Protein AF-0000000087132935 (afdb_homodimer)

Foldseek 3Di:
DVVVVVVVVPPPPPPPPDPDPPPDVVVVVVPPPPPDDDDDDDDFFCLQVVQLVCQCVFPQRVLLLVCQVCVPDDGDHDPVCVVQSVQWHDDPSWIWGHPDDPDDTATEGGPDPVSLVVLLCQLAVALLALNDDLVQSLVSSVNHYDYPPNSVVSNVCSVPPPLCVVQPDDDDDDDDFDQDPADPAWQQEKEWDKAAQAPQAPVGFGIWIWIAGRHLRQIWIATDHPPQALLNVLVSCVVTPCVVPNHHNHYHYPDDPVSVVSNVVNNCVVVVDPPPDDDDDDDDDHRSVVVVVVSLVSSLCRNCVVPRNCSRVSVVSNSSNQQQTQDPVNRRRSVCRHPVDHDDDSSRRDGPD/DVVVVVVVVPDPPPPPPDPPPPPPVVVVVPPPPPPDDDDDDDDFDCLQVVQLVCQCVFPQRVLLLVCQVCVVDDGDHDPVCVVQSVQWHADPSWIWGHPDPPDDTATEGGPDPVSLVVLLCQLAVALLQLNDDLVQSQVSSVNHYDYPPNSVVSNVCSVPPPLCVVQPDDDDDDDDFDQDPADPAWQQEKEWDKAAQAPQAPVGFGIWIWIAGRHLRQIWIATDHPPQALLNVLVSCVVTPCVVPNHHNHYHYPDDPVSVVSNVVNNCVVVVDPPPDDDDDDDDDHRPVVVVVVSLVSSLCRNCVVPRNCSRVSVVSNSSNQQQTQDPVNRRRSVCRHPVDHDDDSSRRDGPD

Secondary structure (DSSP, 8-state):
-HHHHHHHHH------------SHHHHHHH--TT--EEEEEEEE-THHHHHHHHGGG-HHHHHHHHHHH-TTS-----HHHHHTGGGEEEETTEEEE-SSTTSPPEEEPPS-HHHHHHHHHHHHTSTTTTT--HHHHHHHHHTTEE-TTHHHHHHHHHHT-HHHHHHPPS---------PPPPSSTTSEEEEEEE--PPP-TT---EEEEEEETTT--EEEEEE-TT--HHHHHHHHIIIIIHHHB--SEEEE-S-HHHHHHHHHHHHHHHT--S--EEEEEEEE--HHHHHHHHHHHHHHHHTSS-GGGGGGGHHHHHHHHHTSPPTTTSS-HHHHHHSS--B-GGGPPP--/-HHHHHHHHH------------SHHHHHHH--TT--EEEEEEEE-THHHHHHHHGGG-HHHHHHHHHHH-TTS-----HHHHHTGGGEEEETTEEEE-SSTTSPPEEEPPS-HHHHHHHHHHHHTSTTTTT--HHHHHHHHHTTEE-TTHHHHHHHHHHT-HHHHHHPPS----------PPPSSTTSEEEEEEE--PPP-TT---EEEEEEETTT--EEEEEE-TT--HHHHHHHHIIIIIHHHB--SEEEE-S-HHHHHHHHHHHHHHHT--S--EEEEEEEE--HHHHHHHHHHHHHHHHTSS-GGGGGGGHHHHHHHHHTSPPTTTSS-HHHHHHSS--B-GGGPPP--

Radius of gyration: 27.83 Å; Cα contacts (8 Å, |Δi|>4): 1115; chains: 2; bounding box: 66×83×70 Å

Organism: NCBI:txid53985

InterPro domains:
  IPR001584 Integrase, catalytic core [PS50994] (179-342)
  IPR012337 Ribonuclease H-like superfamily [SSF53098] (179-340)
  IPR036397 Ribonuclease H superfamily [G3DSA:3.30.420.10] (176-350)
  IPR041588 Integrase zinc-binding domain [PF17921] (112-169)

Nearest PDB structures (foldseek):
  4bac-assembly1_A-2  TM=5.217E-01  e=4.916E-14  Human spumaretrovirus
  7q5b-assembly1_B  TM=4.783E-01  e=4.475E-13  Saccharomyces cerevisiae S288C
  7q5b-assembly1_D  TM=4.577E-01  e=5.721E-12  Saccharomyces cerevisiae S288C
  7q5b-assembly1_C  TM=4.481E-01  e=2.270E-10  Saccharomyces cerevisiae S288C
  7pel-assembly1_E  TM=6.152E-01  e=2.595E-06  Simian T-lymphotropic virus 1

pLDDT: mean 83.17, std 21.5, range [22.17, 98.44]

Solvent-accessible surface area (backbone atoms only — not comparable to full-atom values): 38907 Å² total; per-residue (Å²): 121,70,66,66,57,53,58,63,64,66,59,75,73,71,80,70,78,70,78,60,91,78,61,59,66,58,51,58,68,68,64,53,80,76,65,57,70,17,38,32,30,33,48,34,30,53,60,55,56,53,45,40,60,41,29,75,77,21,77,78,48,30,43,52,52,48,35,66,74,37,72,86,50,94,58,84,62,53,72,68,53,59,76,48,43,86,34,47,49,69,59,90,71,37,47,29,39,27,92,48,92,85,49,75,63,12,38,53,54,50,95,39,69,68,61,52,47,51,53,47,39,57,42,23,70,17,42,49,27,29,60,51,55,49,69,48,32,40,53,60,42,52,65,49,35,41,48,89,65,45,65,60,53,39,42,53,49,55,71,63,32,63,57,51,64,73,60,55,71,80,87,73,88,79,73,84,66,66,78,67,86,69,54,94,44,76,40,34,31,32,36,46,49,77,45,68,87,44,62,58,26,98,86,53,30,20,25,35,40,38,37,29,19,65,47,42,60,31,60,42,77,40,74,28,39,85,79,63,45,35,54,56,51,23,50,50,40,40,65,61,40,32,44,76,47,28,50,46,46,28,38,33,31,64,64,56,68,66,48,53,52,44,17,49,58,41,35,42,56,74,49,48,63,84,60,71,69,47,73,51,80,40,86,36,80,59,54,64,66,59,54,54,50,51,55,49,50,52,24,48,49,46,64,19,59,91,45,59,42,51,45,70,82,42,42,41,37,42,43,28,15,60,23,67,30,61,34,86,92,74,71,40,24,17,41,33,70,54,44,75,42,76,60,33,41,79,83,64,44,68,38,84,113,119,70,66,68,55,52,57,63,65,68,58,75,74,71,80,70,81,70,82,55,90,72,61,60,64,57,51,59,67,69,65,54,80,77,65,56,70,17,38,31,29,33,48,34,28,53,60,54,55,51,45,42,60,42,28,75,76,21,77,77,48,30,43,52,54,49,34,64,76,36,70,87,50,94,58,84,62,53,73,67,53,58,75,48,45,86,34,46,50,68,58,89,71,37,46,28,40,26,92,49,91,83,49,75,64,12,38,52,54,51,96,39,69,68,60,53,46,50,55,47,40,60,42,24,70,17,41,50,28,29,60,53,55,48,69,47,32,39,52,60,46,52,65,48,34,40,47,88,66,45,64,60,53,38,43,53,49,54,72,65,30,64,56,50,64,72,57,55,70,79,85,73,87,78,74,84,67,67,77,67,85,69,54,92,43,74,40,35,32,32,35,46,48,74,46,69,86,44,63,57,28,97,83,53,30,20,24,35,41,39,36,31,19,65,46,41,60,31,60,41,79,43,74,29,38,87,78,63,45,36,55,56,52,24,50,50,40,38,66,62,39,34,45,75,47,29,48,47,46,31,39,33,32,64,64,58,68,67,48,52,53,44,17,49,57,40,34,42,57,75,49,49,63,85,60,72,68,47,72,49,80,39,87,35,81,59,54,64,65,59,54,54,50,51,54,49,51,54,24,48,47,46,64,19,61,91,46,58,42,51,44,71,81,42,42,43,37,42,43,30,16,60,22,67,31,62,33,86,91,75,70,39,24,18,40,33,68,54,44,75,43,76,59,32,42,80,84,64,44,68,38,83,113

Structure (mmCIF, N/CA/C/O backbone):
data_AF-0000000087132935-model_v1
#
loop_
_entity.id
_entity.type
_entity.pdbx_description
1 polymer 'Integrase catalytic domain-containing protein'
#
loop_
_atom_site.group_PDB
_atom_site.id
_atom_site.type_symbol
_atom_site.label_atom_id
_atom_site.label_alt_id
_atom_site.label_comp_id
_atom_site.label_asym_id
_atom_site.label_entity_id
_atom_site.label_seq_id
_atom_site.pdbx_PDB_ins_code
_atom_site.Cartn_x
_atom_site.Cartn_y
_atom_site.Cartn_z
_atom_site.occupancy
_atom_site.B_iso_or_equiv
_atom_site.auth_seq_id
_atom_site.auth_comp_id
_atom_site.auth_asym_id
_atom_site.auth_atom_id
_atom_site.pdbx_PDB_model_num
ATOM 1 N N . MET A 1 1 ? 17.234 1.265 11.266 1 22.17 1 MET A N 1
ATOM 2 C CA . MET A 1 1 ? 16.562 -0.014 11.453 1 22.17 1 MET A CA 1
ATOM 3 C C . MET A 1 1 ? 16.969 -0.661 12.773 1 22.17 1 MET A C 1
ATOM 5 O O . MET A 1 1 ? 16.125 -1.244 13.469 1 22.17 1 MET A O 1
ATOM 9 N N . VAL A 1 2 ? 18.281 -0.436 13.055 1 24.89 2 VAL A N 1
ATOM 10 C CA . VAL A 1 2 ? 18.891 -1.026 14.242 1 24.89 2 VAL A CA 1
ATOM 11 C C . VAL A 1 2 ? 18.391 -0.296 15.492 1 24.89 2 VAL A C 1
ATOM 13 O O . VAL A 1 2 ? 18.188 -0.913 16.531 1 24.89 2 VAL A O 1
ATOM 16 N N . ARG A 1 3 ? 18.172 1.051 15.344 1 27.34 3 ARG A N 1
ATOM 17 C CA . ARG A 1 3 ? 18.031 1.81 16.578 1 27.34 3 ARG A CA 1
ATOM 18 C C . ARG A 1 3 ? 16.688 1.542 17.234 1 27.34 3 ARG A C 1
ATOM 20 O O . ARG A 1 3 ? 16.578 1.532 18.469 1 27.34 3 ARG A O 1
ATOM 27 N N . TRP A 1 4 ? 15.68 1.407 16.406 1 27.06 4 TRP A N 1
ATOM 28 C CA . TRP A 1 4 ? 14.375 1.325 17.047 1 27.06 4 TRP A CA 1
ATOM 29 C C . TRP A 1 4 ? 14.156 -0.056 17.656 1 27.06 4 TRP A C 1
ATOM 31 O O . TRP A 1 4 ? 13.297 -0.232 18.516 1 27.06 4 TRP A O 1
ATOM 41 N N . ILE A 1 5 ? 14.945 -1.103 17.203 1 30.61 5 ILE A N 1
ATOM 42 C CA . ILE A 1 5 ? 14.844 -2.398 17.859 1 30.61 5 ILE A CA 1
ATOM 43 C C . ILE A 1 5 ? 15.297 -2.27 19.312 1 30.61 5 ILE A C 1
ATOM 45 O O . ILE A 1 5 ? 14.734 -2.918 20.203 1 30.61 5 ILE A O 1
ATOM 49 N N . SER A 1 6 ? 16.219 -1.312 19.531 1 30.52 6 SER A N 1
ATOM 50 C CA . SER A 1 6 ? 16.75 -1.249 20.891 1 30.52 6 SER A CA 1
ATOM 51 C C . SER A 1 6 ? 15.719 -0.688 21.859 1 30.52 6 SER A C 1
ATOM 53 O O . SER A 1 6 ? 15.875 -0.804 23.078 1 30.52 6 SER A O 1
ATOM 55 N N . PHE A 1 7 ? 14.812 0.138 21.328 1 29.97 7 PHE A N 1
ATOM 56 C CA . PHE A 1 7 ? 13.938 0.742 22.328 1 29.97 7 PHE A CA 1
ATOM 57 C C . PHE A 1 7 ? 13.047 -0.311 22.969 1 29.97 7 PHE A C 1
ATOM 59 O O . PHE A 1 7 ? 12.875 -0.32 24.188 1 29.97 7 PHE A O 1
ATOM 66 N N . PHE A 1 8 ? 12.531 -1.252 22.188 1 31.12 8 PHE A N 1
ATOM 67 C CA . PHE A 1 8 ? 11.664 -2.219 22.844 1 31.12 8 PHE A CA 1
ATOM 68 C C . PHE A 1 8 ? 12.477 -3.201 23.672 1 31.12 8 PHE A C 1
ATOM 70 O O . PHE A 1 8 ? 11.922 -3.955 24.469 1 31.12 8 PHE A O 1
ATOM 77 N N . ALA A 1 9 ? 13.766 -3.27 23.469 1 31.19 9 ALA A N 1
ATOM 78 C CA . ALA A 1 9 ? 14.531 -4.211 24.266 1 31.19 9 ALA A CA 1
ATOM 79 C C . ALA A 1 9 ? 14.562 -3.783 25.734 1 31.19 9 ALA A C 1
ATOM 81 O O . ALA A 1 9 ? 14.844 -4.594 26.625 1 31.19 9 ALA A O 1
ATOM 82 N N . GLU A 1 10 ? 14.57 -2.447 25.984 1 29.27 10 GLU A N 1
ATOM 83 C CA . GLU A 1 10 ? 14.805 -2.104 27.375 1 29.27 10 GLU A CA 1
ATOM 84 C C . GLU A 1 10 ? 13.57 -2.369 28.234 1 29.27 10 GLU A C 1
ATOM 86 O O . GLU A 1 10 ? 13.648 -2.381 29.453 1 29.27 10 GLU A O 1
ATOM 91 N N . TYR A 1 11 ? 12.398 -2.096 27.766 1 27.38 11 TYR A N 1
ATOM 92 C CA . TYR A 1 11 ? 11.289 -2.252 28.703 1 27.38 11 TYR A CA 1
ATOM 93 C C . TYR A 1 11 ? 10.859 -3.711 28.797 1 27.38 11 TYR A C 1
ATOM 95 O O . TYR A 1 11 ? 10.703 -4.387 27.781 1 27.38 11 TYR A O 1
ATOM 103 N N . ASN A 1 12 ? 11.406 -4.41 29.859 1 27.27 12 ASN A N 1
ATOM 104 C CA . ASN A 1 12 ? 10.898 -5.723 30.25 1 27.27 12 ASN A CA 1
ATOM 105 C C . ASN A 1 12 ? 9.398 -5.695 30.516 1 27.27 12 ASN A C 1
ATOM 107 O O . ASN A 1 12 ? 8.953 -5.113 31.516 1 27.27 12 ASN A O 1
ATOM 111 N N . PHE A 1 13 ? 8.617 -5.359 29.594 1 26.52 13 PHE A N 1
ATOM 112 C CA . PHE A 1 13 ? 7.211 -5.375 29.969 1 26.52 13 PHE A CA 1
ATOM 113 C C . PHE A 1 13 ? 6.797 -6.766 30.438 1 26.52 13 PHE A C 1
ATOM 115 O O . PHE A 1 13 ? 7.145 -7.766 29.812 1 26.52 13 PHE A O 1
ATOM 122 N N . THR A 1 14 ? 6.984 -6.977 31.719 1 25.53 14 THR A N 1
ATOM 123 C CA . THR A 1 14 ? 6.359 -8.188 32.25 1 25.53 14 THR A CA 1
ATOM 124 C C . THR A 1 14 ? 4.84 -8.047 32.25 1 25.53 14 THR A C 1
ATOM 126 O O . THR A 1 14 ? 4.297 -7.102 32.812 1 25.53 14 THR A O 1
ATOM 129 N N . VAL A 1 15 ? 4.258 -8.273 31.219 1 26.62 15 VAL A N 1
ATOM 130 C CA . VAL A 1 15 ? 2.805 -8.375 31.312 1 26.62 15 VAL A CA 1
ATOM 131 C C . VAL A 1 15 ? 2.43 -9.453 32.312 1 26.62 15 VAL A C 1
ATOM 133 O O . VAL A 1 15 ? 2.77 -10.625 32.156 1 26.62 15 VAL A O 1
ATOM 136 N N . GLU A 1 16 ? 2.545 -9.07 33.531 1 25.75 16 GLU A N 1
ATOM 137 C CA . GLU A 1 16 ? 2.053 -10.023 34.531 1 25.75 16 GLU A CA 1
ATOM 138 C C . GLU A 1 16 ? 0.539 -10.188 34.438 1 25.75 16 GLU A C 1
ATOM 140 O O . GLU A 1 16 ? -0.196 -9.195 34.406 1 25.75 16 GLU A O 1
ATOM 145 N N . TYR A 1 17 ? 0.23 -11.289 33.906 1 25.53 17 TYR A N 1
ATOM 146 C CA . TYR A 1 17 ? -1.155 -11.742 33.938 1 25.53 17 TYR A CA 1
ATOM 147 C C . TYR A 1 17 ? -1.691 -11.781 35.375 1 25.53 17 TYR A C 1
ATOM 149 O O . TYR A 1 17 ? -1.146 -12.477 36.219 1 25.53 17 TYR A O 1
ATOM 157 N N . LYS A 1 18 ? -2.072 -10.734 35.906 1 29.5 18 LYS A N 1
ATOM 158 C CA . LYS A 1 18 ? -2.783 -10.93 37.188 1 29.5 18 LYS A CA 1
ATOM 159 C C . LYS A 1 18 ? -4.023 -11.797 36.969 1 29.5 18 LYS A C 1
ATOM 161 O O . LYS A 1 18 ? -4.793 -11.586 36.031 1 29.5 18 LYS A O 1
ATOM 166 N N . PRO A 1 19 ? -4.148 -12.969 37.719 1 27.52 19 PRO A N 1
ATOM 167 C CA . PRO A 1 19 ? -5.223 -13.961 37.719 1 27.52 19 PRO A CA 1
ATOM 168 C C . PRO A 1 19 ? -6.598 -13.352 37.969 1 27.52 19 PRO A C 1
ATOM 170 O O . PRO A 1 19 ? -7.516 -14.047 38.438 1 27.52 19 PRO A O 1
ATOM 173 N N . GLY A 1 20 ? -6.828 -12.141 37.719 1 27.22 20 GLY A N 1
ATOM 174 C CA . GLY A 1 20 ? -8.148 -11.875 38.281 1 27.22 20 GLY A CA 1
ATOM 175 C C . GLY A 1 20 ? -9.18 -12.906 37.875 1 27.22 20 GLY A C 1
ATOM 176 O O . GLY A 1 20 ? -8.945 -13.719 37 1 27.22 20 GLY A O 1
ATOM 177 N N . LYS A 1 21 ? -10.406 -12.922 38.594 1 29.69 21 LYS A N 1
ATOM 178 C CA . LYS A 1 21 ? -11.508 -13.875 38.438 1 29.69 21 LYS A CA 1
ATOM 179 C C . LYS A 1 21 ? -11.789 -14.164 36.969 1 29.69 21 LYS A C 1
ATOM 181 O O . LYS A 1 21 ? -12.016 -13.242 36.188 1 29.69 21 LYS A O 1
ATOM 186 N N . GLN A 1 22 ? -11.484 -15.359 36.438 1 27.61 22 GLN A N 1
ATOM 187 C CA . GLN A 1 22 ? -11.273 -16.094 35.188 1 27.61 22 GLN A CA 1
ATOM 188 C C . GLN A 1 22 ? -12.406 -15.836 34.188 1 27.61 22 GLN A C 1
ATOM 190 O O . GLN A 1 22 ? -12.172 -15.648 33 1 27.61 22 GLN A O 1
ATOM 195 N N . ASN A 1 23 ? -13.664 -16.375 34.469 1 24.91 23 ASN A N 1
ATOM 196 C CA . ASN A 1 23 ? -14.797 -17.016 33.781 1 24.91 23 ASN A CA 1
ATOM 197 C C . ASN A 1 23 ? -15.758 -15.969 33.219 1 24.91 23 ASN A C 1
ATOM 199 O O . ASN A 1 23 ? -16.797 -16.312 32.656 1 24.91 23 ASN A O 1
ATOM 203 N N . VAL A 1 24 ? -15.844 -14.898 33.969 1 26.84 24 VAL A N 1
ATOM 204 C CA . VAL A 1 24 ? -17.031 -14.094 33.688 1 26.84 24 VAL A CA 1
ATOM 205 C C . VAL A 1 24 ? -16.906 -13.469 32.312 1 26.84 24 VAL A C 1
ATOM 207 O O . VAL A 1 24 ? -17.922 -13.273 31.625 1 26.84 24 VAL A O 1
ATOM 210 N N . LEU A 1 25 ? -15.742 -13.062 32.094 1 25.94 25 LEU A N 1
ATOM 211 C CA . LEU A 1 25 ? -15.617 -12.289 30.844 1 25.94 25 LEU A CA 1
ATOM 212 C C . LEU A 1 25 ? -15.672 -13.195 29.625 1 25.94 25 LEU A C 1
ATOM 214 O O . LEU A 1 25 ? -16.062 -12.766 28.547 1 25.94 25 LEU A O 1
ATOM 218 N N . VAL A 1 26 ? -15.188 -14.492 29.734 1 29.3 26 VAL A N 1
ATOM 219 C CA . VAL A 1 26 ? -15.344 -15.523 28.703 1 29.3 26 VAL A CA 1
ATOM 220 C C . VAL A 1 26 ? -16.828 -15.844 28.516 1 29.3 26 VAL A C 1
ATOM 222 O O . VAL A 1 26 ? -17.25 -16.172 27.406 1 29.3 26 VAL A O 1
ATOM 225 N N . ASP A 1 27 ? -17.562 -15.93 29.641 1 27.05 27 ASP A N 1
ATOM 226 C CA . ASP A 1 27 ? -18.984 -16.25 29.625 1 27.05 27 ASP A CA 1
ATOM 227 C C . ASP A 1 27 ? -19.797 -15.133 28.969 1 27.05 27 ASP A C 1
ATOM 229 O O . ASP A 1 27 ? -20.844 -15.383 28.359 1 27.05 27 ASP A O 1
ATOM 233 N N . ALA A 1 28 ? -19.469 -13.891 29.359 1 27.39 28 ALA A N 1
ATOM 234 C CA . ALA A 1 28 ? -20.266 -12.805 28.797 1 27.39 28 ALA A CA 1
ATOM 235 C C . ALA A 1 28 ? -20.031 -12.672 27.297 1 27.39 28 ALA A C 1
ATOM 237 O O . ALA A 1 28 ? -20.922 -12.227 26.562 1 27.39 28 ALA A O 1
ATOM 238 N N . LEU A 1 29 ? -18.812 -12.906 26.875 1 28.86 29 LEU A N 1
ATOM 239 C CA . LEU A 1 29 ? -18.5 -12.789 25.453 1 28.86 29 LEU A CA 1
ATOM 240 C C . LEU A 1 29 ? -19.094 -13.953 24.656 1 28.86 29 LEU A C 1
ATOM 242 O O . LEU A 1 29 ? -19.203 -13.875 23.438 1 28.86 29 LEU A O 1
ATOM 246 N N . SER A 1 30 ? -19.172 -15.117 25.203 1 29.48 30 SER A N 1
ATOM 247 C CA . SER A 1 30 ? -19.703 -16.312 24.562 1 29.48 30 SER A CA 1
ATOM 248 C C . SER A 1 30 ? -21.172 -16.141 24.188 1 29.48 30 SER A C 1
ATOM 250 O O . SER A 1 30 ? -21.688 -16.828 23.312 1 29.48 30 SER A O 1
ATOM 252 N N . ARG A 1 31 ? -22.078 -15.656 25.156 1 29.55 31 ARG A N 1
ATOM 253 C CA . ARG A 1 31 ? -23.516 -15.82 25.094 1 29.55 31 ARG A CA 1
ATOM 254 C C . ARG A 1 31 ? -24.172 -14.602 24.438 1 29.55 31 ARG A C 1
ATOM 256 O O . ARG A 1 31 ? -25.359 -14.344 24.656 1 29.55 31 ARG A O 1
ATOM 263 N N . ARG A 1 32 ? -23.359 -13.523 24.141 1 33.31 32 ARG A N 1
ATOM 264 C CA . ARG A 1 32 ? -24.344 -12.586 23.594 1 33.31 32 ARG A CA 1
ATOM 265 C C . ARG A 1 32 ? -24.875 -13.062 22.25 1 33.31 32 ARG A C 1
ATOM 267 O O . ARG A 1 32 ? -24.094 -13.398 21.344 1 33.31 32 ARG A O 1
ATOM 274 N N . PRO A 1 33 ? -25.969 -13.344 22 1 38.22 33 PRO A N 1
ATOM 275 C CA . PRO A 1 33 ? -26.688 -13.891 20.844 1 38.22 33 PRO A CA 1
ATOM 276 C C . PRO A 1 33 ? -26.359 -13.156 19.547 1 38.22 33 PRO A C 1
ATOM 278 O O . PRO A 1 33 ? -26.656 -13.664 18.453 1 38.22 33 PRO A O 1
ATOM 281 N N . ASP A 1 34 ? -26.016 -11.867 19.516 1 39.88 34 ASP A N 1
ATOM 282 C CA . ASP A 1 34 ? -26.078 -11.125 18.266 1 39.88 34 ASP A CA 1
ATOM 283 C C . ASP A 1 34 ? -24.781 -11.273 17.469 1 39.88 34 ASP A C 1
ATOM 285 O O . ASP A 1 34 ? -24.469 -10.438 16.625 1 39.88 34 ASP A O 1
ATOM 289 N N . TYR A 1 35 ? -23.859 -11.914 18 1 44.44 35 TYR A N 1
ATOM 290 C CA . TYR A 1 35 ? -22.703 -12.109 17.141 1 44.44 35 TYR A CA 1
ATOM 291 C C . TYR A 1 35 ? -23.078 -12.836 15.852 1 44.44 35 TYR A C 1
ATOM 293 O O . TYR A 1 35 ? -23.703 -13.898 15.898 1 44.44 35 TYR A O 1
ATOM 301 N N . GLU A 1 36 ? -23.25 -12.086 14.883 1 53.81 36 GLU A N 1
ATOM 302 C CA . GLU A 1 36 ? -23.547 -12.688 13.594 1 53.81 36 GLU A CA 1
ATOM 303 C C . GLU A 1 36 ? -22.469 -13.672 13.172 1 53.81 36 GLU A C 1
ATOM 305 O O . GLU A 1 36 ? -21.281 -13.469 13.469 1 53.81 36 GLU A O 1
ATOM 310 N N . LEU A 1 37 ? -22.734 -14.867 13.016 1 58.97 37 LEU A N 1
ATOM 311 C CA . LEU A 1 37 ? -21.922 -15.977 12.523 1 58.97 37 LEU A CA 1
ATOM 312 C C . LEU A 1 37 ? -21.203 -15.586 11.234 1 58.97 37 LEU A C 1
ATOM 314 O O . LEU A 1 37 ? -21.828 -15.062 10.305 1 58.97 37 LEU A O 1
ATOM 318 N N . ALA A 1 38 ? -19.781 -15.336 11.398 1 74 38 ALA A N 1
ATOM 319 C CA . ALA A 1 38 ? -18.984 -15.172 10.188 1 74 38 ALA A CA 1
ATOM 320 C C . ALA A 1 38 ? -18.328 -16.484 9.781 1 74 38 ALA A C 1
ATOM 322 O O . ALA A 1 38 ? -18.344 -17.453 10.539 1 74 38 ALA A O 1
ATOM 323 N N . GLN A 1 39 ? -18.188 -16.719 8.547 1 79.19 39 GLN A N 1
ATOM 324 C CA . GLN A 1 39 ? -17.469 -17.859 7.996 1 79.19 39 GLN A CA 1
ATOM 325 C C . GLN A 1 39 ? -16.016 -17.516 7.703 1 79.19 39 GLN A C 1
ATOM 327 O O . GLN A 1 39 ? -15.719 -16.438 7.176 1 79.19 39 GLN A O 1
ATOM 332 N N . LEU A 1 40 ? -15.133 -18.375 8.203 1 83.5 40 LEU A N 1
ATOM 333 C CA . LEU A 1 40 ? -13.711 -18.266 7.895 1 83.5 40 LEU A CA 1
ATOM 334 C C . LEU A 1 40 ? -13.32 -19.266 6.801 1 83.5 40 LEU A C 1
ATOM 336 O O . LEU A 1 40 ? -13.539 -20.469 6.945 1 83.5 40 LEU A O 1
ATOM 340 N N . ALA A 1 41 ? -12.844 -18.719 5.73 1 86.06 41 ALA A N 1
ATOM 341 C CA . ALA A 1 41 ? -12.398 -19.562 4.617 1 86.06 41 ALA A CA 1
ATOM 342 C C . ALA A 1 41 ? -10.875 -19.5 4.469 1 86.06 41 ALA A C 1
ATOM 344 O O . ALA A 1 41 ? -10.273 -18.438 4.594 1 86.06 41 ALA A O 1
ATOM 345 N N . TYR A 1 42 ? -10.297 -20.656 4.289 1 87.69 42 TYR A N 1
ATOM 346 C CA . TYR A 1 42 ? -8.875 -20.734 3.969 1 87.69 42 TYR A CA 1
ATOM 347 C C . TYR A 1 42 ? -8.664 -21.062 2.494 1 87.69 42 TYR A C 1
ATOM 349 O O . TYR A 1 42 ? -9.297 -21.969 1.955 1 87.69 42 TYR A O 1
ATOM 357 N N . LEU A 1 43 ? -7.785 -20.281 1.86 1 90.06 43 LEU A N 1
ATOM 358 C CA . LEU A 1 43 ? -7.43 -20.547 0.472 1 90.06 43 LEU A CA 1
ATOM 359 C C . LEU A 1 43 ? -6.367 -21.641 0.384 1 90.06 43 LEU A C 1
ATOM 361 O O . LEU A 1 43 ? -5.426 -21.656 1.181 1 90.06 43 LEU A O 1
ATOM 365 N N . GLU A 1 44 ? -6.602 -22.5 -0.598 1 87.19 44 GLU A N 1
ATOM 366 C CA . GLU A 1 44 ? -5.68 -23.625 -0.751 1 87.19 44 GLU A CA 1
ATOM 367 C C . GLU A 1 44 ? -5.305 -23.828 -2.215 1 87.19 44 GLU A C 1
ATOM 369 O O . GLU A 1 44 ? -6.152 -23.719 -3.102 1 87.19 44 GLU A O 1
ATOM 374 N N . SER A 1 45 ? -4.016 -24.031 -2.426 1 90.5 45 SER A N 1
ATOM 375 C CA . SER A 1 45 ? -3.518 -24.469 -3.721 1 90.5 45 SER A CA 1
ATOM 376 C C . SER A 1 45 ? -3.121 -25.953 -3.682 1 90.5 45 SER A C 1
ATOM 378 O O . SER A 1 45 ? -2.387 -26.375 -2.787 1 90.5 45 SER A O 1
ATOM 380 N N . PRO A 1 46 ? -3.57 -26.766 -4.633 1 91.88 46 PRO A N 1
ATOM 381 C CA . PRO A 1 46 ? -3.174 -28.172 -4.648 1 91.88 46 PRO A CA 1
ATOM 382 C C . PRO A 1 46 ? -1.721 -28.375 -5.074 1 91.88 46 PRO A C 1
ATOM 384 O O . PRO A 1 46 ? -1.188 -29.484 -4.965 1 91.88 46 PRO A O 1
ATOM 387 N N . LEU A 1 47 ? -1.099 -27.328 -5.527 1 94.25 47 LEU A N 1
ATOM 388 C CA . LEU A 1 47 ? 0.243 -27.422 -6.09 1 94.25 47 LEU A CA 1
ATOM 389 C C . LEU A 1 47 ? 1.203 -28.078 -5.105 1 94.25 47 LEU A C 1
ATOM 391 O O . LEU A 1 47 ? 1.959 -28.984 -5.477 1 94.25 47 LEU A O 1
ATOM 395 N N . TYR A 1 48 ? 1.125 -27.719 -3.904 1 93.19 48 TYR A N 1
ATOM 396 C CA . TYR A 1 48 ? 2.092 -28.172 -2.916 1 93.19 48 TYR A CA 1
ATOM 397 C C . TYR A 1 48 ? 1.838 -29.641 -2.543 1 93.19 48 TYR A C 1
ATOM 399 O O . TYR A 1 48 ? 2.779 -30.391 -2.283 1 93.19 48 TYR A O 1
ATOM 407 N N . GLU A 1 49 ? 0.596 -29.969 -2.518 1 93.19 49 GLU A N 1
ATOM 408 C CA . GLU A 1 49 ? 0.27 -31.375 -2.311 1 93.19 49 GLU A CA 1
ATOM 409 C C . GLU A 1 49 ? 0.74 -32.219 -3.484 1 93.19 49 GLU A C 1
ATOM 411 O O . GLU A 1 49 ? 1.231 -33.344 -3.289 1 93.19 49 GLU A O 1
ATOM 416 N N . LEU A 1 50 ? 0.562 -31.719 -4.633 1 94.94 50 LEU A N 1
ATOM 417 C CA . LEU A 1 50 ? 1.016 -32.438 -5.82 1 94.94 50 LEU A CA 1
ATOM 418 C C . LEU A 1 50 ? 2.531 -32.594 -5.812 1 94.94 50 LEU A C 1
ATOM 420 O O . LEU A 1 50 ? 3.047 -33.656 -6.18 1 94.94 50 LEU A O 1
ATOM 424 N N . ILE A 1 51 ? 3.205 -31.547 -5.352 1 95.94 51 ILE A N 1
ATOM 425 C CA . ILE A 1 51 ? 4.66 -31.609 -5.254 1 95.94 51 ILE A CA 1
ATOM 426 C C . ILE A 1 51 ? 5.07 -32.656 -4.23 1 95.94 51 ILE A C 1
ATOM 428 O O . ILE A 1 51 ? 5.918 -33.5 -4.516 1 95.94 51 ILE A O 1
ATOM 432 N N . ARG A 1 52 ? 4.41 -32.656 -3.145 1 94.62 52 ARG A N 1
ATOM 433 C CA . ARG A 1 52 ? 4.688 -33.625 -2.084 1 94.62 52 ARG A CA 1
ATOM 434 C C . ARG A 1 52 ? 4.508 -35.062 -2.582 1 94.62 52 ARG A C 1
ATOM 436 O O . ARG A 1 52 ? 5.355 -35.906 -2.34 1 94.62 52 ARG A O 1
ATOM 443 N N . GLU A 1 53 ? 3.488 -35.281 -3.223 1 95.06 53 GLU A N 1
ATOM 444 C CA . GLU A 1 53 ? 3.152 -36.594 -3.703 1 95.06 53 GLU A CA 1
ATOM 445 C C . GLU A 1 53 ? 4.121 -37.062 -4.793 1 95.06 53 GLU A C 1
ATOM 447 O O . GLU A 1 53 ? 4.438 -38.25 -4.898 1 95.06 53 GLU A O 1
ATOM 452 N N . ALA A 1 54 ? 4.633 -36.125 -5.508 1 97.12 54 ALA A N 1
ATOM 453 C CA . ALA A 1 54 ? 5.477 -36.438 -6.66 1 97.12 54 ALA A CA 1
ATOM 454 C C . ALA A 1 54 ? 6.891 -36.812 -6.223 1 97.12 54 ALA A C 1
ATOM 456 O O . ALA A 1 54 ? 7.664 -37.375 -7.008 1 97.12 54 ALA A O 1
ATOM 457 N N . TYR A 1 55 ? 7.242 -36.469 -5.039 1 96.25 55 TYR A N 1
ATOM 458 C CA . TYR A 1 55 ? 8.57 -36.812 -4.551 1 96.25 55 TYR A CA 1
ATOM 459 C C . TYR A 1 55 ? 8.797 -38.344 -4.609 1 96.25 55 TYR A C 1
ATOM 461 O O . TYR A 1 55 ? 9.898 -38.781 -4.918 1 96.25 55 TYR A O 1
ATOM 469 N N . ALA A 1 56 ? 7.785 -39.125 -4.293 1 93.88 56 ALA A N 1
ATOM 470 C CA . ALA A 1 56 ? 7.891 -40.594 -4.258 1 93.88 56 ALA A CA 1
ATOM 471 C C . ALA A 1 56 ? 8.242 -41.156 -5.633 1 93.88 56 ALA A C 1
ATOM 473 O O . ALA A 1 56 ? 8.875 -42.219 -5.734 1 93.88 56 ALA A O 1
ATOM 474 N N . ASP A 1 57 ? 7.918 -40.438 -6.664 1 94.94 57 ASP A N 1
ATOM 475 C CA . ASP A 1 57 ? 8.125 -40.875 -8.031 1 94.94 57 ASP A CA 1
ATOM 476 C C . ASP A 1 57 ? 9.445 -40.375 -8.594 1 94.94 57 ASP A C 1
ATOM 478 O O . ASP A 1 57 ? 9.805 -40.688 -9.734 1 94.94 57 ASP A O 1
ATOM 482 N N . ASP A 1 58 ? 10.109 -39.531 -7.828 1 94.62 58 ASP A N 1
ATOM 483 C CA . ASP A 1 58 ? 11.406 -38.969 -8.227 1 94.62 58 ASP A CA 1
ATOM 484 C C . ASP A 1 58 ? 12.547 -39.719 -7.539 1 94.62 58 ASP A C 1
ATOM 486 O O . ASP A 1 58 ? 12.828 -39.5 -6.359 1 94.62 58 ASP A O 1
ATOM 490 N N . ASP A 1 59 ? 13.234 -40.531 -8.289 1 88.31 59 ASP A N 1
ATOM 491 C CA . ASP A 1 59 ? 14.234 -41.438 -7.73 1 88.31 59 ASP A CA 1
ATOM 492 C C . ASP A 1 59 ? 15.305 -40.656 -6.961 1 88.31 59 ASP A C 1
ATOM 494 O O . ASP A 1 59 ? 15.758 -41.125 -5.906 1 88.31 59 ASP A O 1
ATOM 498 N N . ASP A 1 60 ? 15.656 -39.562 -7.477 1 88.12 60 ASP A N 1
ATOM 499 C CA . ASP A 1 60 ? 16.719 -38.781 -6.848 1 88.12 60 ASP A CA 1
ATOM 500 C C . ASP A 1 60 ? 16.219 -38.125 -5.559 1 88.12 60 ASP A C 1
ATOM 502 O O . ASP A 1 60 ? 16.953 -38.094 -4.562 1 88.12 60 ASP A O 1
ATOM 506 N N . LEU A 1 61 ? 14.953 -37.719 -5.535 1 94.44 61 LEU A N 1
ATOM 507 C CA . LEU A 1 61 ? 14.477 -36.906 -4.406 1 94.44 61 LEU A CA 1
ATOM 508 C C . LEU A 1 61 ? 13.844 -37.812 -3.344 1 94.44 61 LEU A C 1
ATOM 510 O O . LEU A 1 61 ? 13.828 -37.469 -2.162 1 94.44 61 LEU A O 1
ATOM 514 N N . ALA A 1 62 ? 13.328 -38.938 -3.781 1 93.19 62 ALA A N 1
ATOM 515 C CA . ALA A 1 62 ? 12.688 -39.844 -2.846 1 93.19 62 ALA A CA 1
ATOM 516 C C . ALA A 1 62 ? 13.641 -40.25 -1.727 1 93.19 62 ALA A C 1
ATOM 518 O O . ALA A 1 62 ? 13.258 -40.281 -0.554 1 93.19 62 ALA A O 1
ATOM 519 N N . GLY A 1 63 ? 14.875 -40.594 -2.143 1 90.69 63 GLY A N 1
ATOM 520 C CA . GLY A 1 63 ? 15.875 -40.938 -1.157 1 90.69 63 GLY A CA 1
ATOM 521 C C . GLY A 1 63 ? 16.188 -39.812 -0.183 1 90.69 63 GLY A C 1
ATOM 522 O O . GLY A 1 63 ? 16.375 -40.062 1.013 1 90.69 63 GLY A O 1
ATOM 523 N N . LEU A 1 64 ? 16.25 -38.625 -0.676 1 93.69 64 LEU A N 1
ATOM 524 C CA . LEU A 1 64 ? 16.531 -37.469 0.164 1 93.69 64 LEU A CA 1
ATOM 525 C C . LEU A 1 64 ? 15.422 -37.25 1.181 1 93.69 64 LEU A C 1
ATOM 527 O O . LEU A 1 64 ? 15.688 -37.031 2.367 1 93.69 64 LEU A O 1
ATOM 531 N N . VAL A 1 65 ? 14.148 -37.281 0.742 1 95.06 65 VAL A N 1
ATOM 532 C CA . VAL A 1 65 ? 12.992 -37.062 1.604 1 95.06 65 VAL A CA 1
ATOM 533 C C . VAL A 1 65 ? 12.953 -38.125 2.691 1 95.06 65 VAL A C 1
ATOM 535 O O . VAL A 1 65 ? 12.719 -37.812 3.861 1 95.06 65 VAL A O 1
ATOM 538 N N . GLU A 1 66 ? 13.219 -39.344 2.309 1 92.12 66 GLU A N 1
ATOM 539 C CA . GLU A 1 66 ? 13.195 -40.438 3.26 1 92.12 66 GLU A CA 1
ATOM 540 C C . GLU A 1 66 ? 14.312 -40.312 4.293 1 92.12 66 GLU A C 1
ATOM 542 O O . GLU A 1 66 ? 14.086 -40.5 5.488 1 92.12 66 GLU A O 1
ATOM 547 N N . ALA A 1 67 ? 15.484 -40 3.846 1 92.38 67 ALA A N 1
ATOM 548 C CA . ALA A 1 67 ? 16.625 -39.875 4.734 1 92.38 67 ALA A CA 1
ATOM 549 C C . ALA A 1 67 ? 16.406 -38.75 5.75 1 92.38 67 ALA A C 1
ATOM 551 O O . ALA A 1 67 ? 16.828 -38.875 6.906 1 92.38 67 ALA A O 1
ATOM 552 N N . LEU A 1 68 ? 15.789 -37.719 5.328 1 93.75 68 LEU A N 1
ATOM 553 C CA . LEU A 1 68 ? 15.594 -36.531 6.184 1 93.75 68 LEU A CA 1
ATOM 554 C C . LEU A 1 68 ? 14.391 -36.719 7.094 1 93.75 68 LEU A C 1
ATOM 556 O O . LEU A 1 68 ? 14.336 -36.156 8.188 1 93.75 68 LEU A O 1
ATOM 560 N N . SER A 1 69 ? 13.344 -37.438 6.699 1 91.69 69 SER A N 1
ATOM 561 C CA . SER A 1 69 ? 12.133 -37.656 7.48 1 91.69 69 SER A CA 1
ATOM 562 C C . SER A 1 69 ? 12.352 -38.719 8.547 1 91.69 69 SER A C 1
ATOM 564 O O . SER A 1 69 ? 11.695 -38.719 9.586 1 91.69 69 SER A O 1
ATOM 566 N N . ALA A 1 70 ? 13.18 -39.688 8.219 1 88.12 70 ALA A N 1
ATOM 567 C CA . ALA A 1 70 ? 13.508 -40.75 9.156 1 88.12 70 ALA A CA 1
ATOM 568 C C . ALA A 1 70 ? 15.016 -40.906 9.312 1 88.12 70 ALA A C 1
ATOM 570 O O . ALA A 1 70 ? 15.617 -41.844 8.781 1 88.12 70 ALA A O 1
ATOM 571 N N . PRO A 1 71 ? 15.594 -40.156 10.117 1 80.12 71 PRO A N 1
ATOM 572 C CA . PRO A 1 71 ? 17.047 -40.125 10.227 1 80.12 71 PRO A CA 1
ATOM 573 C C . PRO A 1 71 ? 17.625 -41.438 10.742 1 80.12 71 PRO A C 1
ATOM 575 O O . PRO A 1 71 ? 18.797 -41.75 10.469 1 80.12 71 PRO A O 1
ATOM 578 N N . ASN A 1 72 ? 16.828 -42.156 11.406 1 83.06 72 ASN A N 1
ATOM 579 C CA . ASN A 1 72 ? 17.328 -43.375 12.008 1 83.06 72 ASN A CA 1
ATOM 580 C C . ASN A 1 72 ? 17.25 -44.562 11.031 1 83.06 72 ASN A C 1
ATOM 582 O O . ASN A 1 72 ? 17.75 -45.625 11.312 1 83.06 72 ASN A O 1
ATOM 586 N N . LYS A 1 73 ? 16.625 -44.375 9.945 1 80.06 73 LYS A N 1
ATOM 587 C CA . LYS A 1 73 ? 16.484 -45.406 8.945 1 80.06 73 LYS A CA 1
ATOM 588 C C . LYS A 1 73 ? 17.625 -45.344 7.93 1 80.06 73 LYS A C 1
ATOM 590 O O . LYS A 1 73 ? 18.047 -44.281 7.516 1 80.06 73 LYS A O 1
ATOM 595 N N . ALA A 1 74 ? 18.266 -46.5 7.746 1 78.62 74 ALA A N 1
ATOM 596 C CA . ALA A 1 74 ? 19.344 -46.562 6.758 1 78.62 74 ALA A CA 1
ATOM 597 C C . ALA A 1 74 ? 18.797 -46.375 5.344 1 78.62 74 ALA A C 1
ATOM 599 O O . ALA A 1 74 ? 17.984 -47.188 4.887 1 78.62 74 ALA A O 1
ATOM 600 N N . VAL A 1 75 ? 18.922 -45.188 4.746 1 82.38 75 VAL A N 1
ATOM 601 C CA . VAL A 1 75 ? 18.516 -44.906 3.367 1 82.38 75 VAL A CA 1
ATOM 602 C C . VAL A 1 75 ? 19.75 -44.812 2.479 1 82.38 75 VAL A C 1
ATOM 604 O O . VAL A 1 75 ? 20.766 -44.219 2.877 1 82.38 75 VAL A O 1
ATOM 607 N N . GLU A 1 76 ? 19.75 -45.562 1.396 1 84 76 GLU A N 1
ATOM 608 C CA . GLU A 1 76 ? 20.891 -45.531 0.473 1 84 76 GLU A CA 1
ATOM 609 C C . GLU A 1 76 ? 20.891 -44.219 -0.336 1 84 76 GLU A C 1
ATOM 611 O O . GLU A 1 76 ? 19.969 -43.969 -1.12 1 84 76 GLU A O 1
ATOM 616 N N . LEU A 1 77 ? 21.812 -43.406 -0.07 1 88.88 77 LEU A N 1
ATOM 617 C CA . LEU A 1 77 ? 22.031 -42.188 -0.821 1 88.88 77 LEU A CA 1
ATOM 618 C C . LEU A 1 77 ? 23.328 -42.25 -1.64 1 88.88 77 LEU A C 1
ATOM 620 O O . LEU A 1 77 ? 24.266 -42.969 -1.259 1 88.88 77 LEU A O 1
ATOM 624 N N . THR A 1 78 ? 23.281 -41.656 -2.756 1 89.12 78 THR A N 1
ATOM 625 C CA . THR A 1 78 ? 24.516 -41.531 -3.518 1 89.12 78 THR A CA 1
ATOM 626 C C . THR A 1 78 ? 25.531 -40.656 -2.773 1 89.12 78 THR A C 1
ATOM 628 O O . THR A 1 78 ? 25.172 -39.938 -1.843 1 89.12 78 THR A O 1
ATOM 631 N N . ALA A 1 79 ? 26.781 -40.781 -3.221 1 90.25 79 ALA A N 1
ATOM 632 C CA . ALA A 1 79 ? 27.828 -39.969 -2.605 1 90.25 79 ALA A CA 1
ATOM 633 C C . ALA A 1 79 ? 27.531 -38.469 -2.746 1 90.25 79 ALA A C 1
ATOM 635 O O . ALA A 1 79 ? 27.734 -37.688 -1.81 1 90.25 79 ALA A O 1
ATOM 636 N N . ARG A 1 80 ? 27 -38.188 -3.811 1 88.5 80 ARG A N 1
ATOM 637 C CA . ARG A 1 80 ? 26.688 -36.812 -4.082 1 88.5 80 ARG A CA 1
ATOM 638 C C . ARG A 1 80 ? 25.547 -36.312 -3.182 1 88.5 80 ARG A C 1
ATOM 640 O O . ARG A 1 80 ? 25.609 -35.219 -2.637 1 88.5 80 ARG A O 1
ATOM 647 N N . GLN A 1 81 ? 24.547 -37.094 -3.043 1 90.25 81 GLN A N 1
ATOM 648 C CA . GLN A 1 81 ? 23.406 -36.75 -2.205 1 90.25 81 GLN A CA 1
ATOM 649 C C . GLN A 1 81 ? 23.812 -36.625 -0.745 1 90.25 81 GLN A C 1
ATOM 651 O O . GLN A 1 81 ? 23.375 -35.688 -0.062 1 90.25 81 GLN A O 1
ATOM 656 N N . ARG A 1 82 ? 24.688 -37.469 -0.322 1 90.25 82 ARG A N 1
ATOM 657 C CA . ARG A 1 82 ? 25.141 -37.438 1.062 1 90.25 82 ARG A CA 1
ATOM 658 C C . ARG A 1 82 ? 25.953 -36.188 1.359 1 90.25 82 ARG A C 1
ATOM 660 O O . ARG A 1 82 ? 25.812 -35.594 2.424 1 90.25 82 ARG A O 1
ATOM 667 N N . SER A 1 83 ? 26.766 -35.844 0.392 1 91.75 83 SER A N 1
ATOM 668 C CA . SER A 1 83 ? 27.641 -34.688 0.589 1 91.75 83 SER A CA 1
ATOM 669 C C . SER A 1 83 ? 26.844 -33.375 0.619 1 91.75 83 SER A C 1
ATOM 671 O O . SER A 1 83 ? 27.281 -32.406 1.209 1 91.75 83 SER A O 1
ATOM 673 N N . ARG A 1 84 ? 25.625 -33.375 0.067 1 91.81 84 ARG A N 1
ATOM 674 C CA . ARG A 1 84 ? 24.844 -32.156 -0.035 1 91.81 84 ARG A CA 1
ATOM 675 C C . ARG A 1 84 ? 23.609 -32.219 0.854 1 91.81 84 ARG A C 1
ATOM 677 O O . ARG A 1 84 ? 22.734 -31.344 0.785 1 91.81 84 ARG A O 1
ATOM 684 N N . LEU A 1 85 ? 23.484 -33.219 1.595 1 92.12 85 LEU A N 1
ATOM 685 C CA . LEU A 1 85 ? 22.297 -33.469 2.406 1 92.12 85 LEU A CA 1
ATOM 686 C C . LEU A 1 85 ? 22.047 -32.312 3.357 1 92.12 85 LEU A C 1
ATOM 688 O O . LEU A 1 85 ? 20.891 -31.984 3.656 1 92.12 85 LEU A O 1
ATOM 692 N N . HIS A 1 86 ? 23.141 -31.578 3.734 1 92.19 86 HIS A N 1
ATOM 693 C CA . HIS A 1 86 ? 23.031 -30.484 4.691 1 92.19 86 HIS A CA 1
ATOM 694 C C . HIS A 1 86 ? 22.312 -29.281 4.078 1 92.19 86 HIS A C 1
ATOM 696 O O . HIS A 1 86 ? 21.891 -28.375 4.797 1 92.19 86 HIS A O 1
ATOM 702 N N . ARG A 1 87 ? 22.141 -29.297 2.762 1 95.31 87 ARG A N 1
ATOM 703 C CA . ARG A 1 87 ? 21.484 -28.188 2.072 1 95.31 87 ARG A CA 1
ATOM 704 C C . ARG A 1 87 ? 19.984 -28.422 1.957 1 95.31 87 ARG A C 1
ATOM 706 O O . ARG A 1 87 ? 19.25 -27.547 1.476 1 95.31 87 ARG A O 1
ATOM 713 N N . TYR A 1 88 ? 19.594 -29.625 2.375 1 95.81 88 TYR A N 1
ATOM 714 C CA . TYR A 1 88 ? 18.188 -29.984 2.234 1 95.81 88 TYR A CA 1
ATOM 715 C C . TYR A 1 88 ? 17.531 -30.125 3.596 1 95.81 88 TYR A C 1
ATOM 717 O O . TYR A 1 88 ? 18.188 -30.438 4.586 1 95.81 88 TYR A O 1
ATOM 725 N N . SER A 1 89 ? 16.25 -29.828 3.686 1 95.62 89 SER A N 1
ATOM 726 C CA . SER A 1 89 ? 15.398 -30.062 4.848 1 95.62 89 SER A CA 1
ATOM 727 C C . SER A 1 89 ? 13.984 -30.422 4.434 1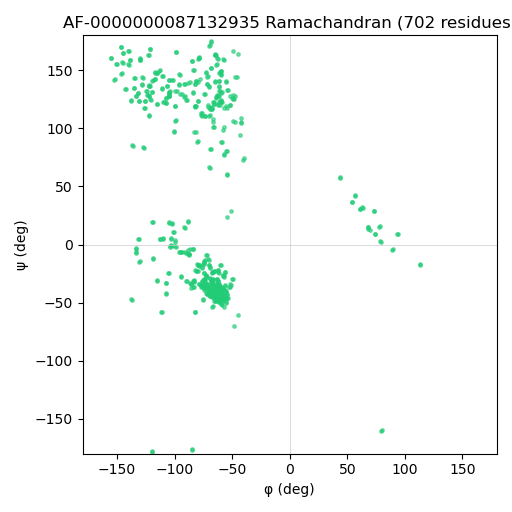 95.62 89 SER A C 1
ATOM 729 O O . SER A 1 89 ? 13.578 -30.172 3.297 1 95.62 89 SER A O 1
ATOM 731 N N . VAL A 1 90 ? 13.297 -31.094 5.312 1 95.38 90 VAL A N 1
ATOM 732 C CA . VAL A 1 90 ? 11.914 -31.453 5.043 1 95.38 90 VAL A CA 1
ATOM 733 C C . VAL A 1 90 ? 11 -30.859 6.105 1 95.38 90 VAL A C 1
ATOM 735 O O . VAL A 1 90 ? 11.258 -31 7.305 1 95.38 90 VAL A O 1
ATOM 738 N N . VAL A 1 91 ? 10.016 -30.094 5.656 1 92.75 91 VAL A N 1
ATOM 739 C CA . VAL A 1 91 ? 9 -29.547 6.539 1 92.75 91 VAL A CA 1
ATOM 740 C C . VAL A 1 91 ? 7.609 -29.922 6.039 1 92.75 91 VAL A C 1
ATOM 742 O O . VAL A 1 91 ? 7.219 -29.562 4.926 1 92.75 91 VAL A O 1
ATOM 745 N N . GLU A 1 92 ? 6.855 -30.672 6.824 1 89.69 92 GLU A N 1
ATOM 746 C CA . GLU A 1 92 ? 5.5 -31.094 6.488 1 89.69 92 GLU A CA 1
ATOM 747 C C . GLU A 1 92 ? 5.465 -31.797 5.133 1 89.69 92 GLU A C 1
ATOM 749 O O . GLU A 1 92 ? 4.625 -31.5 4.289 1 89.69 92 GLU A O 1
ATOM 754 N N . GLY A 1 93 ? 6.512 -32.531 4.902 1 91.75 93 GLY A N 1
ATOM 755 C CA . GLY A 1 93 ? 6.551 -33.375 3.727 1 91.75 93 GLY A CA 1
ATOM 756 C C . GLY A 1 93 ? 7.113 -32.688 2.502 1 91.75 93 GLY A C 1
ATOM 757 O O . GLY A 1 93 ? 7.281 -33.312 1.45 1 91.75 93 GLY A O 1
ATOM 758 N N . LEU A 1 94 ? 7.402 -31.406 2.635 1 95.31 94 LEU A N 1
ATOM 759 C CA . LEU A 1 94 ? 7.973 -30.656 1.515 1 95.31 94 LEU A CA 1
ATOM 760 C C . LEU A 1 94 ? 9.484 -30.547 1.654 1 95.31 94 LEU A C 1
ATOM 762 O O . LEU A 1 94 ? 9.992 -30.25 2.742 1 95.31 94 LEU A O 1
ATOM 766 N N . LEU A 1 95 ? 10.141 -30.844 0.591 1 96.88 95 LEU A N 1
ATOM 767 C CA . LEU A 1 95 ? 11.594 -30.734 0.558 1 96.88 95 LEU A CA 1
ATOM 768 C C . LEU A 1 95 ? 12.031 -29.312 0.24 1 96.88 95 LEU A C 1
ATOM 770 O O . LEU A 1 95 ? 11.523 -28.703 -0.702 1 96.88 95 LEU A O 1
ATOM 774 N N . TYR A 1 96 ? 12.945 -28.781 1.025 1 97.38 96 TYR A N 1
ATOM 775 C CA . TYR A 1 96 ? 13.477 -27.422 0.841 1 97.38 96 TYR A CA 1
ATOM 776 C C . TYR A 1 96 ? 14.969 -27.469 0.547 1 97.38 96 TYR A C 1
ATOM 778 O O . TYR A 1 96 ? 15.68 -28.359 1.017 1 97.38 96 TYR A O 1
ATOM 786 N N . TYR A 1 97 ? 15.406 -26.547 -0.204 1 96.69 97 TYR A N 1
ATOM 787 C CA . TYR A 1 97 ? 16.812 -26.422 -0.595 1 96.69 97 TYR A CA 1
ATOM 788 C C . TYR A 1 97 ? 17.344 -25.047 -0.227 1 96.69 97 TYR A C 1
ATOM 790 O O . TYR A 1 97 ? 16.672 -24.031 -0.423 1 96.69 97 TYR A O 1
ATOM 798 N N . GLN A 1 98 ? 18.453 -25 0.377 1 95.62 98 GLN A N 1
ATOM 799 C CA . GLN A 1 98 ? 19.172 -23.766 0.685 1 95.62 98 GLN A CA 1
ATOM 800 C C . GLN A 1 98 ? 20.641 -23.891 0.272 1 95.62 98 GLN A C 1
ATOM 802 O O . GLN A 1 98 ? 21.312 -24.859 0.601 1 95.62 98 GLN A O 1
ATOM 807 N N . VAL A 1 99 ? 21.156 -22.938 -0.438 1 89.5 99 VAL A N 1
ATOM 808 C CA . VAL A 1 99 ? 22.547 -22.953 -0.849 1 89.5 99 VAL A CA 1
ATOM 809 C C . VAL A 1 99 ? 23.453 -22.797 0.374 1 89.5 99 VAL A C 1
ATOM 811 O O . VAL A 1 99 ? 24.391 -23.578 0.57 1 89.5 99 VAL A O 1
ATOM 814 N N . GLU A 1 100 ? 23.219 -21.781 1.127 1 90.06 100 GLU A N 1
ATOM 815 C CA . GLU A 1 100 ? 23.938 -21.531 2.371 1 90.06 100 GLU A CA 1
ATOM 816 C C . GLU A 1 100 ? 22.984 -21.438 3.555 1 90.06 100 GLU A C 1
ATOM 818 O O . GLU A 1 100 ? 21.781 -21.203 3.375 1 90.06 100 GLU A O 1
ATOM 823 N N . GLU A 1 101 ? 23.688 -21.578 4.625 1 84.81 101 GLU A N 1
ATOM 824 C CA . GLU A 1 101 ? 22.906 -21.438 5.848 1 84.81 101 GLU A CA 1
ATOM 825 C C . GLU A 1 101 ? 22.375 -20.016 6.008 1 84.81 101 GLU A C 1
ATOM 827 O O . GLU A 1 101 ? 23.109 -19.047 5.816 1 84.81 101 GLU A O 1
ATOM 832 N N . GLY A 1 102 ? 21.234 -19.797 6.121 1 85.12 102 GLY A N 1
ATOM 833 C CA . GLY A 1 102 ? 20.672 -18.469 6.289 1 85.12 102 GLY A CA 1
ATOM 834 C C . GLY A 1 102 ? 19.844 -18.031 5.102 1 85.12 102 GLY A C 1
ATOM 835 O O . GLY A 1 102 ? 19.031 -17.094 5.211 1 85.12 102 GLY A O 1
ATOM 836 N N . ASP A 1 103 ? 20.047 -18.734 3.977 1 88.94 103 ASP A N 1
ATOM 837 C CA . ASP A 1 103 ? 19.25 -18.406 2.801 1 88.94 103 ASP A CA 1
ATOM 838 C C . ASP A 1 103 ? 17.781 -18.781 3.014 1 88.94 103 ASP A C 1
ATOM 840 O O . ASP A 1 103 ? 17.484 -19.656 3.824 1 88.94 103 ASP A O 1
ATOM 844 N N . GLU A 1 104 ? 17.016 -18.062 2.348 1 89.94 104 GLU A N 1
ATOM 845 C CA . GLU A 1 104 ? 15.602 -18.469 2.379 1 89.94 104 GLU A CA 1
ATOM 846 C C . GLU A 1 104 ? 15.398 -19.828 1.738 1 89.94 104 GLU A C 1
ATOM 848 O O . GLU A 1 104 ? 15.875 -20.078 0.625 1 89.94 104 GLU A O 1
ATOM 853 N N . PRO A 1 105 ? 14.781 -20.703 2.455 1 94.94 105 PRO A N 1
ATOM 854 C CA . PRO A 1 105 ? 14.547 -22.031 1.883 1 94.94 105 PRO A CA 1
ATOM 855 C C . PRO A 1 105 ? 13.609 -21.984 0.674 1 94.94 105 PRO A C 1
ATOM 857 O O . PRO A 1 105 ? 12.656 -21.203 0.653 1 94.94 105 PRO A O 1
ATOM 860 N N . ARG A 1 106 ? 13.922 -22.781 -0.301 1 96.88 106 ARG A N 1
ATOM 861 C CA . ARG A 1 106 ? 13.117 -22.891 -1.512 1 96.88 106 ARG A CA 1
ATOM 862 C C . ARG A 1 106 ? 12.555 -24.297 -1.668 1 96.88 106 ARG A C 1
ATOM 864 O O . ARG A 1 106 ? 13.242 -25.281 -1.382 1 96.88 106 ARG A O 1
ATOM 871 N N . ILE A 1 107 ? 11.406 -24.359 -2.125 1 97.06 107 ILE A N 1
ATOM 872 C CA . ILE A 1 107 ? 10.758 -25.656 -2.314 1 97.06 107 ILE A CA 1
ATOM 873 C C . ILE A 1 107 ? 11.359 -26.359 -3.523 1 97.06 107 ILE A C 1
ATOM 875 O O . ILE A 1 107 ? 11.461 -25.781 -4.605 1 97.06 107 ILE A O 1
ATOM 879 N N . VAL A 1 108 ? 11.742 -27.594 -3.295 1 98 108 VAL A N 1
ATOM 880 C CA . VAL A 1 108 ? 12.305 -28.375 -4.391 1 98 108 VAL A CA 1
ATOM 881 C C . VAL A 1 108 ? 11.18 -28.969 -5.234 1 98 108 VAL A C 1
ATOM 883 O O . VAL A 1 108 ? 10.352 -29.734 -4.734 1 98 108 VAL A O 1
ATOM 886 N N . VAL A 1 109 ? 11.141 -28.594 -6.488 1 98.12 109 VAL A N 1
ATOM 887 C CA . VAL A 1 109 ? 10.156 -29.141 -7.41 1 98.12 109 VAL A CA 1
ATOM 888 C C . VAL A 1 109 ? 10.711 -30.406 -8.062 1 98.12 109 VAL A C 1
ATOM 890 O O . VAL A 1 109 ? 11.805 -30.391 -8.633 1 98.12 109 VAL A O 1
ATOM 893 N N . PRO A 1 110 ? 10.023 -31.531 -7.965 1 97.94 110 PRO A N 1
ATOM 894 C CA . PRO A 1 110 ? 10.523 -32.812 -8.508 1 97.94 110 PRO A CA 1
ATOM 895 C C . PRO A 1 110 ? 10.648 -32.781 -10.031 1 97.94 110 PRO A C 1
ATOM 897 O O . PRO A 1 110 ? 10.164 -31.844 -10.68 1 97.94 110 PRO A O 1
ATOM 900 N N . ASN A 1 111 ? 11.406 -33.781 -10.5 1 96.12 111 ASN A N 1
ATOM 901 C CA . ASN A 1 111 ? 11.547 -33.906 -11.938 1 96.12 111 ASN A CA 1
ATOM 902 C C . ASN A 1 111 ? 10.25 -34.375 -12.594 1 96.12 111 ASN A C 1
ATOM 904 O O . ASN A 1 111 ? 10.18 -35.469 -13.133 1 96.12 111 ASN A O 1
ATOM 908 N N . ASP A 1 112 ? 9.328 -33.594 -12.539 1 96.56 112 ASP A N 1
ATOM 909 C CA . ASP A 1 112 ? 8.008 -33.719 -13.141 1 96.56 112 ASP A CA 1
ATOM 910 C C . ASP A 1 112 ? 7.699 -32.562 -14.07 1 96.56 112 ASP A C 1
ATOM 912 O O . ASP A 1 112 ? 7.5 -31.438 -13.617 1 96.56 112 ASP A O 1
ATOM 916 N N . GLU A 1 113 ? 7.641 -32.844 -15.32 1 95.81 113 GLU A N 1
ATOM 917 C CA . GLU A 1 113 ? 7.52 -31.812 -16.328 1 95.81 113 GLU A CA 1
ATOM 918 C C . GLU A 1 113 ? 6.223 -31.031 -16.172 1 95.81 113 GLU A C 1
ATOM 920 O O . GLU A 1 113 ? 6.195 -29.812 -16.359 1 95.81 113 GLU A O 1
ATOM 925 N N . ASP A 1 114 ? 5.164 -31.75 -15.867 1 96.38 114 ASP A N 1
ATOM 926 C CA . ASP A 1 114 ? 3.875 -31.094 -15.695 1 96.38 114 ASP A CA 1
ATOM 927 C C . ASP A 1 114 ? 3.916 -30.094 -14.539 1 96.38 114 ASP A C 1
ATOM 929 O O . ASP A 1 114 ? 3.412 -28.984 -14.656 1 96.38 114 ASP A O 1
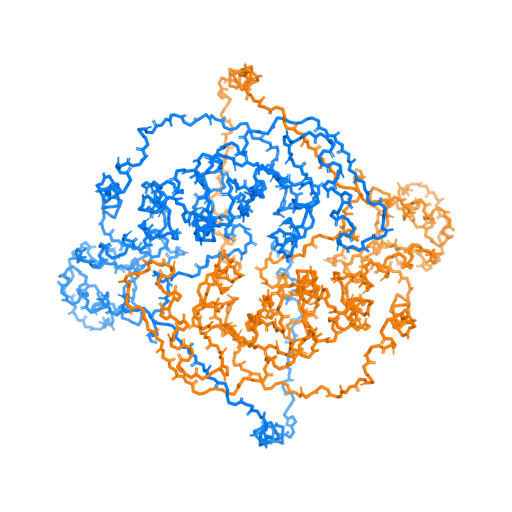ATOM 933 N N . LEU A 1 115 ? 4.484 -30.484 -13.438 1 97.06 115 LEU A N 1
ATOM 934 C CA . LEU A 1 115 ? 4.578 -29.609 -12.266 1 97.06 115 LEU A CA 1
ATOM 935 C C . LEU A 1 115 ? 5.453 -28.391 -12.562 1 97.06 115 LEU A C 1
ATOM 937 O O . LEU A 1 115 ? 5.105 -27.281 -12.195 1 97.06 115 LEU A O 1
ATOM 941 N N . ARG A 1 116 ? 6.547 -28.656 -13.172 1 97.62 116 ARG A N 1
ATOM 942 C CA . ARG A 1 116 ? 7.457 -27.562 -13.5 1 97.62 116 ARG A CA 1
ATOM 943 C C . ARG A 1 116 ? 6.809 -26.594 -14.484 1 97.62 116 ARG A C 1
ATOM 945 O O . ARG A 1 116 ? 6.969 -25.375 -14.352 1 97.62 116 ARG A O 1
ATOM 952 N N . HIS A 1 117 ? 6.02 -27.125 -15.43 1 97.25 117 HIS A N 1
ATOM 953 C CA . HIS A 1 117 ? 5.289 -26.266 -16.359 1 97.25 117 HIS A CA 1
ATOM 954 C C . HIS A 1 117 ? 4.219 -25.453 -15.633 1 97.25 117 HIS A C 1
ATOM 956 O O . HIS A 1 117 ? 3.979 -24.297 -15.977 1 97.25 117 HIS A O 1
ATOM 962 N N . ARG A 1 118 ? 3.584 -26.047 -14.711 1 97 118 ARG A N 1
ATOM 963 C CA . ARG A 1 118 ? 2.58 -25.328 -13.938 1 97 118 ARG A CA 1
ATOM 964 C C . ARG A 1 118 ? 3.205 -24.172 -13.172 1 97 118 ARG A C 1
ATOM 966 O O . ARG A 1 118 ? 2.65 -23.062 -13.148 1 97 118 ARG A O 1
ATOM 973 N N . VAL A 1 119 ? 4.324 -24.391 -12.539 1 97.81 119 VAL A N 1
ATOM 974 C CA . VAL A 1 119 ? 5.039 -23.344 -11.82 1 97.81 119 VAL A CA 1
ATOM 975 C C . VAL A 1 119 ? 5.418 -22.219 -12.773 1 97.81 119 VAL A C 1
ATOM 977 O O . VAL A 1 119 ? 5.199 -21.047 -12.469 1 97.81 119 VAL A O 1
ATOM 980 N N . LEU A 1 120 ? 5.906 -22.625 -13.953 1 98.12 120 LEU A N 1
ATOM 981 C CA . LEU A 1 120 ? 6.379 -21.625 -14.906 1 98.12 120 LEU A CA 1
ATOM 982 C C . LEU A 1 120 ? 5.211 -20.844 -15.5 1 98.12 120 LEU A C 1
ATOM 984 O O . LEU A 1 120 ? 5.316 -19.641 -15.734 1 98.12 120 LEU A O 1
ATOM 988 N N . TYR A 1 121 ? 4.117 -21.516 -15.75 1 97.56 121 TYR A N 1
ATOM 989 C CA . TYR A 1 121 ? 2.926 -20.828 -16.234 1 97.56 121 TYR A CA 1
ATOM 990 C C . TYR A 1 121 ? 2.494 -19.734 -15.25 1 97.56 121 TYR A C 1
ATOM 992 O O . TYR A 1 121 ? 2.242 -18.594 -15.648 1 97.56 121 TYR A O 1
ATOM 1000 N N . GLU A 1 122 ? 2.445 -20.109 -13.984 1 97.25 122 GLU A N 1
ATOM 1001 C CA . GLU A 1 122 ? 1.99 -19.203 -12.938 1 97.25 122 GLU A CA 1
ATOM 1002 C C . GLU A 1 122 ? 2.967 -18.047 -12.75 1 97.25 122 GLU A C 1
ATOM 1004 O O . GLU A 1 122 ? 2.578 -16.969 -12.297 1 97.25 122 GLU A O 1
ATOM 1009 N N . ALA A 1 123 ? 4.199 -18.25 -13.117 1 97.56 123 ALA A N 1
ATOM 1010 C CA . ALA A 1 123 ? 5.227 -17.234 -12.898 1 97.56 123 ALA A CA 1
ATOM 1011 C C . ALA A 1 123 ? 5.469 -16.422 -14.164 1 97.56 123 ALA A C 1
ATOM 1013 O O . ALA A 1 123 ? 6.27 -15.484 -14.172 1 97.56 123 ALA A O 1
ATOM 1014 N N . HIS A 1 124 ? 4.785 -16.734 -15.281 1 97.06 124 HIS A N 1
ATOM 1015 C CA . HIS A 1 124 ? 5.102 -16.078 -16.531 1 97.06 124 HIS A CA 1
ATOM 1016 C C . HIS A 1 124 ? 3.832 -15.688 -17.297 1 97.06 124 HIS A C 1
ATOM 1018 O O . HIS A 1 124 ? 3.654 -14.523 -17.672 1 97.06 124 HIS A O 1
ATOM 1024 N N . ASP A 1 125 ? 2.918 -16.562 -17.422 1 95.44 125 ASP A N 1
ATOM 1025 C CA . ASP A 1 125 ? 1.846 -16.438 -18.406 1 95.44 125 ASP A CA 1
ATOM 1026 C C . ASP A 1 125 ? 0.656 -15.68 -17.828 1 95.44 125 ASP A C 1
ATOM 1028 O O . ASP A 1 125 ? -0.109 -15.055 -18.562 1 95.44 125 ASP A O 1
ATOM 1032 N N . THR A 1 126 ? 0.455 -15.836 -16.5 1 95.25 126 THR A N 1
ATOM 1033 C CA . THR A 1 126 ? -0.698 -15.172 -15.914 1 95.25 126 THR A CA 1
ATOM 1034 C C . THR A 1 126 ? -0.566 -13.656 -16.031 1 95.25 126 THR A C 1
ATOM 1036 O O . THR A 1 126 ? 0.545 -13.125 -16.109 1 95.25 126 THR A O 1
ATOM 1039 N N . PRO A 1 127 ? -1.669 -12.93 -16.031 1 93.12 127 PRO A N 1
ATOM 1040 C CA . PRO A 1 127 ? -1.596 -11.469 -16.094 1 93.12 127 PRO A CA 1
ATOM 1041 C C . PRO A 1 127 ? -0.822 -10.867 -14.914 1 93.12 127 PRO A C 1
ATOM 1043 O O . PRO A 1 127 ? -0.329 -9.742 -15.016 1 93.12 127 PRO A O 1
ATOM 1046 N N . LEU A 1 128 ? -0.639 -11.602 -13.859 1 94 128 LEU A N 1
ATOM 1047 C CA . LEU A 1 128 ? 0.08 -11.148 -12.68 1 94 128 LEU A CA 1
ATOM 1048 C C . LEU A 1 128 ? 1.582 -11.102 -12.938 1 94 128 LEU A C 1
ATOM 1050 O O . LEU A 1 128 ? 2.334 -10.516 -12.156 1 94 128 LEU A O 1
ATOM 1054 N N . CYS A 1 129 ? 1.926 -11.727 -14.016 1 94.31 129 CYS A N 1
ATOM 1055 C CA . CYS A 1 129 ? 3.359 -11.859 -14.25 1 94.31 129 CYS A CA 1
ATOM 1056 C C . CYS A 1 129 ? 3.764 -11.18 -15.547 1 94.31 129 CYS A C 1
ATOM 1058 O O . CYS A 1 129 ? 4.953 -11.047 -15.844 1 94.31 129 CYS A O 1
ATOM 1060 N N . GLY A 1 130 ? 2.916 -10.812 -16.359 1 92 130 GLY A N 1
ATOM 1061 C CA . GLY A 1 130 ? 3.082 -9.852 -17.438 1 92 130 GLY A CA 1
ATOM 1062 C C . GLY A 1 130 ? 3.969 -10.359 -18.562 1 92 130 GLY A C 1
ATOM 1063 O O . GLY A 1 130 ? 4.516 -9.57 -19.328 1 92 130 GLY A O 1
ATOM 1064 N N . HIS A 1 131 ? 4.281 -11.688 -18.578 1 94.31 131 HIS A N 1
ATOM 1065 C CA . HIS A 1 131 ? 5.156 -12.242 -19.609 1 94.31 131 HIS A CA 1
ATOM 1066 C C . HIS A 1 131 ? 6.5 -11.523 -19.625 1 94.31 131 HIS A C 1
ATOM 1068 O O . HIS A 1 131 ? 7.004 -11.164 -20.703 1 94.31 131 HIS A O 1
ATOM 1074 N N . LEU A 1 132 ? 6.977 -11.281 -18.484 1 92.38 132 LEU A N 1
ATOM 1075 C CA . LEU A 1 132 ? 8.242 -10.57 -18.375 1 92.38 132 LEU A CA 1
ATOM 1076 C C . LEU A 1 132 ? 9.398 -11.438 -18.875 1 92.38 132 LEU A C 1
ATOM 1078 O O . LEU A 1 132 ? 9.219 -12.625 -19.141 1 92.38 132 LEU A O 1
ATOM 1082 N N . GLY A 1 133 ? 10.547 -10.891 -19 1 91.38 133 GLY A N 1
ATOM 1083 C CA . GLY A 1 133 ? 11.695 -11.555 -19.594 1 91.38 133 GLY A CA 1
ATOM 1084 C C . GLY A 1 133 ? 12.234 -12.695 -18.75 1 91.38 133 GLY A C 1
ATOM 1085 O O . GLY A 1 133 ? 11.727 -12.953 -17.656 1 91.38 133 GLY A O 1
ATOM 1086 N N . ARG A 1 134 ? 13.219 -13.391 -19.328 1 94 134 ARG A N 1
ATOM 1087 C CA . ARG A 1 134 ? 13.773 -14.609 -18.75 1 94 134 ARG A CA 1
ATOM 1088 C C . ARG A 1 134 ? 14.328 -14.344 -17.359 1 94 134 ARG A C 1
ATOM 1090 O O . ARG A 1 134 ? 14.102 -15.125 -16.438 1 94 134 ARG A O 1
ATOM 1097 N N . GLU A 1 135 ? 15.086 -13.281 -17.188 1 94.31 135 GLU A N 1
ATOM 1098 C CA . GLU A 1 135 ? 15.711 -12.992 -15.906 1 94.31 135 GLU A CA 1
ATOM 1099 C C . GLU A 1 135 ? 14.664 -12.719 -14.828 1 94.31 135 GLU A C 1
ATOM 1101 O O . GLU A 1 135 ? 14.758 -13.234 -13.711 1 94.31 135 GLU A O 1
ATOM 1106 N N . LYS A 1 136 ? 13.664 -11.953 -15.133 1 94.06 136 LYS A N 1
ATOM 1107 C CA . LYS A 1 136 ? 12.609 -11.625 -14.172 1 94.06 136 LYS A CA 1
ATOM 1108 C C . LYS A 1 136 ? 11.773 -12.852 -13.844 1 94.06 136 LYS A C 1
ATOM 1110 O O . LYS A 1 136 ? 11.383 -13.055 -12.688 1 94.06 136 LYS A O 1
ATOM 1115 N N . THR A 1 137 ? 11.469 -13.648 -14.852 1 96.5 137 THR A N 1
ATOM 1116 C CA . THR A 1 137 ? 10.734 -14.883 -14.609 1 96.5 137 THR A CA 1
ATOM 1117 C C . THR A 1 137 ? 11.531 -15.82 -13.711 1 96.5 137 THR A C 1
ATOM 1119 O O . THR A 1 137 ? 10.984 -16.391 -12.758 1 96.5 137 THR A O 1
ATOM 1122 N N . TYR A 1 138 ? 12.82 -15.914 -13.992 1 97.19 138 TYR A N 1
ATOM 1123 C CA . TYR A 1 138 ? 13.672 -16.781 -13.188 1 97.19 138 TYR A CA 1
ATOM 1124 C C . TYR A 1 138 ? 13.695 -16.312 -11.734 1 97.19 138 TYR A C 1
ATOM 1126 O O . TYR A 1 138 ? 13.531 -17.125 -10.82 1 97.19 138 TYR A O 1
ATOM 1134 N N . THR A 1 139 ? 13.898 -15.062 -11.547 1 95.62 139 THR A N 1
ATOM 1135 C CA . THR A 1 139 ? 13.977 -14.531 -10.195 1 95.62 139 THR A CA 1
ATOM 1136 C C . THR A 1 139 ? 12.664 -14.75 -9.445 1 95.62 139 THR A C 1
ATOM 1138 O O . THR A 1 139 ? 12.672 -15.023 -8.242 1 95.62 139 THR A O 1
ATOM 1141 N N . SER A 1 140 ? 11.594 -14.578 -10.141 1 95.56 140 SER A N 1
ATOM 1142 C CA . SER A 1 140 ? 10.289 -14.797 -9.539 1 95.56 140 SER A CA 1
ATOM 1143 C C . SER A 1 140 ? 10.117 -16.25 -9.078 1 95.56 140 SER A C 1
ATOM 1145 O O . SER A 1 140 ? 9.68 -16.5 -7.957 1 95.56 140 SER A O 1
ATOM 1147 N N . VAL A 1 141 ? 10.5 -17.188 -9.898 1 97.5 141 VAL A N 1
ATOM 1148 C CA . VAL A 1 141 ? 10.383 -18.594 -9.562 1 97.5 141 VAL A CA 1
ATOM 1149 C C . VAL A 1 141 ? 11.383 -18.953 -8.461 1 97.5 141 VAL A C 1
ATOM 1151 O O . VAL A 1 141 ? 11.031 -19.656 -7.504 1 97.5 141 VAL A O 1
ATOM 1154 N N . ALA A 1 142 ? 12.562 -18.422 -8.555 1 96.5 142 ALA A N 1
ATOM 1155 C CA . ALA A 1 142 ? 13.664 -18.766 -7.66 1 96.5 142 ALA A CA 1
ATOM 1156 C C . ALA A 1 142 ? 13.414 -18.234 -6.254 1 96.5 142 ALA A C 1
ATOM 1158 O O . ALA A 1 142 ? 14.078 -18.656 -5.301 1 96.5 142 ALA A O 1
ATOM 1159 N N . ARG A 1 143 ? 12.547 -17.344 -6.172 1 94.38 143 ARG A N 1
ATOM 1160 C CA . ARG A 1 143 ? 12.227 -16.828 -4.852 1 94.38 143 ARG A CA 1
ATOM 1161 C C . ARG A 1 143 ? 11.664 -17.906 -3.947 1 94.38 143 ARG A C 1
ATOM 1163 O O . ARG A 1 143 ? 11.898 -17.906 -2.736 1 94.38 143 ARG A O 1
ATOM 1170 N N . ASN A 1 144 ? 10.945 -18.891 -4.566 1 95.31 144 ASN 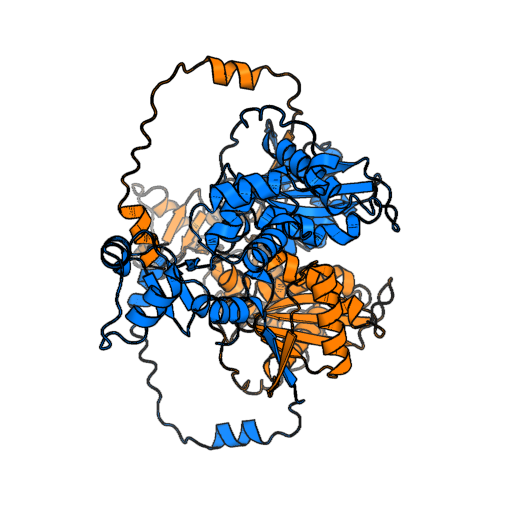A N 1
ATOM 1171 C CA . ASN A 1 144 ? 10.234 -19.844 -3.717 1 95.31 144 ASN A CA 1
ATOM 1172 C C . ASN A 1 144 ? 10.516 -21.281 -4.137 1 95.31 144 ASN A C 1
ATOM 1174 O O . ASN A 1 144 ? 10.258 -22.219 -3.377 1 95.31 144 ASN A O 1
ATOM 1178 N N . PHE A 1 145 ? 11.047 -21.438 -5.293 1 97.44 145 PHE A N 1
ATOM 1179 C CA . PHE A 1 145 ? 11.18 -22.797 -5.816 1 97.44 145 PHE A CA 1
ATOM 1180 C C . PHE A 1 145 ? 12.602 -23.047 -6.305 1 97.44 145 PHE A C 1
ATOM 1182 O O . PHE A 1 145 ? 13.352 -22.109 -6.574 1 97.44 145 PHE A O 1
ATOM 1189 N N . TRP A 1 146 ? 12.891 -24.266 -6.395 1 97.69 146 TRP A N 1
ATOM 1190 C CA . TRP A 1 146 ? 14.203 -24.672 -6.898 1 97.69 146 TRP A CA 1
ATOM 1191 C C . TRP A 1 146 ? 14.141 -26.047 -7.555 1 97.69 146 TRP A C 1
ATOM 1193 O O . TRP A 1 146 ? 13.438 -26.938 -7.074 1 97.69 146 TRP A O 1
ATOM 1203 N N . TRP A 1 147 ? 14.805 -26.281 -8.578 1 97.19 147 TRP A N 1
ATOM 1204 C CA . TRP A 1 147 ? 15.133 -27.578 -9.141 1 97.19 147 TRP A CA 1
ATOM 1205 C C . TRP A 1 147 ? 16.406 -27.5 -9.984 1 97.19 147 TRP A C 1
ATOM 1207 O O . TRP A 1 147 ? 16.859 -26.422 -10.336 1 97.19 147 TRP A O 1
ATOM 1217 N N . SER A 1 148 ? 17 -28.594 -10.203 1 92.94 148 SER A N 1
ATOM 1218 C CA . SER A 1 148 ? 18.266 -28.625 -10.945 1 92.94 148 SER A CA 1
ATOM 1219 C C . SER A 1 148 ? 18.109 -28.047 -12.336 1 92.94 148 SER A C 1
ATOM 1221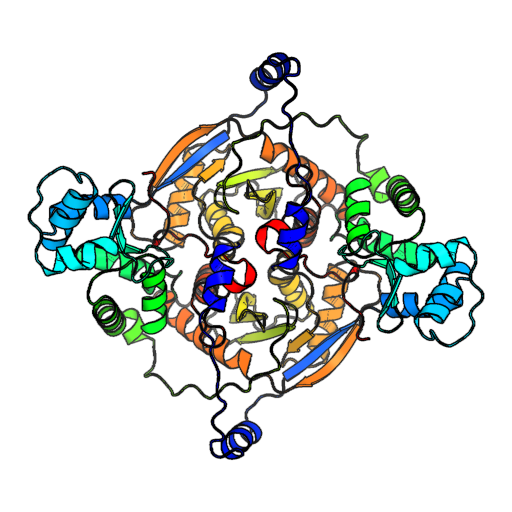 O O . SER A 1 148 ? 17.141 -28.344 -13.039 1 92.94 148 SER A O 1
ATOM 1223 N N . HIS A 1 149 ? 19 -27.125 -12.734 1 95.75 149 HIS A N 1
ATOM 1224 C CA . HIS A 1 149 ? 19.047 -26.484 -14.047 1 95.75 149 HIS A CA 1
ATOM 1225 C C . HIS A 1 149 ? 17.797 -25.641 -14.312 1 95.75 149 HIS A C 1
ATOM 1227 O O . HIS A 1 149 ? 17.328 -25.578 -15.445 1 95.75 149 HIS A O 1
ATOM 1233 N N . MET A 1 150 ? 17.281 -25.109 -13.266 1 97.38 150 MET A N 1
ATOM 1234 C CA . MET A 1 150 ? 16.062 -24.328 -13.352 1 97.38 150 MET A CA 1
ATOM 1235 C C . MET A 1 150 ? 16.203 -23.188 -14.359 1 97.38 150 MET A C 1
ATOM 1237 O O . MET A 1 150 ? 15.266 -22.891 -15.102 1 97.38 150 MET A O 1
ATOM 1241 N N . TYR A 1 151 ? 17.328 -22.547 -14.391 1 97.19 151 TYR A N 1
ATOM 1242 C CA . TYR A 1 151 ? 17.531 -21.422 -15.312 1 97.19 151 TYR A CA 1
ATOM 1243 C C . TYR A 1 151 ? 17.328 -21.859 -16.75 1 97.19 151 TYR A C 1
ATOM 1245 O O . TYR A 1 151 ? 16.703 -21.141 -17.547 1 97.19 151 TYR A O 1
ATOM 1253 N N . LYS A 1 152 ? 17.875 -23 -17.125 1 96.81 152 LYS A N 1
ATOM 1254 C CA . LYS A 1 152 ? 17.719 -23.547 -18.484 1 96.81 152 LYS A CA 1
ATOM 1255 C C . LYS A 1 152 ? 16.234 -23.781 -18.812 1 96.81 152 LYS A C 1
ATOM 1257 O O . LYS A 1 152 ? 15.797 -23.5 -19.922 1 96.81 152 LYS A O 1
ATOM 1262 N N . TRP A 1 153 ? 15.523 -24.297 -17.828 1 96.62 153 TRP A N 1
ATOM 1263 C CA . TRP A 1 153 ? 14.094 -24.531 -18 1 96.62 153 TRP A CA 1
ATOM 1264 C C . TRP A 1 153 ? 13.352 -23.234 -18.25 1 96.62 153 TRP A C 1
ATOM 1266 O O . TRP A 1 153 ? 12.547 -23.141 -19.188 1 96.62 153 TRP A O 1
ATOM 1276 N N . VAL A 1 154 ? 13.664 -22.172 -17.453 1 98 154 VAL A N 1
ATOM 1277 C CA . VAL A 1 154 ? 13.008 -20.875 -17.562 1 98 154 VAL A CA 1
ATOM 1278 C C . VAL A 1 154 ? 13.336 -20.234 -18.906 1 98 154 VAL A C 1
ATOM 1280 O O . VAL A 1 154 ? 12.445 -19.734 -19.594 1 98 154 VAL A O 1
ATOM 1283 N N . ARG A 1 155 ? 14.578 -20.297 -19.266 1 97 155 ARG A N 1
ATOM 1284 C CA . ARG A 1 155 ? 15.023 -19.734 -20.531 1 97 155 ARG A CA 1
ATOM 1285 C C . ARG A 1 155 ? 14.273 -20.375 -21.703 1 97 155 ARG A C 1
ATOM 1287 O O . ARG A 1 155 ? 13.75 -19.672 -22.562 1 97 155 ARG A O 1
ATOM 1294 N N . LYS A 1 156 ? 14.273 -21.656 -21.75 1 97.06 156 LYS A N 1
ATOM 1295 C CA . LYS A 1 156 ? 13.586 -22.375 -22.812 1 97.06 156 LYS A CA 1
ATOM 1296 C C . LYS A 1 156 ? 12.094 -22.031 -22.828 1 97.06 156 LYS A C 1
ATOM 1298 O O . LYS A 1 156 ? 11.516 -21.812 -23.906 1 97.06 156 LYS A O 1
ATOM 1303 N N . TYR A 1 157 ? 11.508 -22.016 -21.672 1 97.38 157 TYR A N 1
ATOM 1304 C CA . TYR A 1 157 ? 10.078 -21.734 -21.562 1 97.38 157 TYR A CA 1
ATOM 1305 C C . TYR A 1 157 ? 9.75 -20.359 -22.125 1 97.38 157 TYR A C 1
ATOM 1307 O O . TYR A 1 157 ? 8.836 -20.219 -22.953 1 97.38 157 TYR A O 1
ATOM 1315 N N . VAL A 1 158 ? 10.469 -19.281 -21.703 1 96.25 158 VAL A N 1
ATOM 1316 C CA . VAL A 1 158 ? 10.219 -17.906 -22.125 1 96.25 158 VAL A CA 1
ATOM 1317 C C . VAL A 1 158 ? 10.484 -17.781 -23.625 1 96.25 158 VAL A C 1
ATOM 1319 O O . VAL A 1 158 ? 9.734 -17.094 -24.344 1 96.25 158 VAL A O 1
ATOM 1322 N N . GLN A 1 159 ? 11.5 -18.453 -24.109 1 94.81 159 GLN A N 1
ATOM 1323 C CA . GLN A 1 159 ? 11.867 -18.391 -25.516 1 94.81 159 GLN A CA 1
ATOM 1324 C C . GLN A 1 159 ? 10.789 -19.016 -26.391 1 94.81 159 GLN A C 1
ATOM 1326 O O . GLN A 1 159 ? 10.609 -18.625 -27.547 1 94.81 159 GLN A O 1
ATOM 1331 N N . THR A 1 160 ? 10.094 -19.969 -25.844 1 95.31 160 THR A N 1
ATOM 1332 C CA . THR A 1 160 ? 9.125 -20.703 -26.641 1 95.31 160 THR A CA 1
ATOM 1333 C C . THR A 1 160 ? 7.703 -20.234 -26.344 1 95.31 160 THR A C 1
ATOM 1335 O O . THR A 1 160 ? 6.734 -20.812 -26.844 1 95.31 160 THR A O 1
ATOM 1338 N N . CYS A 1 161 ? 7.578 -19.312 -25.453 1 94.25 161 CYS A N 1
ATOM 1339 C CA . CYS A 1 161 ? 6.25 -18.797 -25.141 1 94.25 161 CYS A CA 1
ATOM 1340 C C . CYS A 1 161 ? 5.598 -18.188 -26.375 1 94.25 161 CYS A C 1
ATOM 1342 O O . CYS A 1 161 ? 6.141 -17.25 -26.969 1 94.25 161 CYS A O 1
ATOM 1344 N N . GLU A 1 162 ? 4.496 -18.594 -26.75 1 92 162 GLU A N 1
ATOM 1345 C CA . GLU A 1 162 ? 3.822 -18.172 -27.969 1 92 162 GLU A CA 1
ATOM 1346 C C . GLU A 1 162 ? 3.445 -16.703 -27.922 1 92 162 GLU A C 1
ATOM 1348 O O . GLU A 1 162 ? 3.625 -15.969 -28.891 1 92 162 GLU A O 1
ATOM 1353 N N . THR A 1 163 ? 2.945 -16.312 -26.812 1 91.06 163 THR A N 1
ATOM 1354 C CA . THR A 1 163 ? 2.523 -14.93 -26.641 1 91.06 163 THR A CA 1
ATOM 1355 C C . THR A 1 163 ? 3.709 -13.984 -26.797 1 91.06 163 THR A C 1
ATOM 1357 O O . THR A 1 163 ? 3.623 -12.984 -27.516 1 91.06 163 THR A O 1
ATOM 1360 N N . CYS A 1 164 ? 4.754 -14.273 -26.141 1 89.69 164 CYS A N 1
ATOM 1361 C CA . CYS A 1 164 ? 5.938 -13.422 -26.203 1 89.69 164 CYS A CA 1
ATOM 1362 C C . CYS A 1 164 ? 6.492 -13.359 -27.625 1 89.69 164 CYS A C 1
ATOM 1364 O O . CYS A 1 164 ? 6.938 -12.297 -28.062 1 89.69 164 CYS A O 1
ATOM 1366 N N . GLN A 1 165 ? 6.496 -14.391 -28.328 1 88 165 GLN A N 1
ATOM 1367 C CA . GLN A 1 165 ? 6.992 -14.438 -29.703 1 88 165 GLN A CA 1
ATOM 1368 C C . GLN A 1 165 ? 6.141 -13.578 -30.625 1 88 165 GLN A C 1
ATOM 1370 O O . GLN A 1 165 ? 6.66 -12.938 -31.547 1 88 165 GLN A O 1
ATOM 1375 N N . ARG A 1 166 ? 4.988 -13.539 -30.375 1 84.38 166 ARG A N 1
ATOM 1376 C CA . ARG A 1 166 ? 4.047 -12.828 -31.219 1 84.38 166 ARG A CA 1
ATOM 1377 C C . ARG A 1 166 ? 4.141 -11.32 -31 1 84.38 166 ARG A C 1
ATOM 1379 O O . ARG A 1 166 ? 3.998 -10.539 -31.938 1 84.38 166 ARG A O 1
ATOM 1386 N N . VAL A 1 167 ? 4.367 -10.922 -29.812 1 81.69 167 VAL A N 1
ATOM 1387 C CA . VAL A 1 167 ? 4.148 -9.516 -29.484 1 81.69 167 VAL A CA 1
ATOM 1388 C C . VAL A 1 167 ? 5.492 -8.82 -29.297 1 81.69 167 VAL A C 1
ATOM 1390 O O . VAL A 1 167 ? 5.609 -7.613 -29.531 1 81.69 167 VAL A O 1
ATOM 1393 N N . LYS A 1 168 ? 6.43 -9.43 -28.641 1 70.88 168 LYS A N 1
ATOM 1394 C CA . LYS A 1 168 ? 7.637 -8.711 -28.234 1 70.88 168 LYS A CA 1
ATOM 1395 C C . LYS A 1 168 ? 8.641 -8.625 -29.375 1 70.88 168 LYS A C 1
ATOM 1397 O O . LYS A 1 168 ? 8.953 -9.633 -30.016 1 70.88 168 LYS A O 1
ATOM 1402 N N . PRO A 1 169 ? 8.859 -7.258 -29.672 1 61.12 169 PRO A N 1
ATOM 1403 C CA . PRO A 1 169 ? 9.883 -7.086 -30.703 1 61.12 169 PRO A CA 1
ATOM 1404 C C . PRO A 1 169 ? 11.25 -7.605 -30.266 1 61.12 169 PRO A C 1
ATOM 1406 O O . PRO A 1 169 ? 11.5 -7.781 -29.078 1 61.12 169 PRO A O 1
ATOM 1409 N N . ALA A 1 170 ? 12.18 -7.91 -31.172 1 51.81 170 ALA A N 1
ATOM 1410 C CA . ALA A 1 170 ? 13.57 -8.258 -30.906 1 51.81 170 ALA A CA 1
ATOM 1411 C C . ALA A 1 170 ? 14.203 -7.262 -29.938 1 51.81 170 ALA A C 1
ATOM 1413 O O . ALA A 1 170 ? 13.883 -6.07 -29.969 1 51.81 170 ALA A O 1
ATOM 1414 N N . PRO A 1 171 ? 14.852 -7.691 -28.797 1 51.53 171 PRO A N 1
ATOM 1415 C CA . PRO A 1 171 ? 15.398 -6.883 -27.703 1 51.53 171 PRO A CA 1
ATOM 1416 C C . PRO A 1 171 ? 16.125 -5.637 -28.203 1 51.53 171 PRO A C 1
ATOM 1418 O O . PRO A 1 171 ? 16.891 -5.703 -29.172 1 51.53 171 PRO A O 1
ATOM 1421 N N . SER A 1 172 ? 15.633 -4.469 -28.125 1 45.62 172 SER A N 1
ATOM 1422 C CA . SER A 1 172 ? 16.469 -3.293 -28.375 1 45.62 172 SER A CA 1
ATOM 1423 C C . SER A 1 172 ? 17.344 -2.969 -27.172 1 45.62 172 SER A C 1
ATOM 1425 O O . SER A 1 172 ? 16.984 -3.307 -26.031 1 45.62 172 SER A O 1
ATOM 1427 N N . ALA A 1 173 ? 18.641 -2.518 -27.344 1 41.41 173 ALA A N 1
ATOM 1428 C CA . ALA A 1 173 ? 19.688 -2.15 -26.406 1 41.41 173 ALA A CA 1
ATOM 1429 C C . ALA A 1 173 ? 19.188 -1.074 -25.438 1 41.41 173 ALA A C 1
ATOM 1431 O O . ALA A 1 173 ? 18.594 -0.078 -25.859 1 41.41 173 ALA A O 1
ATOM 1432 N N . SER A 1 174 ? 19.141 -1.261 -24.219 1 43.84 174 SER A N 1
ATOM 1433 C CA . SER A 1 174 ? 18.672 -0.418 -23.125 1 43.84 174 SER A CA 1
ATOM 1434 C C . SER A 1 174 ? 19.609 0.767 -22.891 1 43.84 174 SER A C 1
ATOM 1436 O O . SER A 1 174 ? 20.828 0.602 -22.828 1 43.84 174 SER A O 1
ATOM 1438 N N . ALA A 1 175 ? 19.25 1.979 -23.172 1 41.75 175 ALA A N 1
ATOM 1439 C CA . ALA A 1 175 ? 20.031 3.168 -22.875 1 41.75 175 ALA A CA 1
ATOM 1440 C C . ALA A 1 175 ? 20.25 3.318 -21.375 1 41.75 175 ALA A C 1
ATOM 1442 O O . ALA A 1 175 ? 19.375 2.98 -20.578 1 41.75 175 ALA A O 1
ATOM 1443 N N . PRO A 1 176 ? 21.578 3.664 -21.094 1 39.78 176 PRO A N 1
ATOM 1444 C CA . PRO A 1 176 ? 21.875 3.887 -19.672 1 39.78 176 PRO A CA 1
ATOM 1445 C C . PRO A 1 176 ? 21.031 5.008 -19.062 1 39.78 176 PRO A C 1
ATOM 1447 O O . PRO A 1 176 ? 20.75 6 -19.734 1 39.78 176 PRO A O 1
ATOM 1450 N N . LEU A 1 177 ? 20.297 4.793 -18.062 1 44.53 177 LEU A N 1
ATOM 1451 C CA . LEU A 1 177 ? 19.375 5.727 -17.438 1 44.53 177 LEU A CA 1
ATOM 1452 C C . LEU A 1 177 ? 20.125 6.746 -16.578 1 44.53 177 LEU A C 1
ATOM 1454 O O . LEU A 1 177 ? 21.109 6.406 -15.922 1 44.53 177 LEU A O 1
ATOM 1458 N N . MET A 1 178 ? 20.062 8.07 -17.078 1 40.78 178 MET A N 1
ATOM 1459 C CA . MET A 1 178 ? 20.578 9.086 -16.172 1 40.78 178 MET A CA 1
ATOM 1460 C C . MET A 1 178 ? 19.938 8.953 -14.789 1 40.78 178 MET A C 1
ATOM 1462 O O . MET A 1 178 ? 18.719 8.844 -14.672 1 40.78 178 MET A O 1
ATOM 1466 N N . ARG A 1 179 ? 20.781 8.727 -13.828 1 47.56 179 ARG A N 1
ATOM 1467 C CA . ARG A 1 179 ? 20.375 8.461 -12.453 1 47.56 179 ARG A CA 1
ATOM 1468 C C . ARG A 1 179 ? 20.031 9.75 -11.719 1 47.56 179 ARG A C 1
ATOM 1470 O O . ARG A 1 179 ? 20.859 10.664 -11.648 1 47.56 179 ARG A O 1
ATOM 1477 N N . LEU A 1 180 ? 18.75 10.359 -11.688 1 52.09 180 LEU A N 1
ATOM 1478 C CA . LEU A 1 180 ? 18.406 11.352 -10.68 1 52.09 180 LEU A CA 1
ATOM 1479 C C . LEU A 1 180 ? 18.812 10.891 -9.289 1 52.09 180 LEU A C 1
ATOM 1481 O O . LEU A 1 180 ? 18.922 9.688 -9.039 1 52.09 180 LEU A O 1
ATOM 1485 N N . PRO A 1 181 ? 19.25 11.984 -8.531 1 53.53 181 PRO A N 1
ATOM 1486 C CA . PRO A 1 181 ? 19.531 11.531 -7.168 1 53.53 181 PRO A CA 1
ATOM 1487 C C . PRO A 1 181 ? 18.406 10.688 -6.57 1 53.53 181 PRO A C 1
ATOM 1489 O O . PRO A 1 181 ? 17.234 10.961 -6.816 1 53.53 181 PRO A O 1
ATOM 1492 N N . VAL A 1 182 ? 18.734 9.562 -6.145 1 59.38 182 VAL A N 1
ATOM 1493 C CA . VAL A 1 182 ? 17.781 8.633 -5.547 1 59.38 182 VAL A CA 1
ATOM 1494 C C . VAL A 1 182 ? 17.297 9.188 -4.211 1 59.38 182 VAL A C 1
ATOM 1496 O O . VAL A 1 182 ? 18.094 9.555 -3.35 1 59.38 182 VAL A O 1
ATOM 1499 N N . PRO A 1 183 ? 16.016 9.438 -4.219 1 66.25 183 PRO A N 1
ATOM 1500 C CA . PRO A 1 183 ? 15.461 9.922 -2.955 1 66.25 183 PRO A CA 1
ATOM 1501 C C . PRO A 1 183 ? 15.711 8.961 -1.792 1 66.25 183 PRO A C 1
ATOM 1503 O O . PRO A 1 183 ? 15.984 7.777 -2.01 1 66.25 183 PRO A O 1
ATOM 1506 N N . ALA A 1 184 ? 15.633 9.523 -0.625 1 71.81 184 ALA A N 1
ATOM 1507 C CA . ALA A 1 184 ? 16.016 8.812 0.594 1 71.81 184 ALA A CA 1
ATOM 1508 C C . ALA A 1 184 ? 14.891 7.898 1.067 1 71.81 184 ALA A C 1
ATOM 1510 O O . ALA A 1 184 ? 15.141 6.902 1.752 1 71.81 184 ALA A O 1
ATOM 1511 N N . ASP A 1 185 ? 13.625 8.219 0.639 1 87.75 185 ASP A N 1
ATOM 1512 C CA . ASP A 1 185 ? 12.516 7.438 1.172 1 87.75 185 ASP A CA 1
ATOM 1513 C C . ASP A 1 185 ? 11.477 7.141 0.088 1 87.75 185 ASP A C 1
ATOM 1515 O O . ASP A 1 185 ? 11.398 7.859 -0.913 1 87.75 185 ASP A O 1
ATOM 1519 N N . CYS A 1 186 ? 10.758 6.074 0.304 1 94 186 CYS A N 1
ATOM 1520 C CA . CYS A 1 186 ? 9.695 5.703 -0.625 1 94 186 CYS A CA 1
ATOM 1521 C C . CYS A 1 186 ? 8.641 6.801 -0.715 1 94 186 CYS A C 1
ATOM 1523 O O . CYS A 1 186 ? 8.258 7.383 0.301 1 94 186 CYS A O 1
ATOM 1525 N N . TRP A 1 187 ? 8.305 7.133 -1.976 1 95.38 187 TRP A N 1
ATOM 1526 C CA . TRP A 1 187 ? 7.199 8 -2.35 1 95.38 187 TRP A CA 1
ATOM 1527 C C . TRP A 1 187 ? 7.461 9.438 -1.91 1 95.38 187 TRP A C 1
ATOM 1529 O O . TRP A 1 187 ? 6.535 10.258 -1.854 1 95.38 187 TRP A O 1
ATOM 1539 N N . ARG A 1 188 ? 8.695 9.75 -1.57 1 93.06 188 ARG A N 1
ATOM 1540 C CA . ARG A 1 188 ? 9.109 11.133 -1.315 1 93.06 188 ARG A CA 1
ATOM 1541 C C . ARG A 1 188 ? 9.18 11.93 -2.611 1 93.06 188 ARG A C 1
ATOM 1543 O O . ARG A 1 188 ? 8.922 13.133 -2.617 1 93.06 188 ARG A O 1
ATOM 1550 N N . SER A 1 189 ? 9.594 11.219 -3.553 1 92.94 189 SER A N 1
ATOM 1551 C CA . SER A 1 189 ? 9.633 11.773 -4.902 1 92.94 189 SER A CA 1
ATOM 1552 C C . SER A 1 189 ? 8.844 10.914 -5.879 1 92.94 189 SER A C 1
ATOM 1554 O O . SER A 1 189 ? 9.031 9.703 -5.938 1 92.94 189 SER A O 1
ATOM 1556 N N . VAL A 1 190 ? 7.938 11.594 -6.617 1 94.38 190 VAL A N 1
ATOM 1557 C CA . VAL A 1 190 ? 7.023 10.875 -7.496 1 94.38 190 VAL A CA 1
ATOM 1558 C C . VAL A 1 190 ? 7.082 11.477 -8.898 1 94.38 190 VAL A C 1
ATOM 1560 O O . VAL A 1 190 ? 7.152 12.695 -9.062 1 94.38 190 VAL A O 1
ATOM 1563 N N . SER A 1 191 ? 7.094 10.641 -9.891 1 92.56 191 SER A N 1
ATOM 1564 C CA . SER A 1 191 ? 6.961 11.094 -11.273 1 92.56 191 SER A CA 1
ATOM 1565 C C . SER A 1 191 ? 5.57 10.789 -11.812 1 92.56 191 SER A C 1
ATOM 1567 O O . SER A 1 191 ? 4.965 9.773 -11.469 1 92.56 191 SER A O 1
ATOM 1569 N N . MET A 1 192 ? 5.047 11.664 -12.57 1 93.56 192 MET A N 1
ATOM 1570 C CA . MET A 1 192 ? 3.768 11.508 -13.25 1 93.56 192 MET A CA 1
ATOM 1571 C C . MET A 1 192 ? 3.945 11.586 -14.766 1 93.56 192 MET A C 1
ATOM 1573 O O . MET A 1 192 ? 4.59 12.508 -15.273 1 93.56 192 MET A O 1
ATOM 1577 N N . ASP A 1 193 ? 3.387 10.648 -15.461 1 91 193 ASP A N 1
ATOM 1578 C CA . ASP A 1 193 ? 3.416 10.625 -16.922 1 91 193 ASP A CA 1
ATOM 1579 C C . ASP A 1 193 ? 2.117 10.055 -17.484 1 91 193 ASP A C 1
ATOM 1581 O O . ASP A 1 193 ? 1.32 9.469 -16.75 1 91 193 ASP A O 1
ATOM 1585 N N . PHE A 1 194 ? 1.953 10.312 -18.797 1 92.81 194 PHE A N 1
ATOM 1586 C CA . PHE A 1 194 ? 0.782 9.797 -19.5 1 92.81 194 PHE A CA 1
ATOM 1587 C C . PHE A 1 194 ? 1.195 8.922 -20.672 1 92.81 194 PHE A C 1
ATOM 1589 O O . PHE A 1 194 ? 2.156 9.234 -21.391 1 92.81 194 PHE A O 1
ATOM 1596 N N . ILE A 1 195 ? 0.551 7.855 -20.828 1 92.44 195 ILE A N 1
ATOM 1597 C CA . ILE A 1 195 ? 0.613 7.031 -22.031 1 92.44 195 ILE A CA 1
ATOM 1598 C C . ILE A 1 195 ? -0.712 7.117 -22.781 1 92.44 195 ILE A C 1
ATOM 1600 O O . ILE A 1 195 ? -1.771 6.828 -22.219 1 92.44 195 ILE A O 1
ATOM 1604 N N . PHE A 1 196 ? -0.63 7.547 -24.047 1 92.19 196 PHE A N 1
ATOM 1605 C CA . PHE A 1 196 ? -1.856 7.629 -24.828 1 92.19 196 PHE A CA 1
ATOM 1606 C C . PHE A 1 196 ? -1.781 6.719 -26.062 1 92.19 196 PHE A C 1
ATOM 1608 O O . PHE A 1 196 ? -0.918 5.844 -26.125 1 92.19 196 PHE A O 1
ATOM 1615 N N . GLU A 1 197 ? -2.826 6.75 -26.859 1 90.69 197 GLU A N 1
ATOM 1616 C CA . GLU A 1 197 ? -2.947 6.023 -28.109 1 90.69 197 GLU A CA 1
ATOM 1617 C C . GLU A 1 197 ? -3.158 4.531 -27.875 1 90.69 197 GLU A C 1
ATOM 1619 O O . GLU A 1 197 ? -2.607 3.697 -28.594 1 90.69 197 GLU A O 1
ATOM 1624 N N . LEU A 1 198 ? -3.734 4.188 -26.828 1 92.94 198 LEU A N 1
ATOM 1625 C CA . LEU A 1 198 ? -4.234 2.834 -26.609 1 92.94 198 LEU A CA 1
ATOM 1626 C C . LEU A 1 198 ? -5.621 2.662 -27.234 1 92.94 198 LEU A C 1
ATOM 1628 O O . LEU A 1 198 ? -6.348 3.643 -27.422 1 92.94 198 LEU A O 1
ATOM 1632 N N . PRO A 1 199 ? -5.914 1.447 -27.656 1 93.25 199 PRO A N 1
ATOM 1633 C CA . PRO A 1 199 ? -7.27 1.246 -28.172 1 93.25 199 PRO A CA 1
ATOM 1634 C C . PRO A 1 199 ? -8.352 1.645 -27.172 1 93.25 199 PRO A C 1
ATOM 1636 O O . PRO A 1 199 ? -8.203 1.411 -25.969 1 93.25 199 PRO A O 1
ATOM 1639 N N . ALA A 1 200 ? -9.391 2.256 -27.672 1 94.94 200 ALA A N 1
ATOM 1640 C CA . ALA A 1 200 ? -10.469 2.691 -26.797 1 94.94 200 ALA A CA 1
ATOM 1641 C C . ALA A 1 200 ? -11.125 1.501 -26.094 1 94.94 200 ALA A C 1
ATOM 1643 O O . ALA A 1 200 ? -11.492 0.52 -26.75 1 94.94 200 ALA A O 1
ATOM 1644 N N . ASP A 1 201 ? -11.195 1.628 -24.812 1 94.81 201 ASP A N 1
ATOM 1645 C CA . ASP A 1 201 ? -11.93 0.595 -24.078 1 94.81 201 ASP A CA 1
ATOM 1646 C C . ASP A 1 201 ? -13.422 0.903 -24.062 1 94.81 201 ASP A C 1
ATOM 1648 O O . ASP A 1 201 ? -13.883 1.829 -24.734 1 94.81 201 ASP A O 1
ATOM 1652 N N . ALA A 1 202 ? -14.227 0.086 -23.375 1 91.94 202 ALA A N 1
ATOM 1653 C CA . ALA A 1 202 ? -15.68 0.203 -23.344 1 91.94 202 ALA A CA 1
ATOM 1654 C C . ALA A 1 202 ? -16.109 1.528 -22.734 1 91.94 202 ALA A C 1
ATOM 1656 O O . ALA A 1 202 ? -17.219 2.021 -23 1 91.94 202 ALA A O 1
ATOM 1657 N N . ARG A 1 203 ? -15.258 2.154 -21.953 1 92.75 203 ARG A N 1
ATOM 1658 C CA . ARG A 1 203 ? -15.602 3.4 -21.266 1 92.75 203 ARG A CA 1
ATOM 1659 C C . ARG A 1 203 ? -14.953 4.598 -21.969 1 92.75 203 ARG A C 1
ATOM 1661 O O . ARG A 1 203 ? -15.023 5.723 -21.469 1 92.75 203 ARG A O 1
ATOM 1668 N N . GLY A 1 204 ? -14.227 4.336 -22.969 1 95.5 204 GLY A N 1
ATOM 1669 C CA . GLY A 1 204 ? -13.664 5.41 -23.766 1 95.5 204 GLY A CA 1
ATOM 1670 C C . GLY A 1 204 ? -12.266 5.805 -23.328 1 95.5 204 GLY A C 1
ATOM 1671 O O . GLY A 1 204 ? -11.742 6.836 -23.75 1 95.5 204 GLY A O 1
ATOM 1672 N N . HIS A 1 205 ? -11.656 5.102 -22.469 1 96.81 205 HIS A N 1
ATOM 1673 C CA . HIS A 1 205 ? -10.273 5.359 -22.078 1 96.81 205 HIS A CA 1
ATOM 1674 C C . HIS A 1 205 ? -9.312 5.004 -23.203 1 96.81 205 HIS A C 1
ATOM 1676 O O . HIS A 1 205 ? -9.453 3.959 -23.844 1 96.81 205 HIS A O 1
ATOM 1682 N N . THR A 1 206 ? -8.367 5.906 -23.422 1 96.25 206 THR A N 1
ATOM 1683 C CA . THR A 1 206 ? -7.387 5.66 -24.469 1 96.25 206 THR A CA 1
ATOM 1684 C C . THR A 1 206 ? -5.969 5.883 -23.953 1 96.25 206 THR A C 1
ATOM 1686 O O . THR A 1 206 ? -5.02 5.945 -24.75 1 96.25 206 THR A O 1
ATOM 1689 N N . GLY A 1 207 ? -5.883 6.141 -22.703 1 96.19 207 GLY A N 1
ATOM 1690 C CA . GLY A 1 207 ? -4.57 6.379 -22.125 1 96.19 207 GLY A CA 1
ATOM 1691 C C . GLY A 1 207 ? -4.461 5.895 -20.688 1 96.19 207 GLY A C 1
ATOM 1692 O O . GLY A 1 207 ? -5.441 5.418 -20.109 1 96.19 207 GLY A O 1
ATOM 1693 N N . ILE A 1 208 ? -3.213 5.914 -20.203 1 97.31 208 ILE A N 1
ATOM 1694 C CA . ILE A 1 208 ? -2.906 5.531 -18.828 1 97.31 208 ILE A CA 1
ATOM 1695 C C . ILE A 1 208 ? -2.129 6.652 -18.141 1 97.31 208 ILE A C 1
ATOM 1697 O O . ILE A 1 208 ? -1.172 7.188 -18.703 1 97.31 208 ILE A O 1
ATOM 1701 N N . LEU A 1 209 ? -2.627 7.137 -17.047 1 97.25 209 LEU A N 1
ATOM 1702 C CA . LEU A 1 209 ? -1.853 7.969 -16.141 1 97.25 209 LEU A CA 1
ATOM 1703 C C . LEU A 1 209 ? -0.946 7.113 -15.258 1 97.25 209 LEU A C 1
ATOM 1705 O O . LEU A 1 209 ? -1.417 6.203 -14.578 1 97.25 209 LEU A O 1
ATOM 1709 N N . VAL A 1 210 ? 0.371 7.398 -15.297 1 96.5 210 VAL A N 1
ATOM 1710 C CA . VAL A 1 210 ? 1.374 6.594 -14.609 1 96.5 210 VAL A CA 1
ATOM 1711 C C . VAL A 1 210 ? 2.043 7.426 -13.516 1 96.5 210 VAL A C 1
ATOM 1713 O O . VAL A 1 210 ? 2.557 8.516 -13.789 1 96.5 210 VAL A O 1
ATOM 1716 N N . PHE A 1 211 ? 1.944 6.957 -12.273 1 96.88 211 PHE A N 1
ATOM 1717 C CA . PHE A 1 211 ? 2.74 7.492 -11.172 1 96.88 211 PHE A CA 1
ATOM 1718 C C . PHE A 1 211 ? 3.84 6.516 -10.773 1 96.88 211 PHE A C 1
ATOM 1720 O O . PHE A 1 211 ? 3.602 5.309 -10.688 1 96.88 211 PHE A O 1
ATOM 1727 N N . VAL A 1 212 ? 5.051 7.031 -10.547 1 95.69 212 VAL A N 1
ATOM 1728 C CA . VAL A 1 212 ? 6.156 6.16 -10.164 1 95.69 212 VAL A CA 1
ATOM 1729 C C . VAL A 1 212 ? 6.863 6.727 -8.938 1 95.69 212 VAL A C 1
ATOM 1731 O O . VAL A 1 212 ? 7.219 7.91 -8.906 1 95.69 212 VAL A O 1
ATOM 1734 N N . CYS A 1 213 ? 6.934 5.914 -7.91 1 95.81 213 CYS A N 1
ATOM 1735 C CA . CYS A 1 213 ? 7.859 6.238 -6.828 1 95.81 213 CYS A CA 1
ATOM 1736 C C . CYS A 1 213 ? 9.305 6.172 -7.309 1 95.81 213 CYS A C 1
ATOM 1738 O O . CYS A 1 213 ? 9.789 5.098 -7.672 1 95.81 213 CYS A O 1
ATOM 1740 N N . ARG A 1 214 ? 10.008 7.148 -7.234 1 91.62 214 ARG A N 1
ATOM 1741 C CA . ARG A 1 214 ? 11.32 7.223 -7.867 1 91.62 214 ARG A CA 1
ATOM 1742 C C . ARG A 1 214 ? 12.336 6.363 -7.121 1 91.62 214 ARG A C 1
ATOM 1744 O O . ARG A 1 214 ? 13.32 5.918 -7.707 1 91.62 214 ARG A O 1
ATOM 1751 N N . LEU A 1 215 ? 12.109 6.164 -5.867 1 92.25 215 LEU A N 1
ATOM 1752 C CA . LEU A 1 215 ? 13.039 5.316 -5.121 1 92.25 215 LEU A CA 1
ATOM 1753 C C . LEU A 1 215 ? 12.711 3.842 -5.328 1 92.25 215 LEU A C 1
ATOM 1755 O O . LEU A 1 215 ? 13.539 3.084 -5.836 1 92.25 215 LEU A O 1
ATOM 1759 N N . SER A 1 216 ? 11.5 3.469 -4.988 1 94.5 216 SER A N 1
ATOM 1760 C CA . SER A 1 216 ? 11.125 2.057 -4.984 1 94.5 216 SER A CA 1
ATOM 1761 C C . SER A 1 216 ? 10.797 1.566 -6.391 1 94.5 216 SER A C 1
ATOM 1763 O O . SER A 1 216 ? 10.742 0.359 -6.633 1 94.5 216 SER A O 1
ATOM 1765 N N . LYS A 1 217 ? 10.445 2.49 -7.262 1 94.06 217 LYS A N 1
ATOM 1766 C CA . LYS A 1 217 ? 10.047 2.209 -8.641 1 94.06 217 LYS A CA 1
ATOM 1767 C C . LYS A 1 217 ? 8.648 1.611 -8.695 1 94.06 217 LYS A C 1
ATOM 1769 O O . LYS A 1 217 ? 8.211 1.125 -9.742 1 94.06 217 LYS A O 1
ATOM 1774 N N . MET A 1 218 ? 7.973 1.622 -7.582 1 96.69 218 MET A N 1
ATOM 1775 C CA . MET A 1 218 ? 6.578 1.187 -7.594 1 96.69 218 MET A CA 1
ATOM 1776 C C . MET A 1 218 ? 5.738 2.08 -8.5 1 96.69 218 MET A C 1
ATOM 1778 O O . MET A 1 218 ? 5.887 3.303 -8.484 1 96.69 218 MET A O 1
ATOM 1782 N N . VAL A 1 219 ? 4.836 1.444 -9.203 1 97.06 219 VAL A N 1
ATOM 1783 C CA . VAL A 1 219 ? 4.012 2.203 -10.141 1 97.06 219 VAL A CA 1
ATOM 1784 C C . VAL A 1 219 ? 2.553 2.162 -9.688 1 97.06 219 VAL A C 1
ATOM 1786 O O . VAL A 1 219 ? 2.127 1.212 -9.023 1 97.06 219 VAL A O 1
ATOM 1789 N N . ARG A 1 220 ? 1.834 3.17 -9.93 1 97.94 220 ARG A N 1
ATOM 1790 C CA . ARG A 1 220 ? 0.381 3.27 -9.844 1 97.94 220 ARG A CA 1
ATOM 1791 C C . ARG A 1 220 ? -0.218 3.693 -11.18 1 97.94 220 ARG A C 1
ATOM 1793 O O . ARG A 1 220 ? 0.231 4.668 -11.789 1 97.94 220 ARG A O 1
ATOM 1800 N N . LEU A 1 221 ? -1.189 2.912 -11.641 1 97.62 221 LEU A N 1
ATOM 1801 C CA . LEU A 1 221 ? -1.74 3.111 -12.977 1 97.62 221 LEU A CA 1
ATOM 1802 C C . LEU A 1 221 ? -3.227 3.443 -12.906 1 97.62 221 LEU A C 1
ATOM 1804 O O . LEU A 1 221 ? -3.959 2.873 -12.094 1 97.62 221 LEU A O 1
ATOM 1808 N N . ALA A 1 222 ? -3.652 4.324 -13.742 1 97.81 222 ALA A N 1
ATOM 1809 C CA . ALA A 1 222 ? -5.07 4.656 -13.867 1 97.81 222 ALA A CA 1
ATOM 1810 C C . ALA A 1 222 ? -5.441 4.926 -15.32 1 97.81 222 ALA A C 1
ATOM 1812 O O . ALA A 1 222 ? -4.711 5.617 -16.047 1 97.81 222 ALA A O 1
ATOM 1813 N N . ALA A 1 223 ? -6.539 4.348 -15.766 1 97.75 223 ALA A N 1
ATOM 1814 C CA . ALA A 1 223 ? -7.027 4.59 -17.125 1 97.75 223 ALA A CA 1
ATOM 1815 C C . ALA A 1 223 ? -7.594 6 -17.266 1 97.75 223 ALA A C 1
ATOM 1817 O O . ALA A 1 223 ? -8.281 6.492 -16.359 1 97.75 223 ALA A O 1
ATOM 1818 N N . VAL A 1 224 ? -7.281 6.641 -18.359 1 97.81 224 VAL A N 1
ATOM 1819 C CA . VAL A 1 224 ? -7.781 7.992 -18.578 1 97.81 224 VAL A CA 1
ATOM 1820 C C . VAL A 1 224 ? -8.219 8.148 -20.031 1 97.81 224 VAL A C 1
ATOM 1822 O O . VAL A 1 224 ? -7.832 7.348 -20.891 1 97.81 224 VAL A O 1
ATOM 1825 N N . ARG A 1 225 ? -9.055 9.117 -20.234 1 97.25 225 ARG A N 1
ATOM 1826 C CA . ARG A 1 225 ? -9.359 9.562 -21.578 1 97.25 225 ARG A CA 1
ATOM 1827 C C . ARG A 1 225 ? -8.328 10.578 -22.078 1 97.25 225 ARG A C 1
ATOM 1829 O O . ARG A 1 225 ? -7.652 11.219 -21.266 1 97.25 225 ARG A O 1
ATOM 1836 N N . LYS A 1 226 ? -8.25 10.68 -23.344 1 94.12 226 LYS A N 1
ATOM 1837 C CA . LYS A 1 226 ? -7.324 11.648 -23.922 1 94.12 226 LYS A CA 1
ATOM 1838 C C . LYS A 1 226 ? -7.613 13.062 -23.422 1 94.12 226 LYS A C 1
ATOM 1840 O O . LYS A 1 226 ? -6.699 13.875 -23.281 1 94.12 226 LYS A O 1
ATOM 1845 N N . SER A 1 227 ? -8.82 13.359 -23.031 1 95 227 SER A N 1
ATOM 1846 C CA . SER A 1 227 ? -9.266 14.688 -22.625 1 95 227 SER A CA 1
ATOM 1847 C C . SER A 1 227 ? -9.109 14.875 -21.109 1 95 227 SER A C 1
ATOM 1849 O O . SER A 1 227 ? -9.68 15.805 -20.547 1 95 227 SER A O 1
ATOM 1851 N N . VAL A 1 228 ? -8.383 14.039 -20.5 1 95.88 228 VAL A N 1
ATOM 1852 C CA . VAL A 1 228 ? -8.227 14.109 -19.047 1 95.88 228 VAL A CA 1
ATOM 1853 C C . VAL A 1 228 ? -7.758 15.5 -18.641 1 95.88 228 VAL A C 1
ATOM 1855 O O . VAL A 1 228 ? -6.852 16.062 -19.25 1 95.88 228 VAL A O 1
ATOM 1858 N N . THR A 1 229 ? -8.406 16.078 -17.625 1 96.69 229 THR A N 1
ATOM 1859 C CA . THR A 1 229 ? -8.086 17.406 -17.125 1 96.69 229 THR A CA 1
ATOM 1860 C C . THR A 1 229 ? -7.203 17.297 -15.875 1 96.69 229 THR A C 1
ATOM 1862 O O . THR A 1 229 ? -7.066 16.219 -15.289 1 96.69 229 THR A O 1
ATOM 1865 N N . ALA A 1 230 ? -6.609 18.422 -15.5 1 96.19 230 ALA A N 1
ATOM 1866 C CA . ALA A 1 230 ? -5.762 18.484 -14.305 1 96.19 230 ALA A CA 1
ATOM 1867 C C . ALA A 1 230 ? -6.543 18.094 -13.055 1 96.19 230 ALA A C 1
ATOM 1869 O O . ALA A 1 230 ? -6.074 17.297 -12.242 1 96.19 230 ALA A O 1
ATOM 1870 N N . PRO A 1 231 ? -7.797 18.609 -12.898 1 96.88 231 PRO A N 1
ATOM 1871 C CA . PRO A 1 231 ? -8.586 18.203 -11.734 1 96.88 231 PRO A CA 1
ATOM 1872 C C . PRO A 1 231 ? -8.859 16.703 -11.711 1 96.88 231 PRO A C 1
ATOM 1874 O O . PRO A 1 231 ? -8.805 16.078 -10.641 1 96.88 231 PRO A O 1
ATOM 1877 N N . GLN A 1 232 ? -9.102 16.156 -12.852 1 96.81 232 GLN A N 1
ATOM 1878 C CA . GLN A 1 232 ? -9.32 14.719 -12.922 1 96.81 232 GLN A CA 1
ATOM 1879 C C . GLN A 1 232 ? -8.062 13.953 -12.547 1 96.81 232 GLN A C 1
ATOM 1881 O O . GLN A 1 232 ? -8.125 12.945 -11.836 1 96.81 232 GLN A O 1
ATOM 1886 N N . ALA A 1 233 ? -6.938 14.406 -13.047 1 97.5 233 ALA A N 1
ATOM 1887 C CA . ALA A 1 233 ? -5.664 13.781 -12.703 1 97.5 233 ALA A CA 1
ATOM 1888 C C . ALA A 1 233 ? -5.395 13.867 -11.203 1 97.5 233 ALA A C 1
ATOM 1890 O O . ALA A 1 233 ? -4.887 12.922 -10.602 1 97.5 233 ALA A O 1
ATOM 1891 N N . ALA A 1 234 ? -5.738 15.008 -10.594 1 97.44 234 ALA A N 1
ATOM 1892 C CA . ALA A 1 234 ? -5.574 15.18 -9.156 1 97.44 234 ALA A CA 1
ATOM 1893 C C . ALA A 1 234 ? -6.426 14.18 -8.383 1 97.44 234 ALA A C 1
ATOM 1895 O O . ALA A 1 234 ? -5.965 13.594 -7.402 1 97.44 234 ALA A O 1
ATOM 1896 N N . GLN A 1 235 ? -7.613 14.023 -8.852 1 97.38 235 GLN A N 1
ATOM 1897 C CA . GLN A 1 235 ? -8.492 13.039 -8.227 1 97.38 235 GLN A CA 1
ATOM 1898 C C . GLN A 1 235 ? -7.898 11.633 -8.336 1 97.38 235 GLN A C 1
ATOM 1900 O O . GLN A 1 235 ? -7.93 10.875 -7.367 1 97.38 235 GLN A O 1
ATOM 1905 N N . LEU A 1 236 ? -7.391 11.32 -9.453 1 97.75 236 LEU A N 1
ATOM 1906 C CA . LEU A 1 236 ? -6.77 10.016 -9.656 1 97.75 236 LEU A CA 1
ATOM 1907 C C . LEU A 1 236 ? -5.555 9.844 -8.75 1 97.75 236 LEU A C 1
ATOM 1909 O O . LEU A 1 236 ? -5.27 8.742 -8.281 1 97.75 236 LEU A O 1
ATOM 1913 N N . PHE A 1 237 ? -4.824 10.953 -8.539 1 98.44 237 PHE A N 1
ATOM 1914 C CA . PHE A 1 237 ? -3.703 10.906 -7.605 1 98.44 237 PHE A CA 1
ATOM 1915 C C . PHE A 1 237 ? -4.188 10.578 -6.199 1 98.44 237 PHE A C 1
ATOM 1917 O O . PHE A 1 237 ? -3.594 9.734 -5.516 1 98.44 237 PHE A O 1
ATOM 1924 N N . VAL A 1 238 ? -5.238 11.172 -5.754 1 97.94 238 VAL A N 1
ATOM 1925 C CA . VAL A 1 238 ? -5.793 10.922 -4.43 1 97.94 238 VAL A CA 1
ATOM 1926 C C . VAL A 1 238 ? -6.254 9.469 -4.328 1 97.94 238 VAL A C 1
ATOM 1928 O O . VAL A 1 238 ? -5.934 8.781 -3.355 1 97.94 238 VAL A O 1
ATOM 1931 N N . ASP A 1 239 ? -6.836 8.969 -5.375 1 96.94 239 ASP A N 1
ATOM 1932 C CA . ASP A 1 239 ? -7.457 7.645 -5.387 1 96.94 239 ASP A CA 1
ATOM 1933 C C . ASP A 1 239 ? -6.406 6.539 -5.426 1 96.94 239 ASP A C 1
ATOM 1935 O O . ASP A 1 239 ? -6.633 5.441 -4.918 1 96.94 239 ASP A O 1
ATOM 1939 N N . ASN A 1 240 ? -5.277 6.832 -6.027 1 96.88 240 ASN A N 1
ATOM 1940 C CA . ASN A 1 240 ? -4.352 5.742 -6.316 1 96.88 240 ASN A CA 1
ATOM 1941 C C . ASN A 1 240 ? -3.049 5.891 -5.539 1 96.88 240 ASN A C 1
ATOM 1943 O O . ASN A 1 240 ? -2.393 4.895 -5.223 1 96.88 240 ASN A O 1
ATOM 1947 N N . VAL A 1 241 ? -2.662 7.117 -5.273 1 97.94 241 VAL A N 1
ATOM 1948 C CA . VAL A 1 241 ? -1.355 7.336 -4.664 1 97.94 241 VAL A CA 1
ATOM 1949 C C . VAL A 1 241 ? -1.533 7.844 -3.232 1 97.94 241 VAL A C 1
ATOM 1951 O O . VAL A 1 241 ? -1.144 7.172 -2.275 1 97.94 241 VAL A O 1
ATOM 1954 N N . PHE A 1 242 ? -2.236 8.977 -3.045 1 97.88 242 PHE A N 1
ATOM 1955 C CA . PHE A 1 242 ? -2.301 9.625 -1.742 1 97.88 242 PHE A CA 1
ATOM 1956 C C . PHE A 1 242 ? -2.918 8.703 -0.703 1 97.88 242 PHE A C 1
ATOM 1958 O O . PHE A 1 242 ? -2.395 8.57 0.406 1 97.88 242 PHE A O 1
ATOM 1965 N N . ARG A 1 243 ? -3.99 8.062 -1.068 1 96.44 243 ARG A N 1
ATOM 1966 C CA . ARG A 1 243 ? -4.727 7.18 -0.171 1 96.44 243 ARG A CA 1
ATOM 1967 C C . ARG A 1 243 ? -3.82 6.094 0.393 1 96.44 243 ARG A C 1
ATOM 1969 O O . ARG A 1 243 ? -4.066 5.578 1.486 1 96.44 243 ARG A O 1
ATOM 1976 N N . ASN A 1 244 ? -2.744 5.809 -0.346 1 96.56 244 ASN A N 1
ATOM 1977 C CA . ASN A 1 244 ? -1.862 4.703 0.008 1 96.56 244 ASN A CA 1
ATOM 1978 C C . ASN A 1 244 ? -0.535 5.203 0.571 1 96.56 244 ASN A C 1
ATOM 1980 O O . ASN A 1 244 ? 0.052 4.562 1.446 1 96.56 244 ASN A O 1
ATOM 1984 N N . HIS A 1 245 ? -0.096 6.383 0.03 1 97.06 245 HIS A N 1
ATOM 1985 C CA . HIS A 1 245 ? 1.304 6.719 0.267 1 97.06 245 HIS A CA 1
ATOM 1986 C C . HIS A 1 245 ? 1.453 8.172 0.707 1 97.06 245 HIS A C 1
ATOM 1988 O O . HIS A 1 245 ? 2.557 8.617 1.034 1 97.06 245 HIS A O 1
ATOM 1994 N N . GLY A 1 246 ? 0.425 8.953 0.693 1 96.81 246 GLY A N 1
ATOM 1995 C CA . GLY A 1 246 ? 0.47 10.344 1.119 1 96.81 246 GLY A CA 1
ATOM 1996 C C . GLY A 1 246 ? 1.037 11.273 0.062 1 96.81 246 GLY A C 1
ATOM 1997 O O . GLY A 1 246 ? 0.985 10.969 -1.131 1 96.81 246 GLY A O 1
ATOM 1998 N N . LEU A 1 247 ? 1.481 12.422 0.52 1 96.38 247 LEU A N 1
ATOM 1999 C CA . LEU A 1 247 ? 2.016 13.445 -0.371 1 96.38 247 LEU A CA 1
ATOM 2000 C C . LEU A 1 247 ? 3.508 13.242 -0.606 1 96.38 247 LEU A C 1
ATOM 2002 O O . LEU A 1 247 ? 4.242 12.891 0.319 1 96.38 247 LEU A O 1
ATOM 2006 N N . PRO A 1 248 ? 3.918 13.445 -1.854 1 94.69 248 PRO A N 1
ATOM 2007 C CA . PRO A 1 248 ? 5.363 13.516 -2.086 1 94.69 248 PRO A CA 1
ATOM 2008 C C . PRO A 1 248 ? 5.961 14.867 -1.703 1 94.69 248 PRO A C 1
ATOM 2010 O O . PRO A 1 248 ? 5.23 15.844 -1.548 1 94.69 248 PRO A O 1
ATOM 2013 N N . GLU A 1 249 ? 7.238 14.898 -1.502 1 92.38 249 GLU A N 1
ATOM 2014 C CA . GLU A 1 249 ? 7.969 16.156 -1.351 1 92.38 249 GLU A CA 1
ATOM 2015 C C . GLU A 1 249 ? 8.32 16.75 -2.709 1 92.38 249 GLU A C 1
ATOM 2017 O O . GLU A 1 249 ? 8.336 17.984 -2.865 1 92.38 249 GLU A O 1
ATOM 2022 N N . ALA A 1 250 ? 8.617 15.836 -3.572 1 89.94 250 ALA A N 1
ATOM 2023 C CA . ALA A 1 250 ? 9.016 16.219 -4.922 1 89.94 250 ALA A CA 1
ATOM 2024 C C . ALA A 1 250 ? 8.188 15.5 -5.973 1 89.94 250 ALA A C 1
ATOM 2026 O O . ALA A 1 250 ? 7.863 14.32 -5.816 1 89.94 250 ALA A O 1
ATOM 2027 N N . PHE A 1 251 ? 7.914 16.219 -7.02 1 90.44 251 PHE A N 1
ATOM 2028 C CA . PHE A 1 251 ? 7.039 15.719 -8.078 1 90.44 251 PHE A CA 1
ATOM 2029 C C . PHE A 1 251 ? 7.602 16.062 -9.453 1 90.44 251 PHE A C 1
ATOM 2031 O O . PHE A 1 251 ? 7.828 17.234 -9.758 1 90.44 251 PHE A O 1
ATOM 2038 N N . VAL A 1 252 ? 7.809 15.062 -10.281 1 88.19 252 VAL A N 1
ATOM 2039 C CA . VAL A 1 252 ? 8.375 15.234 -11.617 1 88.19 252 VAL A CA 1
ATOM 2040 C C . VAL A 1 252 ? 7.289 15.031 -12.672 1 88.19 252 VAL A C 1
ATOM 2042 O O . VAL A 1 252 ? 6.566 14.031 -12.641 1 88.19 252 VAL A O 1
ATOM 2045 N N . SER A 1 253 ? 7.121 15.977 -13.547 1 88.56 253 SER A N 1
ATOM 2046 C CA . SER A 1 253 ? 6.152 15.867 -14.633 1 88.56 253 SER A CA 1
ATOM 2047 C C . SER A 1 253 ? 6.648 16.562 -15.891 1 88.56 253 SER A C 1
ATOM 2049 O O . SER A 1 253 ? 7.355 17.578 -15.805 1 88.56 253 SER A O 1
ATOM 2051 N N . ASP A 1 254 ? 6.289 16.047 -17.031 1 81.19 254 ASP A N 1
ATOM 2052 C CA . ASP A 1 254 ? 6.641 16.688 -18.297 1 81.19 254 ASP A CA 1
ATOM 2053 C C . ASP A 1 254 ? 5.457 17.453 -18.859 1 81.19 254 ASP A C 1
ATOM 2055 O O . ASP A 1 254 ? 5.516 17.953 -19.984 1 81.19 254 ASP A O 1
ATOM 2059 N N . ARG A 1 255 ? 4.449 17.594 -18.062 1 84.81 255 ARG A N 1
ATOM 2060 C CA . ARG A 1 255 ? 3.273 18.328 -18.516 1 84.81 255 ARG A CA 1
ATOM 2061 C C . ARG A 1 255 ? 3.5 19.828 -18.422 1 84.81 255 ARG A C 1
ATOM 2063 O O . ARG A 1 255 ? 4.414 20.281 -17.734 1 84.81 255 ARG A O 1
ATOM 2070 N N . ASP A 1 256 ? 2.713 20.562 -19.156 1 84.5 256 ASP A N 1
ATOM 2071 C CA . ASP A 1 256 ? 2.811 22.031 -19.141 1 84.5 256 ASP A CA 1
ATOM 2072 C C . ASP A 1 256 ? 2.57 22.578 -17.734 1 84.5 256 ASP A C 1
ATOM 2074 O O . ASP A 1 256 ? 1.799 22 -16.969 1 84.5 256 ASP A O 1
ATOM 2078 N N . PRO A 1 257 ? 3.221 23.625 -17.422 1 82 257 PRO A N 1
ATOM 2079 C CA . PRO A 1 257 ? 3.16 24.234 -16.078 1 82 257 PRO A CA 1
ATOM 2080 C C . PRO A 1 257 ? 1.736 24.578 -15.656 1 82 257 PRO A C 1
ATOM 2082 O O . PRO A 1 257 ? 1.41 24.516 -14.469 1 82 257 PRO A O 1
ATOM 2085 N N . ARG A 1 258 ? 0.937 24.984 -16.594 1 87.62 258 ARG A N 1
ATOM 2086 C CA . ARG A 1 258 ? -0.443 25.328 -16.266 1 87.62 258 ARG A CA 1
ATOM 2087 C C . ARG A 1 258 ? -1.211 24.094 -15.781 1 87.62 258 ARG A C 1
ATOM 2089 O O . ARG A 1 258 ? -1.968 24.172 -14.812 1 87.62 258 ARG A O 1
ATOM 2096 N N . PHE A 1 259 ? -1.036 23.031 -16.469 1 91.06 259 PHE A N 1
ATOM 2097 C CA . PHE A 1 259 ? -1.657 21.781 -16.062 1 91.06 259 PHE A CA 1
ATOM 2098 C C . PHE A 1 259 ? -1.217 21.391 -14.656 1 91.06 259 PHE A C 1
ATOM 2100 O O . PHE A 1 259 ? -2.049 21.062 -13.805 1 91.06 259 PHE A O 1
ATOM 2107 N N . VAL A 1 260 ? 0.009 21.469 -14.383 1 89.75 260 VAL A N 1
ATOM 2108 C CA . VAL A 1 260 ? 0.572 21.062 -13.102 1 89.75 260 VAL A CA 1
ATOM 2109 C C . VAL A 1 260 ? 0.07 21.984 -11.992 1 89.75 260 VAL A C 1
ATOM 2111 O O . VAL A 1 260 ? -0.275 21.531 -10.898 1 89.75 260 VAL A O 1
ATOM 2114 N N . SER A 1 261 ? 0.038 23.234 -12.258 1 89.44 261 SER A N 1
ATOM 2115 C CA . SER A 1 261 ? -0.488 24.203 -11.281 1 89.44 261 SER A CA 1
ATOM 2116 C C . SER A 1 261 ? -1.933 23.875 -10.922 1 89.44 261 SER A C 1
ATOM 2118 O O . SER A 1 261 ? -2.291 23.859 -9.742 1 89.44 261 SER A O 1
ATOM 2120 N N . HIS A 1 262 ? -2.746 23.656 -11.93 1 93.25 262 HIS A N 1
ATOM 2121 C CA . HIS A 1 262 ? -4.145 23.312 -11.695 1 93.25 262 HIS A CA 1
ATOM 2122 C C . HIS A 1 262 ? -4.277 21.984 -10.961 1 93.25 262 HIS A C 1
ATOM 2124 O O . HIS A 1 262 ? -5.184 21.812 -10.148 1 93.25 262 HIS A O 1
ATOM 2130 N N . PHE A 1 263 ? -3.404 21.094 -11.305 1 95.62 263 PHE A N 1
ATOM 2131 C CA . PHE A 1 263 ? -3.35 19.812 -10.625 1 95.62 263 PHE A CA 1
ATOM 2132 C C . PHE A 1 263 ? -3.18 20 -9.125 1 95.62 263 PHE A C 1
ATOM 2134 O O . PHE A 1 263 ? -3.967 19.469 -8.336 1 95.62 263 PHE A O 1
ATOM 2141 N N . TRP A 1 264 ? -2.268 20.75 -8.734 1 93.19 264 TRP A N 1
ATOM 2142 C CA . TRP A 1 264 ? -1.96 20.922 -7.316 1 93.19 264 TRP A CA 1
ATOM 2143 C C . TRP A 1 264 ? -3.064 21.703 -6.605 1 93.19 264 TRP A C 1
ATOM 2145 O O . TRP A 1 264 ? -3.445 21.375 -5.484 1 93.19 264 TRP A O 1
ATOM 2155 N N . GLN A 1 265 ? -3.537 22.75 -7.223 1 93.56 265 GLN A N 1
ATOM 2156 C CA . GLN A 1 265 ? -4.629 23.531 -6.648 1 93.56 265 GLN A CA 1
ATOM 2157 C C . GLN A 1 265 ? -5.82 22.641 -6.312 1 93.56 265 GLN A C 1
ATOM 2159 O O . GLN A 1 265 ? -6.387 22.719 -5.219 1 93.56 265 GLN A O 1
ATOM 2164 N N . HIS A 1 266 ? -6.098 21.828 -7.262 1 95.88 266 HIS A N 1
ATOM 2165 C CA . HIS 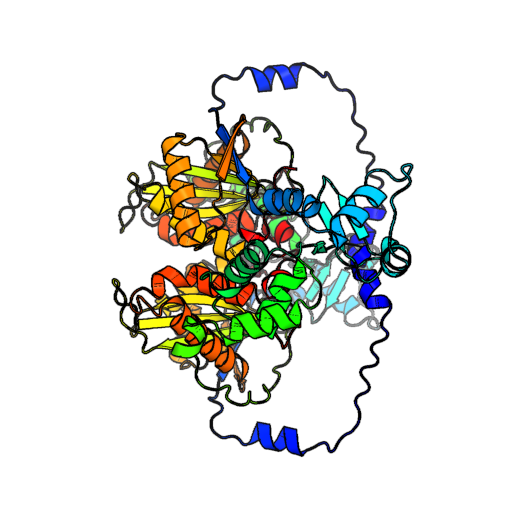A 1 266 ? -7.234 20.938 -7.051 1 95.88 266 HIS A CA 1
ATOM 2166 C C . HIS A 1 266 ? -6.91 19.875 -6.004 1 95.88 266 HIS A C 1
ATOM 2168 O O . HIS A 1 266 ? -7.762 19.516 -5.188 1 95.88 266 HIS A O 1
ATOM 2174 N N . LEU A 1 267 ? -5.727 19.328 -6.043 1 96.38 267 LEU A N 1
ATOM 2175 C CA . LEU A 1 267 ? -5.324 18.312 -5.082 1 96.38 267 LEU A CA 1
ATOM 2176 C C . LEU A 1 267 ? -5.438 18.828 -3.654 1 96.38 267 LEU A C 1
ATOM 2178 O O . LEU A 1 267 ? -6 18.156 -2.787 1 96.38 267 LEU A O 1
ATOM 2182 N N . PHE A 1 268 ? -4.965 20.031 -3.408 1 95.19 268 PHE A N 1
ATOM 2183 C CA . PHE A 1 268 ? -4.992 20.594 -2.062 1 95.19 268 PHE A CA 1
ATOM 2184 C C . PHE A 1 268 ? -6.426 20.844 -1.611 1 95.19 268 PHE A C 1
ATOM 2186 O O . PHE A 1 268 ? -6.746 20.688 -0.431 1 95.19 268 PHE A O 1
ATOM 2193 N N . ARG A 1 269 ? -7.262 21.188 -2.506 1 94.44 269 ARG A N 1
ATOM 2194 C CA . ARG A 1 269 ? -8.68 21.344 -2.191 1 94.44 269 ARG A CA 1
ATOM 2195 C C . ARG A 1 269 ? -9.297 20 -1.8 1 94.44 269 ARG A C 1
ATOM 2197 O O . ARG A 1 269 ? -10.062 19.922 -0.837 1 94.44 269 ARG A O 1
ATOM 2204 N N . LEU A 1 270 ? -8.93 18.984 -2.541 1 94.81 270 LEU A N 1
ATOM 2205 C CA . LEU A 1 270 ? -9.438 17.641 -2.254 1 94.81 270 LEU A CA 1
ATOM 2206 C C . LEU A 1 270 ? -8.992 17.172 -0.872 1 94.81 270 LEU A C 1
ATOM 2208 O O . LEU A 1 270 ? -9.719 16.453 -0.195 1 94.81 270 LEU A O 1
ATOM 2212 N N . LEU A 1 271 ? -7.809 17.578 -0.473 1 95.69 271 LEU A N 1
ATOM 2213 C CA . LEU A 1 271 ? -7.266 17.172 0.816 1 95.69 271 LEU A CA 1
ATOM 2214 C C . LEU A 1 271 ? -7.852 18 1.947 1 95.69 271 LEU A C 1
ATOM 2216 O O . LEU A 1 271 ? -7.715 17.656 3.121 1 95.69 271 LEU A O 1
ATOM 2220 N N . GLY A 1 272 ? -8.445 19.141 1.655 1 94.19 272 GLY A N 1
ATOM 2221 C CA . GLY A 1 272 ? -9.109 20 2.631 1 94.19 272 GLY A CA 1
ATOM 2222 C C . GLY A 1 272 ? -8.141 20.828 3.453 1 94.19 272 GLY A C 1
ATOM 2223 O O . GLY A 1 272 ? -8.5 21.328 4.52 1 94.19 272 GLY A O 1
ATOM 2224 N N . THR A 1 273 ? -6.918 20.938 3.02 1 94.94 273 THR A N 1
ATOM 2225 C CA . THR A 1 273 ? -5.918 21.672 3.777 1 94.94 273 THR A CA 1
ATOM 2226 C C . THR A 1 273 ? -6.168 23.188 3.689 1 94.94 273 THR A C 1
ATOM 2228 O O . THR A 1 273 ? -6.656 23.672 2.67 1 94.94 273 THR A O 1
ATOM 2231 N N . ARG A 1 274 ? -5.82 23.859 4.75 1 92.62 274 ARG A N 1
ATOM 2232 C CA . ARG A 1 274 ? -5.906 25.312 4.777 1 92.62 274 ARG A CA 1
ATOM 2233 C C . ARG A 1 274 ? -4.531 25.938 5.004 1 92.62 274 ARG A C 1
ATOM 2235 O O . ARG A 1 274 ? -4.43 27.062 5.473 1 92.62 274 ARG A O 1
ATOM 2242 N N . LEU A 1 275 ? -3.443 25.188 4.754 1 90 275 LEU A N 1
ATOM 2243 C CA . LEU A 1 275 ? -2.082 25.656 5 1 90 275 LEU A CA 1
ATOM 2244 C C . LEU A 1 275 ? -1.532 26.391 3.785 1 90 275 LEU A C 1
ATOM 2246 O O . LEU A 1 275 ? -0.336 26.688 3.719 1 90 275 LEU A O 1
ATOM 2250 N N . ASP A 1 276 ? -2.309 26.875 2.893 1 87.44 276 ASP A N 1
ATOM 2251 C CA . ASP A 1 276 ? -1.872 27.625 1.714 1 87.44 276 ASP A CA 1
ATOM 2252 C C . ASP A 1 276 ? -0.654 26.953 1.07 1 87.44 276 ASP A C 1
ATOM 2254 O O . ASP A 1 276 ? 0.366 27.609 0.844 1 87.44 276 ASP A O 1
ATOM 2258 N N . MET A 1 277 ? -0.7 25.812 0.692 1 87.38 277 MET A N 1
ATOM 2259 C CA . MET A 1 277 ? 0.366 25.031 0.079 1 87.38 277 MET A CA 1
ATOM 2260 C C . MET A 1 277 ? 0.821 25.656 -1.233 1 87.38 277 MET A C 1
ATOM 2262 O O . MET A 1 277 ? 0.026 26.281 -1.934 1 87.38 277 MET A O 1
ATOM 2266 N N . SER A 1 278 ? 2.174 25.484 -1.533 1 84.75 278 SER A N 1
ATOM 2267 C CA . SER A 1 278 ? 2.725 25.969 -2.797 1 84.75 278 SER A CA 1
ATOM 2268 C C . SER A 1 278 ? 3.717 24.969 -3.383 1 84.75 278 SER A C 1
ATOM 2270 O O . SER A 1 278 ? 4.023 23.953 -2.756 1 84.75 278 SER A O 1
ATOM 2272 N N . THR A 1 279 ? 4.051 25.203 -4.691 1 83.81 279 THR A N 1
ATOM 2273 C CA . THR A 1 279 ? 5.07 24.391 -5.355 1 83.81 279 THR A CA 1
ATOM 2274 C C . THR A 1 279 ? 6.203 25.266 -5.875 1 83.81 279 THR A C 1
ATOM 2276 O O . THR A 1 279 ? 5.965 26.391 -6.332 1 83.81 279 THR A O 1
ATOM 2279 N N . ALA A 1 280 ? 7.402 24.828 -5.68 1 80.88 280 ALA A N 1
ATOM 2280 C CA . ALA A 1 280 ? 8.578 25.469 -6.27 1 80.88 280 ALA A CA 1
ATOM 2281 C C . ALA A 1 280 ? 9.148 24.625 -7.398 1 80.88 280 ALA A C 1
ATOM 2283 O O . ALA A 1 280 ? 9.516 23.469 -7.191 1 80.88 280 ALA A O 1
ATOM 2284 N N . ASP A 1 281 ? 9.234 25.203 -8.625 1 77.44 281 ASP A N 1
ATOM 2285 C CA . ASP A 1 281 ? 9.594 24.438 -9.812 1 77.44 281 ASP A CA 1
ATOM 2286 C C . ASP A 1 281 ? 11.086 24.562 -10.117 1 77.44 281 ASP A C 1
ATOM 2288 O O . ASP A 1 281 ? 11.672 25.641 -9.953 1 77.44 281 ASP A O 1
ATOM 2292 N N . HIS A 1 282 ? 11.617 23.391 -10.469 1 76 282 HIS A N 1
ATOM 2293 C CA . HIS A 1 282 ? 12.984 23.328 -10.969 1 76 282 HIS A CA 1
ATOM 2294 C C . HIS A 1 282 ? 13.07 22.469 -12.227 1 76 282 HIS A C 1
ATOM 2296 O O . HIS A 1 282 ? 12.508 21.375 -12.266 1 76 282 HIS A O 1
ATOM 2302 N N . PRO A 1 283 ? 13.68 23 -13.336 1 68.62 283 PRO A N 1
ATOM 2303 C CA . PRO A 1 283 ? 13.859 22.172 -14.523 1 68.62 283 PRO A CA 1
ATOM 2304 C C . PRO A 1 283 ? 14.758 20.969 -14.266 1 68.62 283 PRO A C 1
ATOM 2306 O O . PRO A 1 283 ? 15.727 21.062 -13.508 1 68.62 283 PRO A O 1
ATOM 2309 N N . GLN A 1 284 ? 14.227 19.797 -14.469 1 62.59 284 GLN A N 1
ATOM 2310 C CA . GLN A 1 284 ? 15.078 18.609 -14.352 1 62.59 284 GLN A CA 1
ATOM 2311 C C . GLN A 1 284 ? 14.859 17.656 -15.516 1 62.59 284 GLN A C 1
ATOM 2313 O O . GLN A 1 284 ? 13.789 17.672 -16.141 1 62.59 284 GLN A O 1
ATOM 2318 N N . THR A 1 285 ? 15.984 16.969 -16 1 53.75 285 THR A N 1
ATOM 2319 C CA . THR A 1 285 ? 15.852 15.922 -17.016 1 53.75 285 THR A CA 1
ATOM 2320 C C . THR A 1 285 ? 15.328 14.625 -16.391 1 53.75 285 THR A C 1
ATOM 2322 O O . THR A 1 285 ? 15.773 14.227 -15.312 1 53.75 285 THR A O 1
ATOM 2325 N N . ASP A 1 286 ? 14.078 14.195 -16.719 1 57.88 286 ASP A N 1
ATOM 2326 C CA . ASP A 1 286 ? 13.578 12.938 -16.172 1 57.88 286 ASP A CA 1
ATOM 2327 C C . ASP A 1 286 ? 13.688 11.812 -17.203 1 57.88 286 ASP A C 1
ATOM 2329 O O . ASP A 1 286 ? 13.031 11.844 -18.25 1 57.88 286 ASP A O 1
ATOM 2333 N N . GLY A 1 287 ? 14.758 10.898 -17.203 1 56.34 287 GLY A N 1
ATOM 2334 C CA . GLY A 1 287 ? 14.914 9.734 -18.062 1 56.34 287 GLY A CA 1
ATOM 2335 C C . GLY A 1 287 ? 14.273 8.484 -17.5 1 56.34 287 GLY A C 1
ATOM 2336 O O . GLY A 1 287 ? 14.062 7.508 -18.234 1 56.34 287 GLY A O 1
ATOM 2337 N N . GLN A 1 288 ? 13.766 8.383 -16.281 1 61.72 288 GLN A N 1
ATOM 2338 C CA . GLN A 1 288 ? 13.305 7.168 -15.625 1 61.72 288 GLN A CA 1
ATOM 2339 C C . GLN A 1 288 ? 11.875 6.828 -16.047 1 61.72 288 GLN A C 1
ATOM 2341 O O . GLN A 1 288 ? 11.555 5.66 -16.281 1 61.72 288 GLN A O 1
ATOM 2346 N N . THR A 1 289 ? 11.047 7.707 -16.344 1 65.75 289 THR A N 1
ATOM 2347 C CA . THR A 1 289 ? 9.648 7.461 -16.656 1 65.75 289 THR A CA 1
ATOM 2348 C C . THR A 1 289 ? 9.5 6.852 -18.047 1 65.75 289 THR A C 1
ATOM 2350 O O . THR A 1 289 ? 8.633 6.012 -18.281 1 65.75 289 THR A O 1
ATOM 2353 N N . GLU A 1 290 ? 10.406 7.055 -18.891 1 66.44 290 GLU A N 1
ATOM 2354 C CA . GLU A 1 290 ? 10.336 6.535 -20.25 1 66.44 290 GLU A CA 1
ATOM 2355 C C . GLU A 1 290 ? 10.539 5.023 -20.266 1 66.44 290 GLU A C 1
ATOM 2357 O O . GLU A 1 290 ? 9.844 4.312 -21 1 66.44 290 GLU A O 1
ATOM 2362 N N . ARG A 1 291 ? 11.289 4.508 -19.469 1 68.75 291 ARG A N 1
ATOM 2363 C CA . ARG A 1 291 ? 11.531 3.07 -19.422 1 68.75 291 ARG A CA 1
ATOM 2364 C C . ARG A 1 291 ? 10.32 2.326 -18.875 1 68.75 291 ARG A C 1
ATOM 2366 O O . ARG A 1 291 ? 9.93 1.285 -19.406 1 68.75 291 ARG A O 1
ATOM 2373 N N . VAL A 1 292 ? 9.742 2.848 -17.875 1 79.88 292 VAL A N 1
ATOM 2374 C CA . VAL A 1 292 ? 8.562 2.221 -17.281 1 79.88 292 VAL A CA 1
ATOM 2375 C C . VAL A 1 292 ? 7.438 2.158 -18.312 1 79.88 292 VAL A C 1
ATOM 2377 O O . VAL A 1 292 ? 6.75 1.141 -18.422 1 79.88 292 VAL A O 1
ATOM 2380 N N . ASN A 1 293 ? 7.363 3.184 -19.094 1 81.62 293 ASN A N 1
ATOM 2381 C CA . ASN A 1 293 ? 6.301 3.238 -20.094 1 81.62 293 ASN A CA 1
ATOM 2382 C C . ASN A 1 293 ? 6.496 2.188 -21.172 1 81.62 293 ASN A C 1
ATOM 2384 O O . ASN A 1 293 ? 5.531 1.579 -21.641 1 81.62 293 ASN A O 1
ATOM 2388 N N . ARG A 1 294 ? 7.691 2 -21.5 1 82.19 294 ARG A N 1
ATOM 2389 C CA . ARG A 1 294 ? 7.984 0.985 -22.5 1 82.19 294 ARG A CA 1
ATOM 2390 C C . ARG A 1 294 ? 7.633 -0.409 -22 1 82.19 294 ARG A C 1
ATOM 2392 O O . ARG A 1 294 ? 6.969 -1.18 -22.688 1 82.19 294 ARG A O 1
ATOM 2399 N N . VAL A 1 295 ? 8.078 -0.725 -20.812 1 85.75 295 VAL A N 1
ATOM 2400 C CA . VAL A 1 295 ? 7.801 -2.027 -20.219 1 85.75 295 VAL A CA 1
ATOM 2401 C C . VAL A 1 295 ? 6.293 -2.219 -20.062 1 85.75 295 VAL A C 1
ATOM 2403 O O . VAL A 1 295 ? 5.766 -3.295 -20.359 1 85.75 295 VAL A O 1
ATOM 2406 N N . LEU A 1 296 ? 5.641 -1.147 -19.625 1 90.5 296 LEU A N 1
ATOM 2407 C CA . LEU A 1 296 ? 4.191 -1.189 -19.453 1 90.5 296 LEU A CA 1
ATOM 2408 C C . LEU A 1 296 ? 3.494 -1.506 -20.766 1 90.5 296 LEU A C 1
ATOM 2410 O O . LEU A 1 296 ? 2.594 -2.346 -20.812 1 90.5 296 LEU A O 1
ATOM 2414 N N . ARG A 1 297 ? 3.961 -0.903 -21.812 1 87.81 297 ARG A N 1
ATOM 2415 C CA . ARG A 1 297 ? 3.373 -1.151 -23.125 1 87.81 297 ARG A CA 1
ATOM 2416 C C . ARG A 1 297 ? 3.58 -2.602 -23.562 1 87.81 297 ARG A C 1
ATOM 2418 O O . ARG A 1 297 ? 2.664 -3.234 -24.078 1 87.81 297 ARG A O 1
ATOM 2425 N N . ASP A 1 298 ? 4.738 -3.09 -23.328 1 86.31 298 ASP A N 1
ATOM 2426 C CA . ASP A 1 298 ? 5.055 -4.469 -23.688 1 86.31 298 ASP A CA 1
ATOM 2427 C C . ASP A 1 298 ? 4.18 -5.453 -22.906 1 86.31 298 ASP A C 1
ATOM 2429 O O . ASP A 1 298 ? 3.666 -6.414 -23.484 1 86.31 298 ASP A O 1
ATOM 2433 N N . ILE A 1 299 ? 4.012 -5.23 -21.672 1 91.5 299 ILE A N 1
ATOM 2434 C CA . ILE A 1 299 ? 3.195 -6.105 -20.844 1 91.5 299 ILE A CA 1
ATOM 2435 C C . ILE A 1 299 ? 1.745 -6.066 -21.312 1 91.5 299 ILE A C 1
ATOM 2437 O O . ILE A 1 299 ? 1.101 -7.109 -21.453 1 91.5 299 ILE A O 1
ATOM 2441 N N . LEU A 1 300 ? 1.279 -4.875 -21.578 1 91.69 300 LEU A N 1
ATOM 2442 C CA . LEU A 1 300 ? -0.108 -4.73 -22.016 1 91.69 300 LEU A CA 1
ATOM 2443 C C . LEU A 1 300 ? -0.347 -5.445 -23.344 1 91.69 300 LEU A C 1
ATOM 2445 O O . LEU A 1 300 ? -1.379 -6.094 -23.516 1 91.69 300 LEU A O 1
ATOM 2449 N N . ARG A 1 301 ? 0.624 -5.32 -24.203 1 89.12 301 ARG A N 1
ATOM 2450 C CA . ARG A 1 301 ? 0.512 -6 -25.5 1 89.12 301 ARG A CA 1
ATOM 2451 C C . ARG A 1 301 ? 0.454 -7.512 -25.312 1 89.12 301 ARG A C 1
ATOM 2453 O O . ARG A 1 301 ? -0.289 -8.203 -26.016 1 89.12 301 ARG A O 1
ATOM 2460 N N . SER A 1 302 ? 1.187 -7.992 -24.406 1 90.81 302 SER A N 1
ATOM 2461 C CA . SER A 1 302 ? 1.249 -9.43 -24.172 1 90.81 302 SER A CA 1
ATOM 2462 C C . SER A 1 302 ? -0.006 -9.93 -23.453 1 90.81 302 SER A C 1
ATOM 2464 O O . SER A 1 302 ? -0.606 -10.922 -23.875 1 90.81 302 SER A O 1
ATOM 2466 N N . VAL A 1 303 ? -0.401 -9.234 -22.422 1 91.94 303 VAL A N 1
ATOM 2467 C CA . VAL A 1 303 ? -1.49 -9.688 -21.562 1 91.94 303 VAL A CA 1
ATOM 2468 C C . VAL A 1 303 ? -2.826 -9.484 -22.266 1 91.94 303 VAL A C 1
ATOM 2470 O O . VAL A 1 303 ? -3.76 -10.266 -22.078 1 91.94 303 VAL A O 1
ATOM 2473 N N . CYS A 1 304 ? -2.902 -8.469 -23.109 1 90.31 304 CYS A N 1
ATOM 2474 C CA . CYS A 1 304 ? -4.16 -8.141 -23.766 1 90.31 304 CYS A CA 1
ATOM 2475 C C . CYS A 1 304 ? -4.133 -8.578 -25.234 1 90.31 304 CYS A C 1
ATOM 2477 O O . CYS A 1 304 ? -4.918 -8.078 -26.047 1 90.31 304 CYS A O 1
ATOM 2479 N N . ALA A 1 305 ? -3.303 -9.422 -25.609 1 86.31 305 ALA A N 1
ATOM 2480 C CA . ALA A 1 305 ? -3.121 -9.828 -27 1 86.31 305 ALA A CA 1
ATOM 2481 C C . ALA A 1 305 ? -4.434 -10.336 -27.609 1 86.31 305 ALA A C 1
ATOM 2483 O O . ALA A 1 305 ? -4.777 -9.984 -28.734 1 86.31 305 ALA A O 1
ATOM 2484 N N . ALA A 1 306 ? -5.172 -11.078 -26.859 1 84.38 306 ALA A N 1
ATOM 2485 C CA . ALA A 1 306 ? -6.414 -11.664 -27.359 1 84.38 306 ALA A CA 1
ATOM 2486 C C . ALA A 1 306 ? -7.527 -10.625 -27.406 1 84.38 306 ALA A C 1
ATOM 2488 O O . ALA A 1 306 ? -8.383 -10.664 -28.312 1 84.38 306 ALA A O 1
ATOM 2489 N N . GLU A 1 307 ? -7.527 -9.695 -26.438 1 90.31 307 GLU A N 1
ATOM 2490 C CA . GLU A 1 307 ? -8.547 -8.656 -26.344 1 90.31 307 GLU A CA 1
ATOM 2491 C C . GLU A 1 307 ? -7.926 -7.297 -26.031 1 90.31 307 GLU A C 1
ATOM 2493 O O . GLU A 1 307 ? -8.062 -6.785 -24.922 1 90.31 307 GLU A O 1
ATOM 2498 N N . PRO A 1 308 ? -7.504 -6.645 -27.047 1 89 308 PRO A N 1
ATOM 2499 C CA . PRO A 1 308 ? -6.742 -5.41 -26.859 1 89 308 PRO A CA 1
ATOM 2500 C C . PRO A 1 308 ? -7.582 -4.289 -26.25 1 89 308 PRO A C 1
ATOM 2502 O O . PRO A 1 308 ? -7.043 -3.4 -25.578 1 89 308 PRO A O 1
ATOM 2505 N N . THR A 1 309 ? -8.891 -4.316 -26.391 1 91.81 309 THR A N 1
ATOM 2506 C CA . THR A 1 309 ? -9.742 -3.232 -25.906 1 91.81 309 THR A CA 1
ATOM 2507 C C . THR A 1 309 ? -10.062 -3.42 -24.438 1 91.81 309 THR A C 1
ATOM 2509 O O . THR A 1 309 ? -10.641 -2.531 -23.797 1 91.81 309 THR A O 1
ATOM 2512 N N . LYS A 1 310 ? -9.633 -4.484 -23.844 1 92.25 310 LYS A N 1
ATOM 2513 C CA . LYS A 1 310 ? -9.953 -4.758 -22.453 1 92.25 310 LYS A CA 1
ATOM 2514 C C . LYS A 1 310 ? -8.773 -4.434 -21.547 1 92.25 310 LYS A C 1
ATOM 2516 O O . LYS A 1 310 ? -8.734 -4.855 -20.391 1 92.25 310 LYS A O 1
ATOM 2521 N N . TRP A 1 311 ? -7.844 -3.658 -22.078 1 94.56 311 TRP A N 1
ATOM 2522 C CA . TRP A 1 311 ? -6.598 -3.398 -21.359 1 94.56 311 TRP A CA 1
ATOM 2523 C C . TRP A 1 311 ? -6.867 -2.703 -20.031 1 94.56 311 TRP A C 1
ATOM 2525 O O . TRP A 1 311 ? -6.188 -2.973 -19.031 1 94.56 311 TRP A O 1
ATOM 2535 N N . SER A 1 312 ? -7.898 -1.84 -19.984 1 95.12 312 SER A N 1
ATOM 2536 C CA . SER A 1 312 ? -8.141 -1.062 -18.781 1 95.12 312 SER A CA 1
ATOM 2537 C C . SER A 1 312 ? -8.617 -1.952 -17.641 1 95.12 312 SER A C 1
ATOM 2539 O O . SER A 1 312 ? -8.32 -1.682 -16.469 1 95.12 312 SER A O 1
ATOM 2541 N N . THR A 1 313 ? -9.281 -3.01 -17.922 1 92.75 313 THR A N 1
ATOM 2542 C CA . THR A 1 313 ? -9.789 -3.922 -16.891 1 92.75 313 THR A CA 1
ATOM 2543 C C . THR A 1 313 ? -8.656 -4.762 -16.312 1 92.75 313 THR A C 1
ATOM 2545 O O . THR A 1 313 ? -8.789 -5.312 -15.219 1 92.75 313 THR A O 1
ATOM 2548 N N . LEU A 1 314 ? -7.516 -4.836 -17 1 94.12 314 LEU A N 1
ATOM 2549 C CA . LEU A 1 314 ? -6.402 -5.672 -16.562 1 94.12 314 LEU A CA 1
ATOM 2550 C C . LEU A 1 314 ? -5.309 -4.828 -15.922 1 94.12 314 LEU A C 1
ATOM 2552 O O . LEU A 1 314 ? -4.289 -5.363 -15.477 1 94.12 314 LEU A O 1
ATOM 2556 N N . LEU A 1 315 ? -5.547 -3.545 -15.758 1 96.06 315 LEU A N 1
ATOM 2557 C CA . LEU A 1 315 ? -4.52 -2.639 -15.258 1 96.06 315 LEU A CA 1
ATOM 2558 C C . LEU A 1 315 ? -4.09 -3.033 -13.852 1 96.06 315 LEU A C 1
ATOM 2560 O O . LEU A 1 315 ? -2.9 -3.008 -13.523 1 96.06 315 LEU A O 1
ATOM 2564 N N . PRO A 1 316 ? -5.066 -3.441 -12.992 1 96.94 316 PRO A N 1
ATOM 2565 C CA . PRO A 1 316 ? -4.621 -3.836 -11.648 1 96.94 316 PRO A CA 1
ATOM 2566 C C . PRO A 1 316 ? -3.668 -5.027 -11.68 1 96.94 316 PRO A C 1
ATOM 2568 O O . PRO A 1 316 ? -2.678 -5.047 -10.938 1 96.94 316 PRO A O 1
ATOM 2571 N N . GLN A 1 317 ? -3.908 -5.973 -12.523 1 96.44 317 GLN A N 1
ATOM 2572 C CA . GLN A 1 317 ? -3.037 -7.137 -12.648 1 96.44 317 GLN A CA 1
ATOM 2573 C C . GLN A 1 317 ? -1.677 -6.746 -13.227 1 96.44 317 GLN A C 1
ATOM 2575 O O . GLN A 1 317 ? -0.639 -7.203 -12.742 1 96.44 317 GLN A O 1
ATOM 2580 N N . VAL A 1 318 ? -1.736 -5.918 -14.219 1 96 318 VAL A N 1
ATOM 2581 C CA . VAL A 1 318 ? -0.509 -5.465 -14.859 1 96 318 VAL A CA 1
ATOM 2582 C C . VAL A 1 318 ? 0.326 -4.656 -13.867 1 96 318 VAL A C 1
ATOM 2584 O O . VAL A 1 318 ? 1.547 -4.82 -13.797 1 96 318 VAL A O 1
ATOM 2587 N N . GLU A 1 319 ? -0.336 -3.771 -13.148 1 97.56 319 GLU A N 1
ATOM 2588 C CA . GLU A 1 319 ? 0.345 -3.025 -12.102 1 97.56 319 GLU A CA 1
ATOM 2589 C C . GLU A 1 319 ? 1.007 -3.965 -11.094 1 97.56 319 GLU A C 1
ATOM 2591 O O . GLU A 1 319 ? 2.154 -3.75 -10.695 1 97.56 319 GLU A O 1
ATOM 2596 N N . PHE A 1 320 ? 0.284 -4.953 -10.672 1 97.75 320 PHE A N 1
ATOM 2597 C CA . PHE A 1 320 ? 0.815 -5.957 -9.758 1 97.75 320 PHE A CA 1
ATOM 2598 C C . PHE A 1 320 ? 2.062 -6.613 -10.336 1 97.75 320 PHE A C 1
ATOM 2600 O O . PHE A 1 320 ? 3.064 -6.777 -9.641 1 97.75 320 PHE A O 1
ATOM 2607 N N . ALA A 1 321 ? 1.978 -6.973 -11.586 1 96.44 321 ALA A N 1
ATOM 2608 C CA . ALA A 1 321 ? 3.098 -7.617 -12.266 1 96.44 321 ALA A CA 1
ATOM 2609 C C . ALA A 1 321 ? 4.348 -6.746 -12.211 1 96.44 321 ALA A C 1
ATOM 2611 O O . ALA A 1 321 ? 5.438 -7.23 -11.906 1 96.44 321 ALA A O 1
ATOM 2612 N N . LEU A 1 322 ? 4.215 -5.531 -12.5 1 95.69 322 LEU A N 1
ATOM 2613 C CA . LEU A 1 322 ? 5.332 -4.59 -12.492 1 95.69 322 LEU A CA 1
ATOM 2614 C C . LEU A 1 322 ? 5.898 -4.434 -11.086 1 95.69 322 LEU A C 1
ATOM 2616 O O . LEU A 1 322 ? 7.117 -4.43 -10.898 1 95.69 322 LEU A O 1
ATOM 2620 N N . ASN A 1 323 ? 5.02 -4.352 -10.102 1 97.31 323 ASN A N 1
ATOM 2621 C CA . ASN A 1 323 ? 5.43 -4.082 -8.727 1 97.31 323 ASN A CA 1
ATOM 2622 C C . ASN A 1 323 ? 5.977 -5.336 -8.047 1 97.31 323 ASN A C 1
ATOM 2624 O O . ASN A 1 323 ? 6.648 -5.246 -7.02 1 97.31 323 ASN A O 1
ATOM 2628 N N . ASN A 1 324 ? 5.656 -6.496 -8.633 1 96.94 324 ASN A N 1
ATOM 2629 C CA . ASN A 1 324 ? 6.098 -7.762 -8.055 1 96.94 324 ASN A CA 1
ATOM 2630 C C . ASN A 1 324 ? 7.328 -8.305 -8.781 1 96.94 324 ASN A C 1
ATOM 2632 O O . ASN A 1 324 ? 7.777 -9.414 -8.492 1 96.94 324 ASN A O 1
ATOM 2636 N N . ALA A 1 325 ? 7.863 -7.609 -9.719 1 94.94 325 ALA A N 1
ATOM 2637 C CA . ALA A 1 325 ? 9.062 -8.008 -10.453 1 94.94 325 ALA A CA 1
ATOM 2638 C C . ALA A 1 325 ? 10.289 -7.25 -9.953 1 94.94 325 ALA A C 1
ATOM 2640 O O . ALA A 1 325 ? 10.211 -6.051 -9.672 1 94.94 325 ALA A O 1
ATOM 2641 N N . VAL A 1 326 ? 11.352 -7.973 -9.906 1 93.81 326 VAL A N 1
ATOM 2642 C CA . VAL A 1 326 ? 12.594 -7.34 -9.469 1 93.81 326 VAL A CA 1
ATOM 2643 C C . VAL A 1 326 ? 12.992 -6.242 -10.453 1 93.81 326 VAL A C 1
ATOM 2645 O O . VAL A 1 326 ? 12.984 -6.457 -11.664 1 93.81 326 VAL A O 1
ATOM 2648 N N . HIS A 1 327 ? 13.211 -5.152 -9.898 1 90.44 327 HIS A N 1
ATOM 2649 C CA . HIS A 1 327 ? 13.656 -4.031 -10.719 1 90.44 327 HIS A CA 1
ATOM 2650 C C . HIS A 1 327 ? 15.18 -3.977 -10.805 1 90.44 327 HIS A C 1
ATOM 2652 O O . HIS A 1 327 ? 15.867 -4.102 -9.781 1 90.44 327 HIS A O 1
ATOM 2658 N N . SER A 1 328 ? 15.727 -3.709 -11.969 1 85.19 328 SER A N 1
ATOM 2659 C CA . SER A 1 328 ? 17.156 -3.779 -12.211 1 85.19 328 SER A CA 1
ATOM 2660 C C . SER A 1 328 ? 17.906 -2.686 -11.461 1 85.19 328 SER A C 1
ATOM 2662 O O . SER A 1 328 ? 19.031 -2.893 -11.008 1 85.19 328 SER A O 1
ATOM 2664 N N . SER A 1 329 ? 17.312 -1.542 -11.25 1 83.12 329 SER A N 1
ATOM 2665 C CA . SER A 1 329 ? 17.984 -0.415 -10.609 1 83.12 329 SER A CA 1
ATOM 2666 C C . SER A 1 329 ? 18.094 -0.616 -9.102 1 83.12 329 SER A C 1
ATOM 2668 O O . SER A 1 329 ? 19.094 -0.223 -8.484 1 83.12 329 SER A O 1
ATOM 2670 N N . THR A 1 330 ? 17.094 -1.315 -8.469 1 88.62 330 THR A N 1
ATOM 2671 C CA . THR A 1 330 ? 17.078 -1.437 -7.02 1 88.62 330 THR A CA 1
ATOM 2672 C C . THR A 1 330 ? 17.516 -2.83 -6.586 1 88.62 330 THR A C 1
ATOM 2674 O O . THR A 1 330 ? 17.922 -3.031 -5.438 1 88.62 330 THR A O 1
ATOM 2677 N N . GLY A 1 331 ? 17.328 -3.801 -7.508 1 90.69 331 GLY A N 1
ATOM 2678 C CA . GLY A 1 331 ? 17.625 -5.184 -7.176 1 90.69 331 GLY A CA 1
ATOM 2679 C C . GLY A 1 331 ? 16.531 -5.848 -6.355 1 90.69 331 GLY A C 1
ATOM 2680 O O . GLY A 1 331 ? 16.688 -6.992 -5.922 1 90.69 331 GLY A O 1
ATOM 2681 N N . PHE A 1 332 ? 15.477 -5.137 -6.102 1 93.5 332 PHE A N 1
ATOM 2682 C CA . PHE A 1 332 ? 14.344 -5.625 -5.324 1 93.5 332 PHE A CA 1
ATOM 2683 C C . PHE A 1 332 ? 13.031 -5.367 -6.059 1 93.5 332 PHE A C 1
ATOM 2685 O O . PHE A 1 332 ? 12.992 -4.582 -7.004 1 93.5 332 PHE A O 1
ATOM 2692 N N . THR A 1 333 ? 12.07 -6.145 -5.652 1 95.88 333 THR A N 1
ATOM 2693 C CA . THR A 1 333 ? 10.75 -5.777 -6.148 1 95.88 333 THR A CA 1
ATOM 2694 C C . THR A 1 333 ? 10.258 -4.496 -5.48 1 95.88 333 THR A C 1
ATOM 2696 O O . THR A 1 333 ? 10.555 -4.246 -4.309 1 95.88 333 THR A O 1
ATOM 2699 N N . PRO A 1 334 ? 9.531 -3.666 -6.219 1 96.81 334 PRO A N 1
ATOM 2700 C CA . PRO A 1 334 ? 8.93 -2.486 -5.594 1 96.81 334 PRO A CA 1
ATOM 2701 C C . PRO A 1 334 ? 8.102 -2.83 -4.359 1 96.81 334 PRO A C 1
ATOM 2703 O O . PRO A 1 334 ? 8.125 -2.09 -3.371 1 96.81 334 PRO A O 1
ATOM 2706 N N . PHE A 1 335 ? 7.375 -3.949 -4.301 1 97.12 335 PHE A N 1
ATOM 2707 C CA . PHE A 1 335 ? 6.633 -4.383 -3.121 1 97.12 335 PHE A CA 1
ATOM 2708 C C . PHE A 1 335 ? 7.566 -4.543 -1.926 1 97.12 335 PHE A C 1
ATOM 2710 O O . PHE A 1 335 ? 7.266 -4.066 -0.83 1 97.12 335 PHE A O 1
ATOM 2717 N N . TYR A 1 336 ? 8.656 -5.121 -2.164 1 94.88 336 TYR A N 1
ATOM 2718 C CA . TYR A 1 336 ? 9.578 -5.406 -1.068 1 94.88 336 TYR A CA 1
ATOM 2719 C C . TYR A 1 336 ? 10.195 -4.125 -0.528 1 94.88 336 TYR A C 1
ATOM 2721 O O . TYR A 1 336 ? 10.344 -3.963 0.686 1 94.88 336 TYR A O 1
ATOM 2729 N N . VAL A 1 337 ? 10.547 -3.248 -1.418 1 94.06 337 VAL A N 1
ATOM 2730 C CA . VAL A 1 337 ? 11.148 -1.985 -0.999 1 94.06 337 VAL A CA 1
ATOM 2731 C C . VAL A 1 337 ? 10.156 -1.201 -0.142 1 94.06 337 VAL A C 1
ATOM 2733 O O . VAL A 1 337 ? 10.547 -0.546 0.827 1 94.06 337 VAL A O 1
ATOM 2736 N N . ASN A 1 338 ? 8.875 -1.276 -0.417 1 94.62 338 ASN A N 1
ATOM 2737 C CA . ASN A 1 338 ? 7.855 -0.48 0.262 1 94.62 338 ASN A CA 1
ATOM 2738 C C . ASN A 1 338 ? 7.383 -1.153 1.547 1 94.62 338 ASN A C 1
ATOM 2740 O O . ASN A 1 338 ? 7.016 -0.476 2.51 1 94.62 338 ASN A O 1
ATOM 2744 N N . GLY A 1 339 ? 7.328 -2.453 1.613 1 91.62 339 GLY A N 1
ATOM 2745 C CA . GLY A 1 339 ? 6.676 -3.111 2.732 1 91.62 339 GLY A CA 1
ATOM 2746 C C . GLY A 1 339 ? 7.492 -4.25 3.314 1 91.62 339 GLY A C 1
ATOM 2747 O O . GLY A 1 339 ? 7.059 -4.914 4.262 1 91.62 339 GLY A O 1
ATOM 2748 N N . LEU A 1 340 ? 8.633 -4.574 2.729 1 90.5 340 LEU A N 1
ATOM 2749 C CA . LEU A 1 340 ? 9.539 -5.637 3.15 1 90.5 340 LEU A CA 1
ATOM 2750 C C . LEU A 1 340 ? 8.844 -6.996 3.088 1 90.5 340 LEU A C 1
ATOM 2752 O O . LEU A 1 340 ? 9.062 -7.848 3.951 1 90.5 340 LEU A O 1
ATOM 2756 N N . ARG A 1 341 ? 7.938 -7.055 2.16 1 90.44 341 ARG A N 1
ATOM 2757 C CA . ARG A 1 341 ? 7.227 -8.312 1.938 1 90.44 341 ARG A CA 1
ATOM 2758 C C . ARG A 1 341 ? 6.801 -8.453 0.481 1 90.44 341 ARG A C 1
ATOM 2760 O O . ARG A 1 341 ? 6.641 -7.453 -0.222 1 90.44 341 ARG A O 1
ATOM 2767 N N . HIS A 1 342 ? 6.633 -9.672 0.093 1 93.88 342 HIS A N 1
ATOM 2768 C CA . HIS A 1 342 ? 6.043 -9.969 -1.207 1 93.88 342 HIS A CA 1
ATOM 2769 C C . HIS A 1 342 ? 4.602 -10.453 -1.061 1 93.88 342 HIS A C 1
ATOM 2771 O O . HIS A 1 342 ? 4.328 -11.359 -0.271 1 93.88 342 HIS A O 1
ATOM 2777 N N . PRO A 1 343 ? 3.713 -9.82 -1.791 1 95.81 343 PRO A N 1
ATOM 2778 C CA . PRO A 1 343 ? 2.326 -10.297 -1.743 1 95.81 343 PRO A CA 1
ATOM 2779 C C . PRO A 1 343 ? 2.184 -11.75 -2.184 1 95.81 343 PRO A C 1
ATOM 2781 O O . PRO A 1 343 ? 2.91 -12.203 -3.072 1 95.81 343 PRO A O 1
ATOM 2784 N N . ARG A 1 344 ? 1.238 -12.383 -1.636 1 94.81 344 ARG A N 1
ATOM 2785 C CA . ARG A 1 344 ? 0.992 -13.781 -1.985 1 94.81 344 ARG A CA 1
ATOM 2786 C C . ARG A 1 344 ? 0.195 -13.891 -3.281 1 94.81 344 ARG A C 1
ATOM 2788 O O . ARG A 1 344 ? -0.715 -13.094 -3.523 1 94.81 344 ARG A O 1
ATOM 2795 N N . THR A 1 345 ? 0.555 -14.82 -4.039 1 96.19 345 THR A N 1
ATOM 2796 C CA . THR A 1 345 ? -0.127 -15.172 -5.277 1 96.19 345 THR A CA 1
ATOM 2797 C C . THR A 1 345 ? -0.59 -16.625 -5.242 1 96.19 345 THR A C 1
ATOM 2799 O O . THR A 1 345 ? -0.247 -17.375 -4.32 1 96.19 345 THR A O 1
ATOM 2802 N N . PRO A 1 346 ? -1.42 -17.016 -6.188 1 95 346 PRO A N 1
ATOM 2803 C CA . PRO A 1 346 ? -1.786 -18.422 -6.215 1 95 346 PRO A CA 1
ATOM 2804 C C . PRO A 1 346 ? -0.571 -19.359 -6.191 1 95 346 PRO A C 1
ATOM 2806 O O . PRO A 1 346 ? -0.594 -20.391 -5.527 1 95 346 PRO A O 1
ATOM 2809 N N . LEU A 1 347 ? 0.495 -18.969 -6.797 1 95.12 347 LEU A N 1
ATOM 2810 C CA . LEU A 1 347 ? 1.716 -19.766 -6.867 1 95.12 347 LEU A CA 1
ATOM 2811 C C . LEU A 1 347 ? 2.367 -19.891 -5.492 1 95.12 347 LEU A C 1
ATOM 2813 O O . LEU A 1 347 ? 2.932 -20.938 -5.156 1 95.12 347 LEU A O 1
ATOM 2817 N N . THR A 1 348 ? 2.234 -18.875 -4.676 1 93.44 348 THR A N 1
ATOM 2818 C CA . THR A 1 348 ? 3.027 -18.844 -3.453 1 93.44 348 THR A CA 1
ATOM 2819 C C . THR A 1 348 ? 2.143 -19.047 -2.227 1 93.44 348 THR A C 1
ATOM 2821 O O . THR A 1 348 ? 2.584 -18.844 -1.095 1 93.44 348 THR A O 1
ATOM 2824 N N . LEU A 1 349 ? 0.912 -19.312 -2.357 1 89.5 349 LEU A N 1
ATOM 2825 C CA . LEU A 1 349 ? 0.055 -19.609 -1.211 1 89.5 349 LEU A CA 1
ATOM 2826 C C . LEU A 1 349 ? 0.388 -20.969 -0.611 1 89.5 349 LEU A C 1
ATOM 2828 O O . LEU A 1 349 ? 0.411 -21.969 -1.322 1 89.5 349 LEU A O 1
ATOM 2832 N N . PRO A 1 350 ? 0.83 -20.938 0.745 1 70.31 350 PRO A N 1
ATOM 2833 C CA . PRO A 1 350 ? 1.244 -22.219 1.319 1 70.31 350 PRO A CA 1
ATOM 2834 C C . PRO A 1 350 ? 0.08 -23.188 1.496 1 70.31 350 PRO A C 1
ATOM 2836 O O . PRO A 1 350 ? -1.06 -22.766 1.699 1 70.31 350 PRO A O 1
ATOM 2839 N N . GLY A 1 351 ? 0.06 -24.297 0.887 1 59.09 351 GLY A N 1
ATOM 2840 C CA . GLY A 1 351 ? -0.944 -25.312 1.151 1 59.09 351 GLY A CA 1
ATOM 2841 C C . GLY A 1 351 ? -1.078 -25.656 2.623 1 59.09 351 GLY A C 1
ATOM 2842 O O . GLY A 1 351 ? -0.201 -25.328 3.424 1 59.09 351 GLY A O 1
ATOM 2843 N N . ARG A 1 352 ? -2.402 -25.641 3.305 1 53.94 352 ARG A N 1
ATOM 2844 C CA . ARG A 1 352 ? -2.609 -26.125 4.668 1 53.94 352 ARG A CA 1
ATOM 2845 C C . ARG A 1 352 ? -1.819 -27.391 4.93 1 53.94 352 ARG A C 1
ATOM 2847 O O . ARG A 1 352 ? -1.911 -28.359 4.16 1 53.94 352 ARG A O 1
ATOM 2854 N N . GLY A 1 353 ? -0.451 -27.328 5.07 1 43.44 353 GLY A N 1
ATOM 2855 C CA . GLY A 1 353 ? -0.036 -28.594 5.656 1 43.44 353 GLY A CA 1
ATOM 2856 C C . GLY A 1 353 ? -0.626 -28.828 7.031 1 43.44 353 GLY A C 1
ATOM 2857 O O . GLY A 1 353 ? -1.1 -27.906 7.684 1 43.44 353 GLY A O 1
ATOM 2858 N N . MET B 1 1 ? 13.992 -9.578 12.148 1 22.27 1 MET B N 1
ATOM 2859 C CA . MET B 1 1 ? 14.461 -8.234 11.805 1 22.27 1 MET B CA 1
ATOM 2860 C C . MET B 1 1 ? 15.977 -8.141 11.953 1 22.27 1 MET B C 1
ATOM 2862 O O . MET B 1 1 ? 16.641 -7.516 11.125 1 22.27 1 MET B O 1
ATOM 2866 N N . VAL B 1 2 ? 16.406 -8.844 13.016 1 25.11 2 VAL B N 1
ATOM 2867 C CA . VAL B 1 2 ? 17.828 -8.812 13.367 1 25.11 2 VAL B CA 1
ATOM 2868 C C . VAL B 1 2 ? 18.625 -9.648 12.367 1 25.11 2 VAL B C 1
ATOM 2870 O O . VAL B 1 2 ? 19.75 -9.297 12.008 1 25.11 2 VAL B O 1
ATOM 2873 N N . ARG B 1 3 ? 17.984 -10.766 11.898 1 27.36 3 ARG B N 1
ATOM 2874 C CA . ARG B 1 3 ? 18.828 -11.734 11.211 1 27.36 3 ARG B CA 1
ATOM 2875 C C . ARG B 1 3 ? 19.234 -11.227 9.828 1 27.36 3 ARG B C 1
ATOM 2877 O O . ARG B 1 3 ? 20.344 -11.516 9.359 1 27.36 3 ARG B O 1
ATOM 2884 N N . TRP B 1 4 ? 18.297 -10.555 9.195 1 27.45 4 TRP B N 1
ATOM 2885 C CA . TRP B 1 4 ? 18.656 -10.203 7.828 1 27.45 4 TRP B CA 1
ATOM 2886 C C . TRP B 1 4 ? 19.641 -9.039 7.805 1 27.45 4 TRP B C 1
ATOM 2888 O O . TRP B 1 4 ? 20.312 -8.805 6.797 1 27.45 4 TRP B O 1
ATOM 2898 N N . ILE B 1 5 ? 19.703 -8.234 8.953 1 30.62 5 ILE B N 1
ATOM 2899 C CA . ILE B 1 5 ? 20.719 -7.191 9.008 1 30.62 5 ILE B CA 1
ATOM 2900 C C . ILE B 1 5 ? 22.109 -7.828 8.977 1 30.62 5 ILE B C 1
ATOM 2902 O O . ILE B 1 5 ? 23.031 -7.289 8.367 1 30.62 5 ILE B O 1
ATOM 2906 N N . SER B 1 6 ? 22.141 -9.047 9.531 1 30.94 6 SER B N 1
ATOM 2907 C CA . SER B 1 6 ? 23.484 -9.633 9.633 1 30.94 6 SER B CA 1
ATOM 2908 C C . SER B 1 6 ? 24 -10.055 8.258 1 30.94 6 SER B C 1
ATOM 2910 O O . SER B 1 6 ? 25.188 -10.328 8.102 1 30.94 6 SER B O 1
ATOM 2912 N N . PHE B 1 7 ? 23.047 -10.375 7.375 1 29.89 7 PHE B N 1
ATOM 2913 C CA . PHE B 1 7 ? 23.609 -10.891 6.133 1 29.89 7 PHE B CA 1
ATOM 2914 C C . PHE B 1 7 ? 24.375 -9.797 5.391 1 29.89 7 PHE B C 1
ATOM 2916 O O . PHE B 1 7 ? 25.484 -10.039 4.895 1 29.89 7 PHE B O 1
ATOM 2923 N N . PHE B 1 8 ? 23.844 -8.602 5.387 1 31.41 8 PHE B N 1
ATOM 2924 C CA . PHE B 1 8 ? 24.578 -7.586 4.637 1 31.41 8 PHE B CA 1
ATOM 2925 C C . PHE B 1 8 ? 25.828 -7.145 5.395 1 31.41 8 PHE B C 1
ATOM 2927 O O . PHE B 1 8 ? 26.688 -6.457 4.84 1 31.41 8 PHE B O 1
ATOM 2934 N N . ALA B 1 9 ? 25.906 -7.453 6.66 1 31.16 9 ALA B N 1
ATOM 2935 C CA . ALA B 1 9 ? 27.094 -7.031 7.395 1 31.16 9 ALA B CA 1
ATOM 2936 C C . ALA B 1 9 ? 28.328 -7.77 6.898 1 31.16 9 ALA B C 1
ATOM 2938 O O . ALA B 1 9 ? 29.469 -7.336 7.145 1 31.16 9 ALA B O 1
ATOM 2939 N N . GLU B 1 10 ? 28.141 -9.055 6.504 1 29.41 10 GLU B N 1
ATOM 2940 C CA . GLU B 1 10 ? 29.391 -9.766 6.234 1 29.41 10 GLU B CA 1
ATOM 2941 C C . GLU B 1 10 ? 30.016 -9.297 4.926 1 29.41 10 GLU B C 1
ATOM 2943 O O . GLU B 1 10 ? 31.188 -9.594 4.652 1 29.41 10 GLU B O 1
ATOM 2948 N N . TYR B 1 11 ? 29.266 -9.031 3.92 1 27.48 11 TYR B N 1
ATOM 2949 C CA . TYR B 1 11 ? 29.953 -8.734 2.672 1 27.48 11 TYR B CA 1
ATOM 2950 C C . TYR B 1 11 ? 30.391 -7.273 2.627 1 27.48 11 TYR B C 1
ATOM 2952 O O . TYR B 1 11 ? 29.625 -6.375 2.979 1 27.48 11 TYR B O 1
ATOM 2960 N N . ASN B 1 12 ? 31.688 -7.051 2.996 1 27.28 12 ASN B N 1
ATOM 2961 C CA . ASN B 1 12 ? 32.344 -5.762 2.777 1 27.28 12 ASN B CA 1
ATOM 2962 C C . ASN B 1 12 ? 32.25 -5.336 1.315 1 27.28 12 ASN B C 1
ATOM 2964 O O . ASN B 1 12 ? 32.906 -5.922 0.455 1 27.28 12 ASN B O 1
ATOM 2968 N N . PHE B 1 13 ? 31.125 -5.164 0.782 1 26.83 13 PHE B N 1
ATOM 2969 C CA . PHE B 1 13 ? 31.172 -4.762 -0.618 1 26.83 13 PHE B CA 1
ATOM 2970 C C . PHE B 1 13 ? 31.938 -3.445 -0.775 1 26.83 13 PHE B C 1
ATOM 2972 O O . PHE B 1 13 ? 31.719 -2.508 -0.005 1 26.83 13 PHE B O 1
ATOM 2979 N N . THR B 1 14 ? 33.219 -3.584 -0.936 1 25.73 14 THR B N 1
ATOM 2980 C CA . THR B 1 14 ? 33.938 -2.375 -1.347 1 25.73 14 THR B CA 1
ATOM 2981 C C . THR B 1 14 ? 33.562 -1.984 -2.771 1 25.73 14 THR B C 1
ATOM 2983 O O . THR B 1 14 ? 33.656 -2.793 -3.695 1 25.73 14 THR B O 1
ATOM 2986 N N . VAL B 1 15 ? 32.531 -1.342 -2.928 1 27.02 15 VAL B N 1
ATOM 2987 C CA . VAL B 1 15 ? 32.312 -0.794 -4.262 1 27.02 15 VAL B CA 1
ATOM 2988 C C . VAL B 1 15 ? 33.5 0.104 -4.648 1 27.02 15 VAL B C 1
ATOM 2990 O O . VAL B 1 15 ? 33.75 1.109 -3.988 1 27.02 15 VAL B O 1
ATOM 2993 N N . GLU B 1 16 ? 34.531 -0.558 -5 1 25.88 16 GLU B N 1
ATOM 2994 C CA . GLU B 1 16 ? 35.625 0.26 -5.512 1 25.88 16 GLU B CA 1
ATOM 2995 C C . GLU B 1 16 ? 35.25 0.921 -6.832 1 25.88 16 GLU B C 1
ATOM 2997 O O . GLU B 1 16 ? 34.75 0.261 -7.738 1 25.88 16 GLU B O 1
ATOM 3002 N N . TYR B 1 17 ? 35.062 2.15 -6.715 1 26.11 17 TYR B N 1
ATOM 3003 C CA . TYR B 1 17 ? 34.906 3.008 -7.887 1 26.11 17 TYR B CA 1
ATOM 3004 C C . TYR B 1 17 ? 36.094 2.859 -8.828 1 26.11 17 TYR B C 1
ATOM 3006 O O . TYR B 1 17 ? 37.25 3.121 -8.445 1 26.11 17 TYR B O 1
ATOM 3014 N N . LYS B 1 18 ? 36.188 1.889 -9.633 1 28.22 18 LYS B N 1
ATOM 3015 C CA . LYS B 1 18 ? 37.25 2.01 -10.625 1 28.22 18 LYS B CA 1
ATOM 3016 C C . LYS B 1 18 ? 37.031 3.23 -11.516 1 28.22 18 LYS B C 1
ATOM 3018 O O . LYS B 1 18 ? 35.938 3.465 -11.992 1 28.22 18 LYS B O 1
ATOM 3023 N N . PRO B 1 19 ? 38.031 4.184 -11.578 1 27.73 19 PRO B N 1
ATOM 3024 C CA . PRO B 1 19 ? 38.062 5.41 -12.383 1 27.73 19 PRO B CA 1
ATOM 3025 C C . PRO B 1 19 ? 37.75 5.148 -13.859 1 27.73 19 PRO B C 1
ATOM 3027 O O . PRO B 1 19 ? 38.625 4.629 -14.578 1 27.73 19 PRO B O 1
ATOM 3030 N N . GLY B 1 20 ? 37.031 4.219 -14.219 1 28.25 20 GLY B N 1
ATOM 3031 C CA . GLY B 1 20 ? 37.031 4.082 -15.664 1 28.25 20 GLY B CA 1
ATOM 3032 C C . GLY B 1 20 ? 36.875 5.406 -16.391 1 28.25 20 GLY B C 1
ATOM 3033 O O . GLY B 1 20 ? 36.562 6.422 -15.781 1 28.25 20 GLY B O 1
ATOM 3034 N N . LYS B 1 21 ? 37.219 5.414 -17.766 1 29 21 LYS B N 1
ATOM 3035 C CA . LYS B 1 21 ? 37.219 6.594 -18.625 1 29 21 LYS B CA 1
ATOM 3036 C C . LYS B 1 21 ? 36 7.453 -18.406 1 29 21 LYS B C 1
ATOM 3038 O O . LYS B 1 21 ? 34.875 6.984 -18.562 1 29 21 LYS B O 1
ATOM 3043 N N . GLN B 1 22 ? 36.062 8.461 -17.578 1 27.39 22 GLN B N 1
ATOM 3044 C CA . GLN B 1 22 ? 35.219 9.422 -16.844 1 27.39 22 GLN B CA 1
ATOM 3045 C C . GLN B 1 22 ? 34.125 10 -17.734 1 27.39 22 GLN B C 1
ATOM 3047 O O . GLN B 1 22 ? 33 10.18 -17.297 1 27.39 22 GLN B O 1
ATOM 3052 N N . ASN B 1 23 ? 34.5 10.695 -18.844 1 25.88 23 ASN B N 1
ATOM 3053 C CA . ASN B 1 23 ? 33.938 11.828 -19.578 1 25.88 23 ASN B CA 1
ATOM 3054 C C . ASN B 1 23 ? 32.906 11.367 -20.594 1 25.88 23 ASN B C 1
ATOM 3056 O O . ASN B 1 23 ? 32.281 12.195 -21.281 1 25.88 23 ASN B O 1
ATOM 3060 N N . VAL B 1 24 ? 33.219 10.234 -21.172 1 26.69 24 VAL B N 1
ATOM 3061 C CA . VAL B 1 24 ? 32.438 9.953 -22.375 1 26.69 24 VAL B CA 1
ATOM 3062 C C . VAL B 1 24 ? 30.969 9.688 -22 1 26.69 24 VAL B C 1
ATOM 3064 O O . VAL B 1 24 ? 30.062 9.961 -22.781 1 26.69 24 VAL B O 1
ATOM 3067 N N . LEU B 1 25 ? 30.844 9.023 -20.906 1 26.16 25 LEU B N 1
ATOM 3068 C CA . LEU B 1 25 ? 29.484 8.617 -20.578 1 26.16 25 LEU B CA 1
ATOM 3069 C C . LEU B 1 25 ? 28.656 9.805 -20.094 1 26.16 25 LEU B C 1
ATOM 3071 O O . LEU B 1 25 ? 27.438 9.828 -20.25 1 26.16 25 LEU B O 1
ATOM 3075 N N . VAL B 1 26 ? 29.297 10.82 -19.422 1 29.61 26 VAL B N 1
ATOM 3076 C CA . VAL B 1 26 ? 28.656 12.078 -19.047 1 29.61 26 VAL B CA 1
ATOM 3077 C C . VAL B 1 26 ? 28.281 12.859 -20.297 1 29.61 26 VAL B C 1
ATOM 3079 O O . VAL B 1 26 ? 27.266 13.57 -20.312 1 29.61 26 VAL B O 1
ATOM 3082 N N . ASP B 1 27 ? 29.203 12.875 -21.297 1 27.27 27 ASP B N 1
ATOM 3083 C CA . ASP B 1 27 ? 29 13.594 -22.547 1 27.27 27 ASP B CA 1
ATOM 3084 C C . ASP B 1 27 ? 27.875 12.961 -23.375 1 27.27 27 ASP B C 1
ATOM 3086 O O . ASP B 1 27 ? 27.188 13.641 -24.141 1 27.27 27 ASP B O 1
ATOM 3090 N N . ALA B 1 28 ? 27.891 11.633 -23.469 1 27.31 28 ALA B N 1
ATOM 3091 C CA . ALA B 1 28 ? 26.859 11.008 -24.281 1 27.31 28 ALA B CA 1
ATOM 3092 C C . ALA B 1 28 ? 25.484 11.18 -23.641 1 27.31 28 ALA B C 1
ATOM 3094 O O . ALA B 1 28 ? 24.453 11.18 -24.328 1 27.31 28 ALA B O 1
ATOM 3095 N N . LEU B 1 29 ? 25.406 11.156 -22.328 1 29.03 29 LEU B N 1
ATOM 3096 C CA . LEU B 1 29 ? 24.141 11.336 -21.625 1 29.03 29 LEU B CA 1
ATOM 3097 C C . LEU B 1 29 ? 23.656 12.773 -21.719 1 29.03 29 LEU B C 1
ATOM 3099 O O . LEU B 1 29 ? 22.469 13.055 -21.562 1 29.03 29 LEU B O 1
ATOM 3103 N N . SER B 1 30 ? 24.516 13.742 -21.719 1 29.67 30 SER B N 1
ATOM 3104 C CA . SER B 1 30 ? 24.188 15.164 -21.781 1 29.67 30 SER B CA 1
ATOM 3105 C C . SER B 1 30 ? 23.516 15.516 -23.109 1 29.67 30 SER B C 1
ATOM 3107 O O . SER B 1 30 ? 22.812 16.531 -23.203 1 29.67 30 SER B O 1
ATOM 3109 N N . ARG B 1 31 ? 24.062 15.07 -24.328 1 29.55 31 ARG B N 1
ATOM 3110 C CA . ARG B 1 31 ? 23.766 15.648 -25.625 1 29.55 31 ARG B CA 1
ATOM 3111 C C . ARG B 1 31 ? 22.656 14.859 -26.328 1 29.55 31 ARG B C 1
ATOM 3113 O O . ARG B 1 31 ? 22.531 14.914 -27.562 1 29.55 31 ARG B O 1
ATOM 3120 N N . ARG B 1 32 ? 22.203 13.688 -25.734 1 33.47 32 ARG B N 1
ATOM 3121 C CA . ARG B 1 32 ? 21.203 13.242 -26.688 1 33.47 32 ARG B CA 1
ATOM 3122 C C . ARG B 1 32 ? 19.984 14.172 -26.672 1 33.47 32 ARG B C 1
ATOM 3124 O O . ARG B 1 32 ? 19.422 14.461 -25.609 1 33.47 32 ARG B O 1
ATOM 3131 N N . PRO B 1 33 ? 19.594 14.836 -27.562 1 38.16 33 PRO B N 1
ATOM 3132 C CA . PRO B 1 33 ? 18.562 15.852 -27.766 1 38.16 33 PRO B CA 1
ATOM 3133 C C . PRO B 1 33 ? 17.188 15.406 -27.234 1 38.16 33 PRO B C 1
ATOM 3135 O O . PRO B 1 33 ? 16.297 16.234 -27.078 1 38.16 33 PRO B O 1
ATOM 3138 N N . ASP B 1 34 ? 16.812 14.125 -27.188 1 39.75 34 ASP B N 1
ATOM 3139 C CA . ASP B 1 34 ? 15.406 13.773 -27.062 1 39.75 34 ASP B CA 1
ATOM 3140 C C . ASP B 1 34 ? 14.984 13.703 -25.594 1 39.75 34 ASP B C 1
ATOM 3142 O O . ASP B 1 34 ? 14.039 12.984 -25.25 1 39.75 34 ASP B O 1
ATOM 3146 N N . TYR B 1 35 ? 15.867 13.859 -24.719 1 44.84 35 TYR B N 1
ATOM 3147 C CA . TYR B 1 35 ? 15.367 13.906 -23.359 1 44.84 35 TYR B CA 1
ATOM 3148 C C . TYR B 1 35 ? 14.344 15.016 -23.188 1 44.84 35 TYR B C 1
ATOM 3150 O O . TYR B 1 35 ? 14.602 16.172 -23.531 1 44.84 35 TYR B O 1
ATOM 3158 N N . GLU B 1 36 ? 13.172 14.617 -23.203 1 53.78 36 GLU B N 1
ATOM 3159 C CA . GLU B 1 36 ? 12.117 15.602 -22.984 1 53.78 36 GLU B CA 1
ATOM 3160 C C . GLU B 1 36 ? 12.266 16.266 -21.625 1 53.78 36 GLU B C 1
ATOM 3162 O O . GLU B 1 36 ? 12.727 15.648 -20.656 1 53.78 36 GLU B O 1
ATOM 3167 N N . LEU B 1 37 ? 12.43 17.484 -21.547 1 58.72 37 LEU B N 1
ATOM 3168 C CA . LEU B 1 37 ? 12.5 18.359 -20.375 1 58.72 37 LEU B CA 1
ATOM 3169 C C . LEU B 1 37 ? 11.328 18.094 -19.422 1 58.72 37 LEU B C 1
ATOM 3171 O O . LEU B 1 37 ? 10.18 18.031 -19.859 1 58.72 37 LEU B O 1
ATOM 3175 N N . ALA B 1 38 ? 11.688 17.391 -18.219 1 73.88 38 ALA B N 1
ATOM 3176 C CA . ALA B 1 38 ? 10.68 17.281 -17.172 1 73.88 38 ALA B CA 1
ATOM 3177 C C . ALA B 1 38 ? 10.867 18.375 -16.125 1 73.88 38 ALA B C 1
ATOM 3179 O O . ALA B 1 38 ? 11.875 19.094 -16.141 1 73.88 38 ALA B O 1
ATOM 3180 N N . GLN B 1 39 ? 9.828 18.812 -15.578 1 79.38 39 GLN B N 1
ATOM 3181 C CA . GLN B 1 39 ? 9.828 19.781 -14.477 1 79.38 39 GLN B CA 1
ATOM 3182 C C . GLN B 1 39 ? 9.75 19.062 -13.133 1 79.38 39 GLN B C 1
ATOM 3184 O O . GLN B 1 39 ? 8.977 18.125 -12.969 1 79.38 39 GLN B O 1
ATOM 3189 N N . LEU B 1 40 ? 10.656 19.438 -12.242 1 83.62 40 LEU B N 1
ATOM 3190 C CA . LEU B 1 40 ? 10.633 18.984 -10.859 1 83.62 40 LEU B CA 1
ATOM 3191 C C . LEU B 1 40 ? 10.023 20.031 -9.945 1 83.62 40 LEU B C 1
ATOM 3193 O O . LEU B 1 40 ? 10.484 21.172 -9.906 1 83.62 40 LEU B O 1
ATOM 3197 N N . ALA B 1 41 ? 8.969 19.656 -9.32 1 86.12 41 ALA B N 1
ATOM 3198 C CA . ALA B 1 41 ? 8.297 20.547 -8.383 1 86.12 41 ALA B CA 1
ATOM 3199 C C . ALA B 1 41 ? 8.445 20.047 -6.945 1 86.12 41 ALA B C 1
ATOM 3201 O O . ALA B 1 41 ? 8.328 18.859 -6.684 1 86.12 41 ALA B O 1
ATOM 3202 N N . TYR B 1 42 ? 8.781 20.969 -6.074 1 87.62 42 TYR B N 1
ATOM 3203 C CA . TYR B 1 42 ? 8.797 20.656 -4.648 1 87.62 42 TYR B CA 1
ATOM 3204 C C . TYR B 1 42 ? 7.582 21.25 -3.947 1 87.62 42 TYR B C 1
ATOM 3206 O O . TYR B 1 42 ? 7.246 22.422 -4.156 1 87.62 42 TYR B O 1
ATOM 3214 N N . LEU B 1 43 ? 6.926 20.406 -3.137 1 90.06 43 LEU B N 1
ATOM 3215 C CA . LEU B 1 43 ? 5.801 20.891 -2.34 1 90.06 43 LEU B CA 1
ATOM 3216 C C . LEU B 1 43 ? 6.289 21.562 -1.062 1 90.06 43 LEU B C 1
ATOM 3218 O O . LEU B 1 43 ? 7.223 21.078 -0.418 1 90.06 43 LEU B O 1
ATOM 3222 N N . GLU B 1 44 ? 5.613 22.672 -0.792 1 87.06 44 GLU B N 1
ATOM 3223 C CA . GLU B 1 44 ? 6.016 23.438 0.384 1 87.06 44 GLU B CA 1
ATOM 3224 C C . GLU B 1 44 ? 4.805 23.875 1.201 1 87.06 44 GLU B C 1
ATOM 3226 O O . GLU B 1 44 ? 3.775 24.25 0.641 1 87.06 44 GLU B O 1
ATOM 3231 N N . SER B 1 45 ? 4.941 23.688 2.504 1 90.38 45 SER B N 1
ATOM 3232 C CA . SER B 1 45 ? 3.984 24.266 3.447 1 90.38 45 SER B CA 1
ATOM 3233 C C . SER B 1 45 ? 4.57 25.469 4.164 1 90.38 45 SER B C 1
ATOM 3235 O O . SER B 1 45 ? 5.68 25.406 4.699 1 90.38 45 SER B O 1
ATOM 3237 N N . PRO B 1 46 ? 3.857 26.609 4.219 1 91.75 46 PRO B N 1
ATOM 3238 C CA . PRO B 1 46 ? 4.371 27.781 4.938 1 91.75 46 PRO B CA 1
ATOM 3239 C C . PRO B 1 46 ? 4.336 27.594 6.457 1 91.75 46 PRO B C 1
ATOM 3241 O O . PRO B 1 46 ? 4.895 28.406 7.191 1 91.75 46 PRO B O 1
ATOM 3244 N N . LEU B 1 47 ? 3.711 26.547 6.898 1 94.19 47 LEU B N 1
ATOM 3245 C CA . LEU B 1 47 ? 3.49 26.328 8.328 1 94.19 47 LEU B CA 1
ATOM 3246 C C . LEU B 1 47 ? 4.809 26.375 9.094 1 94.19 47 LEU B C 1
ATOM 3248 O O . LEU B 1 47 ? 4.91 27.047 10.125 1 94.19 47 LEU B O 1
ATOM 3252 N N . TYR B 1 48 ? 5.781 25.781 8.578 1 93.19 48 TYR B N 1
ATOM 3253 C CA . TYR B 1 48 ? 7.043 25.641 9.305 1 93.19 48 TYR B CA 1
ATOM 3254 C C . TYR B 1 48 ? 7.801 26.969 9.32 1 93.19 48 TYR B C 1
ATOM 3256 O O . TYR B 1 48 ? 8.477 27.281 10.305 1 93.19 48 TYR B O 1
ATOM 3264 N N . GLU B 1 49 ? 7.676 27.672 8.25 1 93.12 49 GLU B N 1
ATOM 3265 C CA . GLU B 1 49 ? 8.25 29 8.242 1 93.12 49 GLU B CA 1
ATOM 3266 C C . GLU B 1 49 ? 7.539 29.922 9.227 1 93.12 49 GLU B C 1
ATOM 3268 O O . GLU B 1 49 ? 8.172 30.734 9.891 1 93.12 49 GLU B O 1
ATOM 3273 N N . LEU B 1 50 ? 6.273 29.797 9.266 1 94.94 50 LEU B N 1
ATOM 3274 C CA . LEU B 1 50 ? 5.496 30.594 10.203 1 94.94 50 LEU B CA 1
ATOM 3275 C C . LEU B 1 50 ? 5.867 30.25 11.648 1 94.94 50 LEU B C 1
ATOM 3277 O O . LEU B 1 50 ? 5.969 31.141 12.492 1 94.94 50 LEU B O 1
ATOM 3281 N N . ILE B 1 51 ? 6.094 28.969 11.867 1 95.94 51 ILE B N 1
ATOM 3282 C CA . ILE B 1 51 ? 6.496 28.531 13.203 1 95.94 51 ILE B CA 1
ATOM 3283 C C . ILE B 1 51 ? 7.863 29.109 13.547 1 95.94 51 ILE B C 1
ATOM 3285 O O . ILE B 1 51 ? 8.047 29.688 14.625 1 95.94 51 ILE B O 1
ATOM 3289 N N . ARG B 1 52 ? 8.734 29.062 12.625 1 94.62 52 ARG B N 1
ATOM 3290 C CA . ARG B 1 52 ? 10.086 29.578 12.812 1 94.62 52 ARG B CA 1
ATOM 3291 C C . ARG B 1 52 ? 10.047 31.078 13.148 1 94.62 52 ARG B C 1
ATOM 3293 O O . ARG B 1 52 ? 10.719 31.531 14.07 1 94.62 52 ARG B O 1
ATOM 3300 N N . GLU B 1 53 ? 9.312 31.75 12.445 1 95.12 53 GLU B N 1
ATOM 3301 C CA . GLU B 1 53 ? 9.234 33.188 12.602 1 95.12 53 GLU B CA 1
ATOM 3302 C C . GLU B 1 53 ? 8.562 33.562 13.93 1 95.12 53 GLU B C 1
ATOM 3304 O O . GLU B 1 53 ? 8.914 34.562 14.547 1 95.12 53 GLU B O 1
ATOM 3309 N N . ALA B 1 54 ? 7.715 32.719 14.383 1 97.12 54 ALA B N 1
ATOM 3310 C CA . ALA B 1 54 ? 6.922 33.031 15.57 1 97.12 54 ALA B CA 1
ATOM 3311 C C . ALA B 1 54 ? 7.73 32.812 16.844 1 97.12 54 ALA B C 1
ATOM 3313 O O . ALA B 1 54 ? 7.348 33.25 17.922 1 97.12 54 ALA B O 1
ATOM 3314 N N . TYR B 1 55 ? 8.789 32.094 16.734 1 96.31 55 TYR B N 1
ATOM 3315 C CA . TYR B 1 55 ? 9.625 31.859 17.906 1 96.31 55 TYR B CA 1
ATOM 3316 C C . TYR B 1 55 ? 10.102 33.188 18.5 1 96.31 55 TYR B C 1
ATOM 3318 O O . TYR B 1 55 ? 10.188 33.312 19.734 1 96.31 55 TYR B O 1
ATOM 3326 N N . ALA B 1 56 ? 10.445 34.156 17.672 1 93.88 56 ALA B N 1
ATOM 3327 C CA . ALA B 1 56 ? 10.969 35.438 18.125 1 93.88 56 ALA B CA 1
ATOM 3328 C C . ALA B 1 56 ? 9.953 36.188 18.984 1 93.88 56 ALA B C 1
ATOM 3330 O O . ALA B 1 56 ? 10.32 36.969 19.859 1 93.88 56 ALA B O 1
ATOM 3331 N N . ASP B 1 57 ? 8.703 35.875 18.797 1 94.94 57 ASP B N 1
ATOM 3332 C CA . ASP B 1 57 ? 7.629 36.562 19.5 1 94.94 57 ASP B CA 1
ATOM 3333 C C . ASP B 1 57 ? 7.207 35.812 20.75 1 94.94 57 ASP B C 1
ATOM 3335 O O . ASP B 1 57 ? 6.332 36.281 21.5 1 94.94 57 ASP B O 1
ATOM 3339 N N . ASP B 1 58 ? 7.766 34.625 20.938 1 94.62 58 ASP B N 1
ATOM 3340 C CA . ASP B 1 58 ? 7.48 33.812 22.125 1 94.62 58 ASP B CA 1
ATOM 3341 C C . ASP B 1 58 ? 8.586 33.969 23.172 1 94.62 58 ASP B C 1
ATOM 3343 O O . ASP B 1 58 ? 9.656 33.375 23.031 1 94.62 58 ASP B O 1
ATOM 3347 N N . ASP B 1 59 ? 8.281 34.656 24.219 1 88.25 59 ASP B N 1
ATOM 3348 C CA . ASP B 1 59 ? 9.289 35.031 25.219 1 88.25 59 ASP B CA 1
ATOM 3349 C C . ASP B 1 59 ? 9.969 33.781 25.797 1 88.25 59 ASP B C 1
ATOM 3351 O O . ASP B 1 59 ? 11.172 33.812 26.031 1 88.25 59 ASP B O 1
ATOM 3355 N N . ASP B 1 60 ? 9.211 32.812 25.969 1 88.06 60 ASP B N 1
ATOM 3356 C CA . ASP B 1 60 ? 9.75 31.594 26.578 1 88.06 60 ASP B CA 1
ATOM 3357 C C . ASP B 1 60 ? 10.641 30.828 25.609 1 88.06 60 ASP B C 1
ATOM 3359 O O . ASP B 1 60 ? 11.672 30.281 25.984 1 88.06 60 ASP B O 1
ATOM 3363 N N . LEU B 1 61 ? 10.273 30.875 24.312 1 94.44 61 LEU B N 1
ATOM 3364 C CA . LEU B 1 61 ? 10.969 30.016 23.344 1 94.44 61 LEU B CA 1
ATOM 3365 C C . LEU B 1 61 ? 12.117 30.781 22.688 1 94.44 61 LEU B C 1
ATOM 3367 O O . LEU B 1 61 ? 13.094 30.172 22.234 1 94.44 61 LEU B O 1
ATOM 3371 N N . ALA B 1 62 ? 11.977 32.094 22.609 1 93.31 62 ALA B N 1
ATOM 3372 C CA . ALA B 1 62 ? 13.008 32.906 21.984 1 93.31 62 ALA B CA 1
ATOM 3373 C C . ALA B 1 62 ? 14.367 32.688 22.641 1 93.31 62 ALA B C 1
ATOM 3375 O O . ALA B 1 62 ? 15.383 32.531 21.953 1 93.31 62 ALA B O 1
ATOM 3376 N N . GLY B 1 63 ? 14.328 32.688 23.969 1 90.81 63 GLY B N 1
ATOM 3377 C CA . GLY B 1 63 ? 15.562 32.438 24.703 1 90.81 63 GLY B CA 1
ATOM 3378 C C . GLY B 1 63 ? 16.172 31.094 24.438 1 90.81 63 GLY B C 1
ATOM 3379 O O . GLY B 1 63 ? 17.391 30.953 24.312 1 90.81 63 GLY B O 1
ATOM 3380 N N . LEU B 1 64 ? 15.344 30.094 24.344 1 93.75 64 LEU B N 1
ATOM 3381 C CA . LEU B 1 64 ? 15.805 28.734 24.078 1 93.75 64 LEU B CA 1
ATOM 3382 C C . LEU B 1 64 ? 16.453 28.641 22.688 1 93.75 64 LEU B C 1
ATOM 3384 O O . LEU B 1 64 ? 17.531 28.062 22.547 1 93.75 64 LEU B O 1
ATOM 3388 N N . VAL B 1 65 ? 15.781 29.172 21.656 1 95.06 65 VAL B N 1
ATOM 3389 C CA . VAL B 1 65 ? 16.281 29.141 20.281 1 95.06 65 VAL B CA 1
ATOM 3390 C C . VAL B 1 65 ? 17.625 29.859 20.188 1 95.06 65 VAL B C 1
ATOM 3392 O O . VAL B 1 65 ? 18.547 29.375 19.547 1 95.06 65 VAL B O 1
ATOM 3395 N N . GLU B 1 66 ? 17.703 30.984 20.844 1 92.12 66 GLU B N 1
ATOM 3396 C CA . GLU B 1 66 ? 18.938 31.766 20.828 1 92.12 66 GLU B CA 1
ATOM 3397 C C . GLU B 1 66 ? 20.078 31.016 21.516 1 92.12 66 GLU B C 1
ATOM 3399 O O . GLU B 1 66 ? 21.203 30.984 21.016 1 92.12 66 GLU B O 1
ATOM 3404 N N . ALA B 1 67 ? 19.797 30.469 22.656 1 92.38 67 ALA B N 1
ATOM 3405 C CA . ALA B 1 67 ? 20.812 29.75 23.422 1 92.38 67 ALA B CA 1
ATOM 3406 C C . ALA B 1 67 ? 21.344 28.547 22.656 1 92.38 67 ALA B C 1
ATOM 3408 O O . ALA B 1 67 ? 22.531 28.234 22.719 1 92.38 67 ALA B O 1
ATOM 3409 N N . LEU B 1 68 ? 20.484 27.906 21.938 1 93.81 68 LEU B N 1
ATOM 3410 C CA . LEU B 1 68 ? 20.859 26.688 21.234 1 93.81 68 LEU B CA 1
ATOM 3411 C C . LEU B 1 68 ? 21.516 27.016 19.891 1 93.81 68 LEU B C 1
ATOM 3413 O O . LEU B 1 68 ? 22.328 26.25 19.391 1 93.81 68 LEU B O 1
ATOM 3417 N N . SER B 1 69 ? 21.172 28.094 19.219 1 91.69 69 SER B N 1
ATOM 3418 C CA . SER B 1 69 ? 21.719 28.484 17.922 1 91.69 69 SER B CA 1
ATOM 3419 C C . SER B 1 69 ? 23.094 29.125 18.078 1 91.69 69 SER B C 1
ATOM 3421 O O . SER B 1 69 ? 23.922 29.062 17.172 1 91.69 69 SER B O 1
ATOM 3423 N N . ALA B 1 70 ? 23.281 29.844 19.172 1 88.06 70 ALA B N 1
ATOM 3424 C CA . ALA B 1 70 ? 24.547 30.484 19.469 1 88.06 70 ALA B CA 1
ATOM 3425 C C . ALA B 1 70 ? 25.047 30.094 20.859 1 88.06 70 ALA B C 1
ATOM 3427 O O . ALA B 1 70 ? 24.984 30.891 21.797 1 88.06 70 ALA B O 1
ATOM 3428 N N . PRO B 1 71 ? 25.656 29.016 20.984 1 79.75 71 PRO B N 1
ATOM 3429 C CA . PRO B 1 71 ? 26.047 28.5 22.297 1 79.75 71 PRO B CA 1
ATOM 3430 C C . PRO B 1 71 ? 27.062 29.391 23 1 79.75 71 PRO B C 1
ATOM 3432 O O . PRO B 1 71 ? 27.141 29.375 24.234 1 79.75 71 PRO B O 1
ATOM 3435 N N . ASN B 1 72 ? 27.734 30.125 22.266 1 82.56 72 ASN B N 1
ATOM 3436 C CA . ASN B 1 72 ? 28.781 30.938 22.859 1 82.56 72 ASN B CA 1
ATOM 3437 C C . ASN B 1 72 ? 28.234 32.281 23.344 1 82.56 72 ASN B C 1
ATOM 3439 O O . ASN B 1 72 ? 28.938 33.031 24 1 82.56 72 ASN B O 1
ATOM 3443 N N . LYS B 1 73 ? 27.047 32.562 23.031 1 79.19 73 LYS B N 1
ATOM 3444 C CA . LYS B 1 73 ? 26.422 33.844 23.453 1 79.19 73 LYS B CA 1
ATOM 3445 C C . LYS B 1 73 ? 25.703 33.688 24.781 1 79.19 73 LYS B C 1
ATOM 3447 O O . LYS B 1 73 ? 25.062 32.656 25.031 1 79.19 73 LYS B O 1
ATOM 3452 N N . ALA B 1 74 ? 26.062 34.562 25.688 1 78 74 ALA B N 1
ATOM 3453 C CA . ALA B 1 74 ? 25.391 34.531 26.984 1 78 74 ALA B CA 1
ATOM 3454 C C . ALA B 1 74 ? 23.906 34.906 26.844 1 78 74 ALA B C 1
ATOM 3456 O O . ALA B 1 74 ? 23.578 36 26.438 1 78 74 ALA B O 1
ATOM 3457 N N . VAL B 1 75 ? 22.984 33.875 26.844 1 82.25 75 VAL B N 1
ATOM 3458 C CA . VAL B 1 75 ? 21.547 34.094 26.812 1 82.25 75 VAL B CA 1
ATOM 3459 C C . VAL B 1 75 ? 20.953 33.844 28.188 1 82.25 75 VAL B C 1
ATOM 3461 O O . VAL B 1 75 ? 21.328 32.875 28.859 1 82.25 75 VAL B O 1
ATOM 3464 N N . GLU B 1 76 ? 20.188 34.812 28.672 1 84.06 76 GLU B N 1
ATOM 3465 C CA . GLU B 1 76 ? 19.547 34.625 29.984 1 84.06 76 GLU B CA 1
ATOM 3466 C C . GLU B 1 76 ? 18.391 33.656 29.906 1 84.06 76 GLU B C 1
ATOM 3468 O O . GLU B 1 76 ? 17.391 33.906 29.219 1 84.06 76 GLU B O 1
ATOM 3473 N N . LEU B 1 77 ? 18.562 32.531 30.484 1 88.94 77 LEU B N 1
ATOM 3474 C CA . LEU B 1 77 ? 17.516 31.516 30.609 1 88.94 77 LEU B CA 1
ATOM 3475 C C . LEU B 1 77 ? 17.047 31.391 32.062 1 88.94 77 LEU B C 1
ATOM 3477 O O . LEU B 1 77 ? 17.812 31.641 32.969 1 88.94 77 LEU B O 1
ATOM 3481 N N . THR B 1 78 ? 15.812 31.141 32.188 1 89 78 THR B N 1
ATOM 3482 C CA . THR B 1 78 ? 15.312 30.812 33.531 1 89 78 THR B CA 1
ATOM 3483 C C . THR B 1 78 ? 15.93 29.516 34.031 1 89 78 THR B C 1
ATOM 3485 O O . THR B 1 78 ? 16.484 28.734 33.25 1 89 78 THR B O 1
ATOM 3488 N N . ALA B 1 79 ? 15.812 29.344 35.344 1 90.19 79 ALA B N 1
ATOM 3489 C CA . ALA B 1 79 ? 16.328 28.109 35.938 1 90.19 79 ALA B CA 1
ATOM 3490 C C . ALA B 1 79 ? 15.656 26.875 35.344 1 90.19 79 ALA B C 1
ATOM 3492 O O . ALA B 1 79 ? 16.312 25.875 35.062 1 90.19 79 ALA B O 1
ATOM 3493 N N . ARG B 1 80 ? 14.477 27.062 35.094 1 88.38 80 ARG B N 1
ATOM 3494 C CA . ARG B 1 80 ? 13.711 25.953 34.531 1 88.38 80 ARG B CA 1
ATOM 3495 C C . ARG B 1 80 ? 14.156 25.641 33.094 1 88.38 80 ARG B C 1
ATOM 3497 O O . ARG B 1 80 ? 14.32 24.484 32.719 1 88.38 80 ARG B O 1
ATOM 3504 N N . GLN B 1 81 ? 14.328 26.672 32.344 1 90.25 81 GLN B N 1
ATOM 3505 C CA . GLN B 1 81 ? 14.758 26.5 30.953 1 90.25 81 GLN B CA 1
ATOM 3506 C C . GLN B 1 81 ? 16.141 25.875 30.875 1 90.25 81 GLN B C 1
ATOM 3508 O O . GLN B 1 81 ? 16.391 25 30.047 1 90.25 81 GLN B O 1
ATOM 3513 N N . ARG B 1 82 ? 16.984 26.25 31.766 1 90.19 82 ARG B N 1
ATOM 3514 C CA . ARG B 1 82 ? 18.359 25.75 31.781 1 90.19 82 ARG B CA 1
ATOM 3515 C C . ARG B 1 82 ? 18.391 24.266 32.125 1 90.19 82 ARG B C 1
ATOM 3517 O O . ARG B 1 82 ? 19.141 23.5 31.547 1 90.19 82 ARG B O 1
ATOM 3524 N N . SER B 1 83 ? 17.547 23.906 33.094 1 91.75 83 SER B N 1
ATOM 3525 C CA . SER B 1 83 ? 17.547 22.531 33.531 1 91.75 83 SER B CA 1
ATOM 3526 C C . SER B 1 83 ? 16.984 21.594 32.469 1 91.75 83 SER B C 1
ATOM 3528 O O . SER B 1 83 ? 17.297 20.406 32.469 1 91.75 83 SER B O 1
ATOM 3530 N N . ARG B 1 84 ? 16.234 22.109 31.516 1 91.81 84 ARG B N 1
ATOM 3531 C CA . ARG B 1 84 ? 15.578 21.266 30.516 1 91.81 84 ARG B CA 1
ATOM 3532 C C . ARG B 1 84 ? 16.172 21.5 29.125 1 91.81 84 ARG B C 1
ATOM 3534 O O . ARG B 1 84 ? 15.648 21 28.141 1 91.81 84 ARG B O 1
ATOM 3541 N N . LEU B 1 85 ? 17.156 22.281 29.062 1 92.19 85 LEU B N 1
ATOM 3542 C CA . LEU B 1 85 ? 17.75 22.688 27.781 1 92.19 85 LEU B CA 1
ATOM 3543 C C . LEU B 1 85 ? 18.188 21.469 26.984 1 92.19 85 LEU B C 1
ATOM 3545 O O . LEU B 1 85 ? 18.141 21.469 25.75 1 92.19 85 LEU B O 1
ATOM 3549 N N . HIS B 1 86 ? 18.531 20.344 27.719 1 92.31 86 HIS B N 1
ATOM 3550 C CA . HIS B 1 86 ? 19.031 19.141 27.078 1 92.31 86 HIS B CA 1
ATOM 3551 C C . HIS B 1 86 ? 17.938 18.438 26.297 1 92.31 86 HIS B C 1
ATOM 3553 O O . HIS B 1 86 ? 18.219 17.562 25.469 1 92.31 86 HIS B O 1
ATOM 3559 N N . ARG B 1 87 ? 16.688 18.828 26.516 1 95.38 87 ARG B N 1
ATOM 3560 C CA . ARG B 1 87 ? 15.562 18.203 25.844 1 95.38 87 ARG B CA 1
ATOM 3561 C C . ARG B 1 87 ? 15.234 18.906 24.531 1 95.38 87 ARG B C 1
ATOM 3563 O O . ARG B 1 87 ? 14.359 18.469 23.797 1 95.38 87 ARG B O 1
ATOM 3570 N N . TYR B 1 88 ? 15.938 20.047 24.344 1 95.81 88 TYR B N 1
ATOM 3571 C CA . TYR B 1 88 ? 15.633 20.844 23.172 1 95.81 88 TYR B CA 1
ATOM 3572 C C . TYR B 1 88 ? 16.797 20.844 22.203 1 95.81 88 TYR B C 1
ATOM 3574 O O . TYR B 1 88 ? 17.953 20.688 22.609 1 95.81 88 TYR B O 1
ATOM 3582 N N . SER B 1 89 ? 16.531 20.969 20.922 1 95.62 89 SER B N 1
ATOM 3583 C CA . SER B 1 89 ? 17.516 21.156 19.859 1 95.62 89 SER B CA 1
ATOM 3584 C C . SER B 1 89 ? 16.969 22.062 18.75 1 95.62 89 SER B C 1
ATOM 3586 O O . SER B 1 89 ? 15.758 22.234 18.641 1 95.62 89 SER B O 1
ATOM 3588 N N . VAL B 1 90 ? 17.859 22.656 18.031 1 95.38 90 VAL B N 1
ATOM 3589 C CA . VAL B 1 90 ? 17.438 23.516 16.922 1 95.38 90 VAL B CA 1
ATOM 3590 C C . VAL B 1 90 ? 18.047 22.984 15.625 1 95.38 90 VAL B C 1
ATOM 3592 O O . VAL B 1 90 ? 19.25 22.719 15.555 1 95.38 90 VAL B O 1
ATOM 3595 N N . VAL B 1 91 ? 17.188 22.734 14.641 1 92.81 91 VAL B N 1
ATOM 3596 C CA . VAL B 1 91 ? 17.609 22.328 13.312 1 92.81 91 VAL B CA 1
ATOM 3597 C C . VAL B 1 91 ? 17 23.25 12.266 1 92.81 91 VAL B C 1
ATOM 3599 O O . VAL B 1 91 ? 15.773 23.312 12.133 1 92.81 91 VAL B O 1
ATOM 3602 N N . GLU B 1 92 ? 17.812 23.969 11.531 1 89.75 92 GLU B N 1
ATOM 3603 C CA . GLU B 1 92 ? 17.375 24.875 10.477 1 89.75 92 GLU B CA 1
ATOM 3604 C C . GLU B 1 92 ? 16.344 25.859 11.008 1 89.75 92 GLU B C 1
ATOM 3606 O O . GLU B 1 92 ? 15.289 26.062 10.391 1 89.75 92 GLU B O 1
ATOM 3611 N N . GLY B 1 93 ? 16.562 26.25 12.211 1 91.81 93 GLY B N 1
ATOM 3612 C CA . GLY B 1 93 ? 15.758 27.312 12.797 1 91.81 93 GLY B CA 1
ATOM 3613 C C . GLY B 1 93 ? 14.516 26.797 13.5 1 91.81 93 GLY B C 1
ATOM 3614 O O . GLY B 1 93 ? 13.781 27.578 14.109 1 91.81 93 GLY B O 1
ATOM 3615 N N . LEU B 1 94 ? 14.281 25.5 13.422 1 95.38 94 LEU B N 1
ATOM 3616 C CA . LEU B 1 94 ? 13.117 24.922 14.086 1 95.38 94 LEU B CA 1
ATOM 3617 C C . LEU B 1 94 ? 13.516 24.281 15.422 1 95.38 94 LEU B C 1
ATOM 3619 O O . LEU B 1 94 ? 14.539 23.594 15.508 1 95.38 94 LEU B O 1
ATOM 3623 N N . LEU B 1 95 ? 12.758 24.625 16.391 1 96.94 95 LEU B N 1
ATOM 3624 C CA . LEU B 1 95 ? 12.992 24.078 17.734 1 96.94 95 LEU B CA 1
ATOM 3625 C C . LEU B 1 95 ? 12.328 22.703 17.875 1 96.94 95 LEU B C 1
ATOM 3627 O O . LEU B 1 95 ? 11.156 22.547 17.516 1 96.94 95 LEU B O 1
ATOM 3631 N N . TYR B 1 96 ? 13.062 21.719 18.359 1 97.44 96 TYR B N 1
ATOM 3632 C CA . TYR B 1 96 ? 12.57 20.359 18.578 1 97.44 96 TYR B CA 1
ATOM 3633 C C . TYR B 1 96 ? 12.609 20 20.047 1 97.44 96 TYR B C 1
ATOM 3635 O O . TYR B 1 96 ? 13.469 20.469 20.797 1 97.44 96 TYR B O 1
ATOM 3643 N N . TYR B 1 97 ? 11.719 19.219 20.453 1 96.69 97 TYR B N 1
ATOM 3644 C CA . TYR B 1 97 ? 11.594 18.75 21.828 1 96.69 97 TYR B CA 1
ATOM 3645 C C . TYR B 1 97 ? 11.602 17.219 21.875 1 96.69 97 TYR B C 1
ATOM 3647 O O . TYR B 1 97 ? 10.961 16.562 21.062 1 96.69 97 TYR B O 1
ATOM 3655 N N . GLN B 1 98 ? 12.359 16.672 22.719 1 95.62 98 GLN B N 1
ATOM 3656 C CA . GLN B 1 98 ? 12.391 15.242 23 1 95.62 98 GLN B CA 1
ATOM 3657 C C . GLN B 1 98 ? 12.344 14.977 24.5 1 95.62 98 GLN B C 1
ATOM 3659 O O . GLN B 1 98 ? 13.102 15.586 25.266 1 95.62 98 GLN B O 1
ATOM 3664 N N . VAL B 1 99 ? 11.492 14.125 24.953 1 89.25 99 VAL B N 1
ATOM 3665 C CA . VAL B 1 99 ? 11.406 13.797 26.359 1 89.25 99 VAL B CA 1
ATOM 3666 C C . VAL B 1 99 ? 12.672 13.062 26.812 1 89.25 99 VAL B C 1
ATOM 3668 O O . VAL B 1 99 ? 13.297 13.438 27.797 1 89.25 99 VAL B O 1
ATOM 3671 N N . GLU B 1 100 ? 13.008 12.031 26.125 1 89.94 100 GLU B N 1
ATOM 3672 C CA . GLU B 1 100 ? 14.227 11.258 26.375 1 89.94 100 GLU B CA 1
ATOM 3673 C C . GLU B 1 100 ? 15.094 11.188 25.125 1 89.94 100 GLU B C 1
ATOM 3675 O O . GLU B 1 100 ? 14.609 11.406 24.016 1 89.94 100 GLU B O 1
ATOM 3680 N N . GLU B 1 101 ? 16.281 10.82 25.5 1 84.5 101 GLU B N 1
ATOM 3681 C CA . GLU B 1 101 ? 17.203 10.648 24.391 1 84.5 101 GLU B CA 1
ATOM 3682 C C . GLU B 1 101 ? 16.797 9.477 23.5 1 84.5 101 GLU B C 1
ATOM 3684 O O . GLU B 1 101 ? 16.453 8.398 24 1 84.5 101 GLU B O 1
ATOM 3689 N N . GLY B 1 102 ? 16.594 9.609 22.375 1 85.12 102 GLY B N 1
ATOM 3690 C CA . GLY B 1 102 ? 16.203 8.539 21.469 1 85.12 102 GLY B CA 1
ATOM 3691 C C . GLY B 1 102 ? 14.789 8.688 20.938 1 85.12 102 GLY B C 1
ATOM 3692 O O . GLY B 1 102 ? 14.438 8.062 19.938 1 85.12 102 GLY B O 1
ATOM 3693 N N . ASP B 1 103 ? 14.016 9.539 21.625 1 89.06 103 ASP B N 1
ATOM 3694 C CA . ASP B 1 103 ? 12.664 9.789 21.141 1 89.06 103 ASP B CA 1
ATOM 3695 C C . ASP B 1 103 ? 12.688 10.555 19.828 1 89.06 103 ASP B C 1
ATOM 3697 O O . ASP B 1 103 ? 13.656 11.258 19.516 1 89.06 103 ASP B O 1
ATOM 3701 N N . GLU B 1 104 ? 11.68 10.305 19.125 1 90 104 GLU B N 1
ATOM 3702 C CA . GLU B 1 104 ? 11.555 11.109 17.906 1 90 104 GLU B CA 1
ATOM 3703 C C . GLU B 1 104 ? 11.359 12.586 18.234 1 90 104 GLU B C 1
ATOM 3705 O O . GLU B 1 104 ? 10.508 12.938 19.047 1 90 104 GLU B O 1
ATOM 3710 N N . PRO B 1 105 ? 12.18 13.406 17.672 1 95 105 PRO B N 1
ATOM 3711 C CA . PRO B 1 105 ? 12.031 14.836 17.938 1 95 105 PRO B CA 1
ATOM 3712 C C . PRO B 1 105 ? 10.711 15.398 17.406 1 95 105 PRO B C 1
ATOM 3714 O O . PRO B 1 105 ? 10.25 14.992 16.328 1 95 105 PRO B O 1
ATOM 3717 N N . ARG B 1 106 ? 10.125 16.25 18.172 1 96.88 106 ARG B N 1
ATOM 3718 C CA . ARG B 1 106 ? 8.875 16.922 17.797 1 96.88 106 ARG B CA 1
ATOM 3719 C C . ARG B 1 106 ? 9.062 18.422 17.672 1 96.88 106 ARG B C 1
ATOM 3721 O O . ARG B 1 106 ? 9.789 19.031 18.469 1 96.88 106 ARG B O 1
ATOM 3728 N N . ILE B 1 107 ? 8.438 18.969 16.75 1 97.06 107 ILE B N 1
ATOM 3729 C CA . ILE B 1 107 ? 8.547 20.406 16.516 1 97.06 107 ILE B CA 1
ATOM 3730 C C . ILE B 1 107 ? 7.773 21.156 17.609 1 97.06 107 ILE B C 1
ATOM 3732 O O . ILE B 1 107 ? 6.605 20.859 17.875 1 97.06 107 ILE B O 1
ATOM 3736 N N . VAL B 1 108 ? 8.461 22.094 18.188 1 98 108 VAL B N 1
ATOM 3737 C CA . VAL B 1 108 ? 7.82 22.906 19.219 1 98 108 VAL B CA 1
ATOM 3738 C C . VAL B 1 108 ? 7 24.016 18.578 1 98 108 VAL B C 1
ATOM 3740 O O . VAL B 1 108 ? 7.539 24.859 17.844 1 98 108 VAL B O 1
ATOM 3743 N N . VAL B 1 109 ? 5.707 24 18.828 1 98.19 109 VAL B N 1
ATOM 3744 C CA . VAL B 1 109 ? 4.836 25.047 18.312 1 98.19 109 VAL B CA 1
ATOM 3745 C C . VAL B 1 109 ? 4.75 26.188 19.328 1 98.19 109 VAL B C 1
ATOM 3747 O O . VAL B 1 109 ? 4.438 25.953 20.5 1 98.19 109 VAL B O 1
ATOM 3750 N N . PRO B 1 110 ? 5.066 27.422 18.938 1 97.94 110 PRO B N 1
ATOM 3751 C CA . PRO B 1 110 ? 5.066 28.547 19.859 1 97.94 110 PRO B CA 1
ATOM 3752 C C . PRO B 1 110 ? 3.676 28.859 20.406 1 97.94 110 PRO B C 1
ATOM 3754 O O . PRO B 1 110 ? 2.68 28.328 19.922 1 97.94 110 PRO B O 1
ATOM 3757 N N . ASN B 1 111 ? 3.715 29.641 21.5 1 96.12 111 ASN B N 1
ATOM 3758 C CA . ASN B 1 111 ? 2.457 30.078 22.078 1 96.12 111 ASN B CA 1
ATOM 3759 C C . ASN B 1 111 ? 1.738 31.078 21.188 1 96.12 111 ASN B C 1
ATOM 3761 O O . ASN B 1 111 ? 1.577 32.25 21.547 1 96.12 111 ASN B O 1
ATOM 3765 N N . ASP B 1 112 ? 1.348 30.656 20.125 1 96.56 112 ASP B N 1
ATOM 3766 C CA . ASP B 1 112 ? 0.573 31.344 19.094 1 96.56 112 ASP B CA 1
ATOM 3767 C C . ASP B 1 112 ? -0.729 30.609 18.797 1 96.56 112 ASP B C 1
ATOM 3769 O O . ASP B 1 112 ? -0.713 29.531 18.203 1 96.56 112 ASP B O 1
ATOM 3773 N N . GLU B 1 113 ? -1.805 31.203 19.172 1 95.75 113 GLU B N 1
ATOM 3774 C CA . GLU B 1 113 ? -3.104 30.547 19.094 1 95.75 113 GLU B CA 1
ATOM 3775 C C . GLU B 1 113 ? -3.463 30.203 17.656 1 95.75 113 GLU B C 1
ATOM 3777 O O . GLU B 1 113 ? -4.035 29.141 17.391 1 95.75 113 GLU B O 1
ATOM 3782 N N . ASP B 1 114 ? -3.158 31.125 16.766 1 96.38 114 ASP B N 1
ATOM 3783 C CA . ASP B 1 114 ? -3.475 30.891 15.367 1 96.38 114 ASP B CA 1
ATOM 3784 C C . ASP B 1 114 ? -2.715 29.672 14.828 1 96.38 114 ASP B C 1
ATOM 3786 O O . ASP B 1 114 ? -3.285 28.844 14.117 1 96.38 114 ASP B O 1
ATOM 3790 N N . LEU B 1 115 ? -1.476 29.578 15.133 1 97.06 115 LEU B N 1
ATOM 3791 C CA . LEU B 1 115 ? -0.653 28.453 14.672 1 97.06 115 LEU B CA 1
ATOM 3792 C C . LEU B 1 115 ? -1.137 27.141 15.266 1 97.06 115 LEU B C 1
ATOM 3794 O O . LEU B 1 115 ? -1.229 26.141 14.562 1 97.06 115 LEU B O 1
ATOM 3798 N N . ARG B 1 116 ? -1.399 27.188 16.516 1 97.62 116 ARG B N 1
ATOM 3799 C CA . ARG B 1 116 ? -1.871 25.984 17.188 1 97.62 116 ARG B CA 1
ATOM 3800 C C . ARG B 1 116 ? -3.221 25.531 16.625 1 97.62 116 ARG B C 1
ATOM 3802 O O . ARG B 1 116 ? -3.459 24.344 16.438 1 97.62 116 ARG B O 1
ATOM 3809 N N . HIS B 1 117 ? -4.074 26.5 16.297 1 97.25 117 HIS B N 1
ATOM 3810 C CA . HIS B 1 117 ? -5.355 26.188 15.688 1 97.25 117 HIS B CA 1
ATOM 3811 C C . HIS B 1 117 ? -5.168 25.609 14.289 1 97.25 117 HIS B C 1
ATOM 3813 O O . HIS B 1 117 ? -5.902 24.703 13.875 1 97.25 117 HIS B O 1
ATOM 3819 N N . ARG B 1 118 ? -4.254 26.125 13.57 1 97 118 ARG B N 1
ATOM 3820 C CA . ARG B 1 118 ? -3.965 25.594 12.242 1 97 118 ARG B CA 1
ATOM 3821 C C . ARG B 1 118 ? -3.512 24.141 12.312 1 97 118 ARG B C 1
ATOM 3823 O O . ARG B 1 118 ? -3.955 23.312 11.523 1 97 118 ARG B O 1
ATOM 3830 N N . VAL B 1 119 ? -2.633 23.844 13.219 1 97.88 119 VAL B N 1
ATOM 3831 C CA . VAL B 1 119 ? -2.15 22.484 13.414 1 97.88 119 VAL B CA 1
ATOM 3832 C C . VAL B 1 119 ? -3.32 21.562 13.766 1 97.88 119 VAL B C 1
ATOM 3834 O O . VAL B 1 119 ? -3.461 20.484 13.188 1 97.88 119 VAL B O 1
ATOM 3837 N N . LEU B 1 120 ? -4.172 22.062 14.664 1 98.19 120 LEU B N 1
ATOM 3838 C CA . LEU B 1 120 ? -5.277 21.234 15.125 1 98.19 120 LEU B CA 1
ATOM 3839 C C . LEU B 1 120 ? -6.316 21.047 14.031 1 98.19 120 LEU B C 1
ATOM 3841 O O . LEU B 1 120 ? -6.898 19.969 13.898 1 98.19 120 LEU B O 1
ATOM 3845 N N . TYR B 1 121 ? -6.555 22.062 13.258 1 97.56 121 TYR B N 1
ATOM 3846 C CA . TYR B 1 121 ? -7.461 21.938 12.117 1 97.56 121 TYR B CA 1
ATOM 3847 C C . TYR B 1 121 ? -6.992 20.844 11.172 1 97.56 121 TYR B C 1
ATOM 3849 O O . TYR B 1 121 ? -7.777 19.984 10.766 1 97.56 121 TYR B O 1
ATOM 3857 N N . GLU B 1 122 ? -5.707 20.875 10.852 1 97.25 122 GLU B N 1
ATOM 3858 C CA . GLU B 1 122 ? -5.121 19.938 9.906 1 97.25 122 GLU B CA 1
ATOM 3859 C C . GLU B 1 122 ? -5.117 18.516 10.469 1 97.25 122 GLU B C 1
ATOM 3861 O O . GLU B 1 122 ? -5.113 17.547 9.711 1 97.25 122 GLU B O 1
ATOM 3866 N N . ALA B 1 123 ? -5.156 18.406 11.758 1 97.56 123 ALA B N 1
ATOM 3867 C CA . ALA B 1 123 ? -5.074 17.094 12.391 1 97.56 123 ALA B CA 1
ATOM 3868 C C . ALA B 1 123 ? -6.461 16.594 12.789 1 97.56 123 ALA B C 1
ATOM 3870 O O . ALA B 1 123 ? -6.598 15.469 13.297 1 97.56 123 ALA B O 1
ATOM 3871 N N . HIS B 1 124 ? -7.527 17.375 12.555 1 97.12 124 HIS B N 1
ATOM 3872 C CA . HIS B 1 124 ? -8.844 16.969 13.047 1 97.12 124 HIS B CA 1
ATOM 3873 C C . HIS B 1 124 ? -9.914 17.219 12 1 97.12 124 HIS B C 1
ATOM 3875 O O . HIS B 1 124 ? -10.68 16.312 11.664 1 97.12 124 HIS B O 1
ATOM 3881 N N . ASP B 1 125 ? -9.945 18.328 11.398 1 95.5 125 ASP B N 1
ATOM 3882 C CA . ASP B 1 125 ? -11.109 18.797 10.664 1 95.5 125 ASP B CA 1
ATOM 3883 C C . ASP B 1 125 ? -11.055 18.344 9.203 1 95.5 125 ASP B C 1
ATOM 3885 O O . ASP B 1 125 ? -12.094 18.203 8.555 1 95.5 125 ASP B O 1
ATOM 3889 N N . THR B 1 126 ? -9.828 18.234 8.68 1 95.38 126 THR B N 1
ATOM 3890 C CA . THR B 1 126 ? -9.727 17.844 7.273 1 95.38 126 THR B CA 1
ATOM 3891 C C . THR B 1 126 ? -10.297 16.453 7.055 1 95.38 126 THR B C 1
ATOM 3893 O O . THR B 1 126 ? -10.328 15.633 7.977 1 95.38 126 THR B O 1
ATOM 3896 N N . PRO B 1 127 ? -10.742 16.141 5.852 1 93.19 127 PRO B N 1
ATOM 3897 C CA . PRO B 1 127 ? -11.258 14.797 5.574 1 93.19 127 PRO B CA 1
ATOM 3898 C C . PRO B 1 127 ? -10.211 13.711 5.805 1 93.19 127 PRO B C 1
ATOM 3900 O O . PRO B 1 127 ? -10.562 12.547 6.012 1 93.19 127 PRO B O 1
ATOM 3903 N N . LEU B 1 128 ? -8.961 14.062 5.855 1 94.12 128 LEU B N 1
ATOM 3904 C CA . LEU B 1 128 ? -7.867 13.117 6.07 1 94.12 128 LEU B CA 1
ATOM 3905 C C . LEU B 1 128 ? -7.82 12.656 7.523 1 94.12 128 LEU B C 1
ATOM 3907 O O . LEU B 1 128 ? -7.137 11.688 7.852 1 94.12 128 LEU B O 1
ATOM 3911 N N . CYS B 1 129 ? -8.539 13.398 8.305 1 94.44 129 CYS B N 1
ATOM 3912 C CA . CYS B 1 129 ? -8.422 13.117 9.734 1 94.44 129 CYS B CA 1
ATOM 3913 C C . CYS B 1 129 ? -9.766 12.688 10.312 1 94.44 129 CYS B C 1
ATOM 3915 O O . CYS B 1 129 ? -9.844 12.273 11.469 1 94.44 129 CYS B O 1
ATOM 3917 N N . GLY B 1 130 ? -10.797 12.812 9.672 1 92.25 130 GLY B N 1
ATOM 3918 C CA . GLY B 1 130 ? -12.078 12.156 9.891 1 92.25 130 GLY B CA 1
ATOM 3919 C C . GLY B 1 130 ? -12.766 12.609 11.164 1 92.25 130 GLY B C 1
ATOM 3920 O O . GLY B 1 130 ? -13.617 11.898 11.703 1 92.25 130 GLY B O 1
ATOM 3921 N N . HIS B 1 131 ? -12.289 13.734 11.789 1 94.44 131 HIS B N 1
ATOM 3922 C CA . HIS B 1 131 ? -12.883 14.211 13.031 1 94.44 131 HIS B CA 1
ATOM 3923 C C . HIS B 1 131 ? -12.859 13.117 14.102 1 94.44 131 HIS B C 1
ATOM 3925 O O . HIS B 1 131 ? -13.859 12.891 14.781 1 94.44 131 HIS B O 1
ATOM 3931 N N . LEU B 1 132 ? -11.789 12.469 14.164 1 92.44 132 LEU B N 1
ATOM 3932 C CA . LEU B 1 132 ? -11.664 11.383 15.125 1 92.44 132 LEU B CA 1
ATOM 3933 C C . LEU B 1 132 ? -11.609 11.93 16.547 1 92.44 132 LEU B C 1
ATOM 3935 O O . LEU B 1 132 ? -11.508 13.141 16.75 1 92.44 132 LEU B O 1
ATOM 3939 N N . GLY B 1 133 ? -11.672 11.102 17.516 1 91.38 133 GLY B N 1
ATOM 3940 C CA . GLY B 1 133 ? -11.773 11.484 18.906 1 91.38 133 GLY B CA 1
ATOM 3941 C C . GLY B 1 133 ? -10.516 12.148 19.453 1 91.38 133 GLY B C 1
ATOM 3942 O O . GLY B 1 133 ? -9.523 12.281 18.719 1 91.38 133 GLY B O 1
ATOM 3943 N N . ARG B 1 134 ? -10.633 12.617 20.688 1 94.06 134 ARG B N 1
ATOM 3944 C CA . ARG B 1 134 ? -9.594 13.414 21.328 1 94.06 134 ARG B CA 1
ATOM 3945 C C . ARG B 1 134 ? -8.273 12.648 21.391 1 94.06 134 ARG B C 1
ATOM 3947 O O . ARG B 1 134 ? -7.215 13.211 21.094 1 94.06 134 ARG B O 1
ATOM 3954 N N . GLU B 1 135 ? -8.297 11.391 21.781 1 94.31 135 GLU B N 1
ATOM 3955 C CA . GLU B 1 135 ? -7.074 10.609 21.922 1 94.31 135 GLU B CA 1
ATOM 3956 C C . GLU B 1 135 ? -6.383 10.43 20.562 1 94.31 135 GLU B C 1
ATOM 3958 O O . GLU B 1 135 ? -5.164 10.586 20.453 1 94.31 135 GLU B O 1
ATOM 3963 N N . LYS B 1 136 ? -7.113 10.102 19.547 1 94.19 136 LYS B N 1
ATOM 3964 C CA . LYS B 1 136 ? -6.551 9.906 18.219 1 94.19 136 LYS B CA 1
ATOM 3965 C C . LYS B 1 136 ? -6.023 11.219 17.641 1 94.19 136 LYS B C 1
ATOM 3967 O O . LYS B 1 136 ? -4.969 11.234 17 1 94.19 136 LYS B O 1
ATOM 3972 N N . THR B 1 137 ? -6.762 12.297 17.844 1 96.5 137 THR B N 1
ATOM 3973 C CA . THR B 1 137 ? -6.293 13.602 17.406 1 96.5 137 THR B CA 1
ATOM 3974 C C . THR B 1 137 ? -4.992 13.977 18.109 1 96.5 137 THR B C 1
ATOM 3976 O O . THR B 1 137 ? -4.043 14.438 17.469 1 96.5 137 THR B O 1
ATOM 3979 N N . TYR B 1 138 ? -4.969 13.719 19.406 1 97.25 138 TYR B N 1
ATOM 3980 C CA . TYR B 1 138 ? -3.77 14.039 20.172 1 97.25 138 TYR B CA 1
ATOM 3981 C C . TYR B 1 138 ? -2.568 13.25 19.672 1 97.25 138 TYR B C 1
ATOM 3983 O O . TYR B 1 138 ? -1.493 13.82 19.453 1 97.25 138 TYR B O 1
ATOM 3991 N N . THR B 1 139 ? -2.752 11.992 19.484 1 95.62 139 THR B N 1
ATOM 3992 C CA . THR B 1 139 ? -1.654 11.148 19.047 1 95.62 139 THR B CA 1
ATOM 3993 C C . THR B 1 139 ? -1.163 11.578 17.656 1 95.62 139 THR B C 1
ATOM 3995 O O . THR B 1 139 ? 0.037 11.539 17.391 1 95.62 139 THR B O 1
ATOM 3998 N N . SER B 1 140 ? -2.08 11.945 16.844 1 95.56 140 SER B N 1
ATOM 3999 C CA . SER B 1 140 ? -1.722 12.414 15.5 1 95.56 140 SER B CA 1
ATOM 4000 C C . SER B 1 140 ? -0.868 13.68 15.578 1 95.56 140 SER B C 1
ATOM 4002 O O . SER B 1 140 ? 0.158 13.781 14.898 1 95.56 140 SER B O 1
ATOM 4004 N N . VAL B 1 141 ? -1.233 14.617 16.406 1 97.5 141 VAL B N 1
ATOM 4005 C CA . VAL B 1 141 ? -0.495 15.867 16.547 1 97.5 141 VAL B CA 1
ATOM 4006 C C . VAL B 1 141 ? 0.843 15.602 17.234 1 97.5 141 VAL B C 1
ATOM 4008 O O . VAL B 1 141 ? 1.88 16.109 16.797 1 97.5 141 VAL B O 1
ATOM 4011 N N . ALA B 1 142 ? 0.819 14.758 18.219 1 96.56 142 ALA B N 1
ATOM 4012 C CA . ALA B 1 142 ? 1.982 14.5 19.062 1 96.56 142 ALA B CA 1
ATOM 4013 C C . ALA B 1 142 ? 3.064 13.75 18.297 1 96.56 142 ALA B C 1
ATOM 4015 O O . ALA B 1 142 ? 4.215 13.688 18.734 1 96.56 142 ALA B O 1
ATOM 4016 N N . ARG B 1 143 ? 2.68 13.188 17.25 1 94.44 143 ARG B N 1
ATOM 4017 C CA . ARG B 1 143 ? 3.668 12.484 16.453 1 94.44 143 ARG B CA 1
ATOM 4018 C C . ARG B 1 143 ? 4.738 13.438 15.93 1 94.44 143 ARG B C 1
ATOM 4020 O O . ARG B 1 143 ? 5.906 13.062 15.805 1 94.44 143 ARG B O 1
ATOM 4027 N N . ASN B 1 144 ? 4.324 14.711 15.68 1 95.38 144 ASN B N 1
ATOM 4028 C CA . ASN B 1 144 ? 5.273 15.602 15.016 1 95.38 144 ASN B CA 1
ATOM 4029 C C . ASN B 1 144 ? 5.406 16.938 15.75 1 95.38 144 ASN B C 1
ATOM 4031 O O . ASN B 1 144 ? 6.359 17.688 15.523 1 95.38 144 ASN B O 1
ATOM 4035 N N . PHE B 1 145 ? 4.496 17.188 16.625 1 97.44 145 PHE B N 1
ATOM 4036 C CA . PHE B 1 145 ? 4.473 18.516 17.234 1 97.44 145 PHE B CA 1
ATOM 4037 C C . PHE B 1 145 ? 4.391 18.406 18.75 1 97.44 145 PHE B C 1
ATOM 4039 O O . PHE B 1 145 ? 3.996 17.375 19.281 1 97.44 145 PHE B O 1
ATOM 4046 N N . TRP B 1 146 ? 4.766 19.453 19.344 1 97.69 146 TRP B N 1
ATOM 4047 C CA . TRP B 1 146 ? 4.688 19.531 20.797 1 97.69 146 TRP B CA 1
ATOM 4048 C C . TRP B 1 146 ? 4.512 20.969 21.266 1 97.69 146 TRP B C 1
ATOM 4050 O O . TRP B 1 146 ? 5.102 21.891 20.688 1 97.69 146 TRP B O 1
ATOM 4060 N N . TRP B 1 147 ? 3.777 21.219 22.234 1 97.25 147 TRP B N 1
ATOM 4061 C CA . TRP B 1 147 ? 3.74 22.453 23.016 1 97.25 147 TRP B CA 1
ATOM 4062 C C . TRP B 1 147 ? 3.199 22.172 24.422 1 97.25 147 TRP B C 1
ATOM 4064 O O . TRP B 1 147 ? 2.613 21.125 24.672 1 97.25 147 TRP B O 1
ATOM 4074 N N . SER B 1 148 ? 3.459 23.031 25.312 1 93.06 148 SER B N 1
ATOM 4075 C CA . SER B 1 148 ? 3.043 22.844 26.688 1 93.06 148 SER B CA 1
ATOM 4076 C C . SER B 1 148 ? 1.528 22.703 26.797 1 93.06 148 SER B C 1
ATOM 4078 O O . SER B 1 148 ? 0.782 23.453 26.188 1 93.06 148 SER B O 1
ATOM 4080 N N . HIS B 1 149 ? 1.049 21.672 27.531 1 95.75 149 HIS B N 1
ATOM 4081 C CA . HIS B 1 149 ? -0.357 21.391 27.797 1 95.75 149 HIS B CA 1
ATOM 4082 C C . HIS B 1 149 ? -1.121 21.094 26.516 1 95.75 149 HIS B C 1
ATOM 4084 O O . HIS B 1 149 ? -2.289 21.469 26.391 1 95.75 149 HIS B O 1
ATOM 4090 N N . MET B 1 150 ? -0.435 20.516 25.609 1 97.38 150 MET B N 1
ATOM 4091 C CA . MET B 1 150 ? -1.016 20.219 24.297 1 97.38 150 MET B CA 1
ATOM 4092 C C . MET B 1 150 ? -2.281 19.375 24.438 1 97.38 150 MET B C 1
ATOM 4094 O O . MET B 1 150 ? -3.256 19.594 23.719 1 97.38 150 MET B O 1
ATOM 4098 N N . TYR B 1 151 ? -2.293 18.438 25.328 1 97.31 151 TYR B N 1
ATOM 4099 C CA . TYR B 1 151 ? -3.461 17.578 25.5 1 97.31 151 TYR B CA 1
ATOM 4100 C C . TYR B 1 151 ? -4.695 18.406 25.844 1 97.31 151 TYR B C 1
ATOM 4102 O O . TYR B 1 151 ? -5.785 18.141 25.328 1 97.31 151 TYR B O 1
ATOM 4110 N N . LYS B 1 152 ? -4.562 19.359 26.734 1 96.88 152 LYS B N 1
ATOM 4111 C CA . LYS B 1 152 ? -5.664 20.234 27.109 1 96.88 152 LYS B CA 1
ATOM 4112 C C . LYS B 1 152 ? -6.191 21 25.906 1 96.88 152 LYS B C 1
ATOM 4114 O O . LYS B 1 152 ? -7.406 21.172 25.75 1 96.88 152 LYS B O 1
ATOM 4119 N N . TRP B 1 153 ? -5.262 21.469 25.078 1 96.69 153 TRP B N 1
ATOM 4120 C CA . TRP B 1 153 ? -5.633 22.188 23.859 1 96.69 153 TRP B CA 1
ATOM 4121 C C . TRP B 1 153 ? -6.441 21.297 22.922 1 96.69 153 TRP B C 1
ATOM 4123 O O . TRP B 1 153 ? -7.496 21.688 22.438 1 96.69 153 TRP B O 1
ATOM 4133 N N . VAL B 1 154 ? -5.973 20.031 22.734 1 98.06 154 VAL B N 1
ATOM 4134 C CA . VAL B 1 154 ? -6.625 19.078 21.828 1 98.06 154 VAL B CA 1
ATOM 4135 C C . VAL B 1 154 ? -8.008 18.734 22.359 1 98.06 154 VAL B C 1
ATOM 4137 O O . VAL B 1 154 ? -8.992 18.719 21.609 1 98.06 154 VAL B O 1
ATOM 4140 N N . ARG B 1 155 ? -8.07 18.469 23.625 1 97.12 155 ARG B N 1
ATOM 4141 C CA . ARG B 1 155 ? -9.336 18.125 24.266 1 97.12 155 ARG B CA 1
ATOM 4142 C C . ARG B 1 155 ? -10.359 19.234 24.062 1 97.12 155 ARG B C 1
ATOM 4144 O O . ARG B 1 155 ? -11.5 18.969 23.656 1 97.12 155 ARG B O 1
ATOM 4151 N N . LYS B 1 156 ? -10 20.406 24.406 1 97.12 156 LYS B N 1
ATOM 4152 C CA . LYS B 1 156 ? -10.898 21.562 24.25 1 97.12 156 LYS B CA 1
ATOM 4153 C C . LYS B 1 156 ? -11.328 21.734 22.797 1 97.12 156 LYS B C 1
ATOM 4155 O O . LYS B 1 156 ? -12.5 21.984 22.516 1 97.12 156 LYS B O 1
ATOM 4160 N N . TYR B 1 157 ? -10.383 21.609 21.906 1 97.44 157 TYR B N 1
ATOM 4161 C CA . TYR B 1 157 ? -10.656 21.781 20.484 1 97.44 157 TYR B CA 1
ATOM 4162 C C . TYR B 1 157 ? -11.695 20.766 20 1 97.44 157 TYR B C 1
ATOM 4164 O O . TYR B 1 157 ? -12.68 21.141 19.359 1 97.44 157 TYR B O 1
ATOM 4172 N N . VAL B 1 158 ? -11.5 19.453 20.297 1 96.31 158 VAL B N 1
ATOM 4173 C CA . VAL B 1 158 ? -12.383 18.391 19.844 1 96.31 158 VAL B CA 1
ATOM 4174 C C . VAL B 1 158 ? -13.758 18.547 20.484 1 96.31 158 VAL B C 1
ATOM 4176 O O . VAL B 1 158 ? -14.781 18.344 19.828 1 96.31 158 VAL B O 1
ATOM 4179 N N . GLN B 1 159 ? -13.773 18.953 21.734 1 94.88 159 GLN B N 1
ATOM 4180 C CA . GLN B 1 159 ? -15.023 19.141 22.469 1 94.88 159 GLN B CA 1
ATOM 4181 C C . GLN B 1 159 ? -15.852 20.266 21.875 1 94.88 159 GLN B C 1
ATOM 4183 O O . GLN B 1 159 ? -17.078 20.25 21.938 1 94.88 159 GLN B O 1
ATOM 4188 N N . THR B 1 160 ? -15.18 21.219 21.312 1 95.3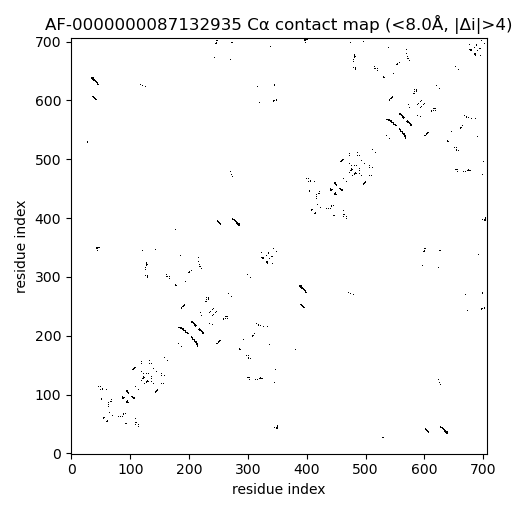1 160 THR B N 1
ATOM 4189 C CA . THR B 1 160 ? -15.891 22.406 20.828 1 95.31 160 THR B CA 1
ATOM 4190 C C . THR B 1 160 ? -16.047 22.359 19.312 1 95.31 160 THR B C 1
ATOM 4192 O O . THR B 1 160 ? -16.531 23.312 18.703 1 95.31 160 THR B O 1
ATOM 4195 N N . CYS B 1 161 ? -15.547 21.328 18.703 1 94.38 161 CYS B N 1
ATOM 4196 C CA . CYS B 1 161 ? -15.688 21.203 17.266 1 94.38 161 CYS B CA 1
ATOM 4197 C C . CYS B 1 161 ? -17.156 21.156 16.859 1 94.38 161 CYS B C 1
ATOM 4199 O O . CYS B 1 161 ? -17.891 20.281 17.297 1 94.38 161 CYS B O 1
ATOM 4201 N N . GLU B 1 162 ? -17.609 21.984 16.047 1 92.06 162 GLU B N 1
ATOM 4202 C CA . GLU B 1 162 ? -19.016 22.109 15.664 1 92.06 162 GLU B CA 1
ATOM 4203 C C . GLU B 1 162 ? -19.5 20.875 14.938 1 92.06 162 GLU B C 1
ATOM 4205 O O . GLU B 1 162 ? -20.609 20.391 15.203 1 92.06 162 GLU B O 1
ATOM 4210 N N . THR B 1 163 ? -18.703 20.406 14.055 1 91.19 163 THR B N 1
ATOM 4211 C CA . THR B 1 163 ? -19.078 19.234 13.273 1 91.19 163 THR B CA 1
ATOM 4212 C C . THR B 1 163 ? -19.297 18.031 14.188 1 91.19 163 THR B C 1
ATOM 4214 O O . THR B 1 163 ? -20.297 17.328 14.062 1 91.19 163 THR B O 1
ATOM 4217 N N . CYS B 1 164 ? -18.375 17.797 15.031 1 89.88 164 CYS B N 1
ATOM 4218 C CA . CYS B 1 164 ? -18.453 16.656 15.938 1 89.88 164 CYS B CA 1
ATOM 4219 C C . CYS B 1 164 ? -19.688 16.766 16.844 1 89.88 164 CYS B C 1
ATOM 4221 O O . CYS B 1 164 ? -20.344 15.766 17.125 1 89.88 164 CYS B O 1
ATOM 4223 N N . GLN B 1 165 ? -20.016 17.891 17.312 1 88 165 GLN B N 1
ATOM 4224 C CA . GLN B 1 165 ? -21.172 18.109 18.172 1 88 165 GLN B CA 1
ATOM 4225 C C . GLN B 1 165 ? -22.469 17.812 17.438 1 88 165 GLN B C 1
ATOM 4227 O O . GLN B 1 165 ? -23.422 17.297 18.031 1 88 165 GLN B O 1
ATOM 4232 N N . ARG B 1 166 ? -22.484 18.078 16.297 1 84.5 166 ARG B N 1
ATOM 4233 C CA . ARG B 1 166 ? -23.703 17.938 15.492 1 84.5 166 ARG B CA 1
ATOM 4234 C C . ARG B 1 166 ? -23.953 16.469 15.141 1 84.5 166 ARG B C 1
ATOM 4236 O O . ARG B 1 166 ? -25.109 16.031 15.086 1 84.5 166 ARG B O 1
ATOM 4243 N N . VAL B 1 167 ? -22.922 15.75 14.906 1 81.69 167 VAL B N 1
ATOM 4244 C CA . VAL B 1 167 ? -23.125 14.453 14.266 1 81.69 167 VAL B CA 1
ATOM 4245 C C . VAL B 1 167 ? -22.906 13.336 15.281 1 81.69 167 VAL B C 1
ATOM 4247 O O . VAL B 1 167 ? -23.484 12.258 15.156 1 81.69 167 VAL B O 1
ATOM 4250 N N . LYS B 1 168 ? -21.906 13.43 16.109 1 70.69 168 LYS B N 1
ATOM 4251 C CA . LYS B 1 168 ? -21.516 12.289 16.938 1 70.69 168 LYS B CA 1
ATOM 4252 C C . LYS B 1 168 ? -22.406 12.172 18.172 1 70.69 168 LYS B C 1
ATOM 4254 O O . LYS B 1 168 ? -22.594 13.148 18.891 1 70.69 168 LYS B O 1
ATOM 4259 N N . PRO B 1 169 ? -23.047 10.922 18.109 1 61.22 169 PRO B N 1
ATOM 4260 C CA . PRO B 1 169 ? -23.859 10.688 19.312 1 61.22 169 PRO B CA 1
ATOM 4261 C C . PRO B 1 169 ? -23.016 10.625 20.594 1 61.22 169 PRO B C 1
ATOM 4263 O O . PRO B 1 169 ? -21.812 10.406 20.531 1 61.22 169 PRO B O 1
ATOM 4266 N N . ALA B 1 170 ? -23.578 10.812 21.766 1 52.09 170 ALA B N 1
ATOM 4267 C CA . ALA B 1 170 ? -22.938 10.617 23.062 1 52.09 170 ALA B CA 1
ATOM 4268 C C . ALA B 1 170 ? -22.234 9.266 23.125 1 52.09 170 ALA B C 1
ATOM 4270 O O . ALA B 1 170 ? -22.703 8.289 22.547 1 52.09 170 ALA B O 1
ATOM 4271 N N . PRO B 1 171 ? -20.922 9.18 23.516 1 51.91 171 PRO B N 1
ATOM 4272 C CA . PRO B 1 171 ? -20.047 8 23.516 1 51.91 171 PRO B CA 1
ATOM 4273 C C . PRO B 1 171 ? -20.766 6.746 24.016 1 51.91 171 PRO B C 1
ATOM 4275 O O . PRO B 1 171 ? -21.484 6.801 25.016 1 51.91 171 PRO B O 1
ATOM 4278 N N . SER B 1 172 ? -21.141 5.82 23.234 1 45.66 172 SER B N 1
ATOM 4279 C CA . SER B 1 172 ? -21.578 4.539 23.781 1 45.66 172 SER B CA 1
ATOM 4280 C C . SER B 1 172 ? -20.391 3.664 24.156 1 45.66 172 SER B C 1
ATOM 4282 O O . SER B 1 172 ? -19.312 3.803 23.594 1 45.66 172 SER B O 1
ATOM 4284 N N . ALA B 1 173 ? -20.438 2.926 25.297 1 41.44 173 ALA B N 1
ATOM 4285 C CA . ALA B 1 173 ? -19.453 2.025 25.906 1 41.44 173 ALA B CA 1
ATOM 4286 C C . ALA B 1 173 ? -19.016 0.949 24.906 1 41.44 173 ALA B C 1
ATOM 4288 O O . ALA B 1 173 ? -19.859 0.326 24.25 1 41.44 173 ALA B O 1
ATOM 4289 N N . SER B 1 174 ? -17.844 0.842 24.516 1 44.44 174 SER B N 1
ATOM 4290 C CA . SER B 1 174 ? -17.219 -0.061 23.547 1 44.44 174 SER B CA 1
ATOM 4291 C C . SER B 1 174 ? -17.188 -1.493 24.078 1 44.44 174 SER B C 1
ATOM 4293 O O . SER B 1 174 ? -16.812 -1.731 25.219 1 44.44 174 SER B O 1
ATOM 4295 N N . ALA B 1 175 ? -17.922 -2.432 23.531 1 41.53 175 ALA B N 1
ATOM 4296 C CA . ALA B 1 175 ? -17.859 -3.842 23.906 1 41.53 175 ALA B CA 1
ATOM 4297 C C . ALA B 1 175 ? -16.484 -4.426 23.656 1 41.53 175 ALA B C 1
ATOM 4299 O O . ALA B 1 175 ? -15.812 -4.043 22.688 1 41.53 175 ALA B O 1
ATOM 4300 N N . PRO B 1 176 ? -16.031 -5.242 24.703 1 40.03 176 PRO B N 1
ATOM 4301 C CA . PRO B 1 176 ? -14.734 -5.895 24.516 1 40.03 176 PRO B CA 1
ATOM 4302 C C . PRO B 1 176 ? -14.703 -6.801 23.281 1 40.03 176 PRO B C 1
ATOM 4304 O O . PRO B 1 176 ? -15.703 -7.457 22.969 1 40.03 176 PRO B O 1
ATOM 4307 N N . LEU B 1 177 ? -13.859 -6.621 22.375 1 44.81 177 LEU B N 1
ATOM 4308 C CA . LEU B 1 177 ? -13.766 -7.336 21.109 1 44.81 177 LEU B CA 1
ATOM 4309 C C . LEU B 1 177 ? -13.164 -8.727 21.328 1 44.81 177 LEU B C 1
ATOM 4311 O O . LEU B 1 177 ? -12.242 -8.891 22.125 1 44.81 177 LEU B O 1
ATOM 4315 N N . MET B 1 178 ? -14.047 -9.789 21.094 1 41.16 178 MET B N 1
ATOM 4316 C CA . MET B 1 178 ? -13.43 -11.109 21.062 1 41.16 178 MET B CA 1
ATOM 4317 C C . MET B 1 178 ? -12.242 -11.133 20.094 1 41.16 178 MET B C 1
ATOM 4319 O O . MET B 1 178 ? -12.352 -10.664 18.969 1 41.16 178 MET B O 1
ATOM 4323 N N . ARG B 1 179 ? -11.125 -11.43 20.641 1 48.06 179 ARG B N 1
ATOM 4324 C CA . ARG B 1 179 ? -9.844 -11.391 19.953 1 48.06 179 ARG B CA 1
ATOM 4325 C C . ARG B 1 179 ? -9.648 -12.648 19.109 1 48.06 179 ARG B C 1
ATOM 4327 O O . ARG B 1 179 ? -9.703 -13.766 19.625 1 48.06 179 ARG B O 1
ATOM 4334 N N . LEU B 1 180 ? -10.078 -12.805 17.766 1 52.16 180 LEU B N 1
ATOM 4335 C CA . LEU B 1 180 ? -9.539 -13.852 16.891 1 52.16 180 LEU B CA 1
ATOM 4336 C C . LEU B 1 180 ? -8.016 -13.906 17 1 52.16 180 LEU B C 1
ATOM 4338 O O . LEU B 1 180 ? -7.379 -12.898 17.328 1 52.16 180 LEU B O 1
ATOM 4342 N N . PRO B 1 181 ? -7.574 -15.227 16.906 1 53.53 181 PRO B N 1
ATOM 4343 C CA . PRO B 1 181 ? -6.109 -15.242 16.891 1 53.53 181 PRO B CA 1
ATOM 4344 C C . PRO B 1 181 ? -5.52 -14.258 15.875 1 53.53 181 PRO B C 1
ATOM 4346 O O . PRO B 1 181 ? -6.07 -14.078 14.789 1 53.53 181 PRO B O 1
ATOM 4349 N N . VAL B 1 182 ? -4.703 -13.438 16.328 1 59.28 182 VAL B N 1
ATOM 4350 C CA . VAL B 1 182 ? -4.043 -12.43 15.508 1 59.28 182 VAL B CA 1
ATOM 4351 C C . VAL B 1 182 ? -3.088 -13.102 14.531 1 59.28 182 VAL B C 1
ATOM 4353 O O . VAL B 1 182 ? -2.25 -13.914 14.93 1 59.28 182 VAL B O 1
ATOM 4356 N N . PRO B 1 183 ? -3.426 -12.898 13.289 1 66.38 183 PRO B N 1
ATOM 4357 C CA . PRO B 1 183 ? -2.521 -13.477 12.289 1 66.38 183 PRO B CA 1
ATOM 4358 C C . PRO B 1 183 ? -1.088 -12.969 12.438 1 66.38 183 PRO B C 1
ATOM 4360 O O . PRO B 1 183 ? -0.856 -11.922 13.047 1 66.38 183 PRO B O 1
ATOM 4363 N N . ALA B 1 184 ? -0.207 -13.734 11.875 1 71.88 184 ALA B N 1
ATOM 4364 C CA . ALA B 1 184 ? 1.224 -13.508 12.055 1 71.88 184 ALA B CA 1
ATOM 4365 C C . ALA B 1 184 ? 1.729 -12.43 11.102 1 71.88 184 ALA B C 1
ATOM 4367 O O . ALA B 1 184 ? 2.734 -11.766 11.383 1 71.88 184 ALA B O 1
ATOM 4368 N N . ASP B 1 185 ? 0.971 -12.211 9.992 1 87.81 185 ASP B N 1
ATOM 4369 C CA . ASP B 1 185 ? 1.49 -11.273 9 1 87.81 185 ASP B CA 1
ATOM 4370 C C . ASP B 1 185 ? 0.374 -10.406 8.43 1 87.81 185 ASP B C 1
ATOM 4372 O O . ASP B 1 185 ? -0.798 -10.781 8.461 1 87.81 185 ASP B O 1
ATOM 4376 N N . CYS B 1 186 ? 0.772 -9.258 7.953 1 94.06 186 CYS B N 1
ATOM 4377 C CA . CYS B 1 186 ? -0.182 -8.352 7.328 1 94.06 186 CYS B CA 1
ATOM 4378 C C . CYS B 1 186 ? -0.83 -8.992 6.109 1 94.06 186 CYS B C 1
ATOM 4380 O O . CYS B 1 186 ? -0.155 -9.656 5.32 1 94.06 186 CYS B O 1
ATOM 4382 N N . TRP B 1 187 ? -2.172 -8.875 6.082 1 95.38 187 TRP B N 1
ATOM 4383 C CA . TRP B 1 187 ? -3.018 -9.219 4.945 1 95.38 187 TRP B CA 1
ATOM 4384 C C . TRP B 1 187 ? -3.02 -10.727 4.707 1 95.38 187 TRP B C 1
ATOM 4386 O O . TRP B 1 187 ? -3.406 -11.188 3.633 1 95.38 187 TRP B O 1
ATOM 4396 N N . ARG B 1 188 ? -2.551 -11.492 5.676 1 93.12 188 ARG B N 1
ATOM 4397 C CA . ARG B 1 188 ? -2.672 -12.945 5.648 1 93.12 188 ARG B CA 1
ATOM 4398 C C . ARG B 1 188 ? -4.113 -13.383 5.887 1 93.12 188 ARG B C 1
ATOM 4400 O O . ARG B 1 188 ? -4.559 -14.398 5.352 1 93.12 188 ARG B O 1
ATOM 4407 N N . SER B 1 189 ? -4.672 -12.633 6.727 1 93.06 189 SER B N 1
ATOM 4408 C CA . SER B 1 189 ? -6.09 -12.82 7.012 1 93.06 189 SER B CA 1
ATOM 4409 C C . SER B 1 189 ? -6.883 -11.539 6.773 1 93.06 189 SER B C 1
ATOM 4411 O O . SER B 1 189 ? -6.508 -10.477 7.266 1 93.06 189 SER B O 1
ATOM 4413 N N . VAL B 1 190 ? -7.965 -11.688 5.977 1 94.44 190 VAL B N 1
ATOM 4414 C CA . VAL B 1 190 ? -8.734 -10.523 5.57 1 94.44 190 VAL B CA 1
ATOM 4415 C C . VAL B 1 190 ? -10.211 -10.742 5.879 1 94.44 190 VAL B C 1
ATOM 4417 O O . VAL B 1 190 ? -10.734 -11.836 5.684 1 94.44 190 VAL B O 1
ATOM 4420 N N . SER B 1 191 ? -10.852 -9.734 6.383 1 92.69 191 SER B N 1
ATOM 4421 C CA . SER B 1 191 ? -12.305 -9.766 6.543 1 92.69 191 SER B CA 1
ATOM 4422 C C . SER B 1 191 ? -12.992 -8.906 5.488 1 92.69 191 SER B C 1
ATOM 4424 O O . SER B 1 191 ? -12.461 -7.871 5.078 1 92.69 191 SER B O 1
ATOM 4426 N N . MET B 1 192 ? -14.094 -9.352 5 1 93.69 192 MET B N 1
ATOM 4427 C CA . MET B 1 192 ? -14.93 -8.625 4.055 1 93.69 192 MET B CA 1
ATOM 4428 C C . MET B 1 192 ? -16.328 -8.383 4.637 1 93.69 192 MET B C 1
ATOM 4430 O O . MET B 1 192 ? -16.953 -9.312 5.152 1 93.69 192 MET B O 1
ATOM 4434 N N . ASP B 1 193 ? -16.766 -7.176 4.555 1 91.06 193 ASP B N 1
ATOM 4435 C CA . ASP B 1 193 ? -18.109 -6.805 5.008 1 91.06 193 ASP B CA 1
ATOM 4436 C C . ASP B 1 193 ? -18.703 -5.723 4.113 1 91.06 193 ASP B C 1
ATOM 4438 O O . ASP B 1 193 ? -18 -5.109 3.312 1 91.06 193 ASP B O 1
ATOM 4442 N N . PHE B 1 194 ? -20.047 -5.578 4.266 1 92.88 194 PHE B N 1
ATOM 4443 C CA . PHE B 1 194 ? -20.766 -4.559 3.51 1 92.88 194 PHE B CA 1
ATOM 4444 C C . PHE B 1 194 ? -21.484 -3.6 4.445 1 92.88 194 PHE B C 1
ATOM 4446 O O . PHE B 1 194 ? -22.047 -4.02 5.461 1 92.88 194 PHE B O 1
ATOM 4453 N N . ILE B 1 195 ? -21.406 -2.385 4.168 1 92.5 195 ILE B N 1
ATOM 4454 C CA . ILE B 1 195 ? -22.234 -1.354 4.777 1 92.5 195 ILE B CA 1
ATOM 4455 C C . ILE B 1 195 ? -23.234 -0.825 3.746 1 92.5 195 ILE B C 1
ATOM 4457 O O . ILE B 1 195 ? -22.844 -0.354 2.678 1 92.5 195 ILE B O 1
ATOM 4461 N N . PHE B 1 196 ? -24.531 -0.926 4.074 1 92.19 196 PHE B N 1
ATOM 4462 C CA . PHE B 1 196 ? -25.531 -0.418 3.145 1 92.19 196 PHE B CA 1
ATOM 4463 C C . PHE B 1 196 ? -26.359 0.688 3.789 1 92.19 196 PHE B C 1
ATOM 4465 O O . PHE B 1 196 ? -25.984 1.228 4.832 1 92.19 196 PHE B O 1
ATOM 4472 N N . GLU B 1 197 ? -27.312 1.184 3.035 1 90.69 197 GLU B N 1
ATOM 4473 C CA . GLU B 1 197 ? -28.281 2.195 3.463 1 90.69 197 GLU B CA 1
ATOM 4474 C C . GLU B 1 197 ? -27.625 3.57 3.568 1 90.69 197 GLU B C 1
ATOM 4476 O O . GLU B 1 197 ? -27.922 4.336 4.488 1 90.69 197 GLU B O 1
ATOM 4481 N N . LEU B 1 198 ? -26.656 3.812 2.832 1 93 198 LEU B N 1
ATOM 4482 C CA . LEU B 1 198 ? -26.125 5.156 2.643 1 93 198 LEU B CA 1
ATOM 4483 C C . LEU B 1 198 ? -26.922 5.91 1.582 1 93 198 LEU B C 1
ATOM 4485 O O . LEU B 1 198 ? -27.562 5.297 0.725 1 93 198 LEU B O 1
ATOM 4489 N N . PRO B 1 199 ? -26.984 7.227 1.724 1 93.38 199 PRO B N 1
ATOM 4490 C CA . PRO B 1 199 ? -27.672 7.977 0.669 1 93.38 199 PRO B CA 1
ATOM 4491 C C . PRO B 1 199 ? -27.094 7.715 -0.717 1 93.38 199 PRO B C 1
ATOM 4493 O O . PRO B 1 199 ? -25.875 7.586 -0.865 1 93.38 199 PRO B O 1
ATOM 4496 N N . ALA B 1 200 ? -27.953 7.613 -1.689 1 94.94 200 ALA B N 1
ATOM 4497 C CA . ALA B 1 200 ? -27.5 7.344 -3.049 1 94.94 200 ALA B CA 1
ATOM 4498 C C . ALA B 1 200 ? -26.594 8.469 -3.559 1 94.94 200 ALA B C 1
ATOM 4500 O O . ALA B 1 200 ? -26.953 9.648 -3.465 1 94.94 200 ALA B O 1
ATOM 4501 N N . ASP B 1 201 ? -25.469 8.062 -4.027 1 94.75 201 ASP B N 1
ATOM 4502 C CA . ASP B 1 201 ? -24.625 9.062 -4.66 1 94.75 201 ASP B CA 1
ATOM 4503 C C . ASP B 1 201 ? -25 9.258 -6.129 1 94.75 201 ASP B C 1
ATOM 4505 O O . ASP B 1 201 ? -26 8.719 -6.594 1 94.75 201 ASP B O 1
ATOM 4509 N N . ALA B 1 202 ? -24.266 10.086 -6.871 1 91.88 202 ALA B N 1
ATOM 4510 C CA . ALA B 1 202 ? -24.562 10.438 -8.25 1 91.88 202 ALA B CA 1
ATOM 4511 C C . ALA B 1 202 ? -24.516 9.211 -9.156 1 91.88 202 ALA B C 1
ATOM 4513 O O . ALA B 1 202 ? -25.156 9.188 -10.211 1 91.88 202 ALA B O 1
ATOM 4514 N N . ARG B 1 203 ? -23.828 8.164 -8.75 1 92.75 203 ARG B N 1
ATOM 4515 C CA . ARG B 1 203 ? -23.672 6.969 -9.57 1 92.75 203 ARG B CA 1
ATOM 4516 C C . ARG B 1 203 ? -24.562 5.84 -9.07 1 92.75 203 ARG B C 1
ATOM 4518 O O . ARG B 1 203 ? -24.484 4.711 -9.555 1 92.75 203 ARG B O 1
ATOM 4525 N N . GLY B 1 204 ? -25.25 6.094 -8.031 1 95.5 204 GLY B N 1
ATOM 4526 C CA . GLY B 1 204 ? -26.219 5.129 -7.539 1 95.5 204 GLY B CA 1
ATOM 4527 C C . GLY B 1 204 ? -25.656 4.207 -6.473 1 95.5 204 GLY B C 1
ATOM 4528 O O . GLY B 1 204 ? -26.281 3.203 -6.121 1 95.5 204 GLY B O 1
ATOM 4529 N N . HIS B 1 205 ? -24.516 4.438 -5.988 1 96.88 205 HIS B N 1
ATOM 4530 C CA . HIS B 1 205 ? -23.953 3.664 -4.887 1 96.88 205 HIS B CA 1
ATOM 4531 C C . HIS B 1 205 ? -24.703 3.957 -3.584 1 96.88 205 HIS B C 1
ATOM 4533 O O . HIS B 1 205 ? -24.984 5.117 -3.273 1 96.88 205 HIS B O 1
ATOM 4539 N N . THR B 1 206 ? -24.984 2.896 -2.855 1 96.19 206 THR B N 1
ATOM 4540 C CA . THR B 1 206 ? -25.688 3.068 -1.588 1 96.19 206 THR B CA 1
ATOM 4541 C C . THR B 1 206 ? -25 2.283 -0.477 1 96.19 206 THR B C 1
ATOM 4543 O O . THR B 1 206 ? -25.547 2.113 0.61 1 96.19 206 THR B O 1
ATOM 4546 N N . GLY B 1 207 ? -23.906 1.709 -0.829 1 96.19 207 GLY B N 1
ATOM 4547 C CA . GLY B 1 207 ? -23.172 0.928 0.159 1 96.19 207 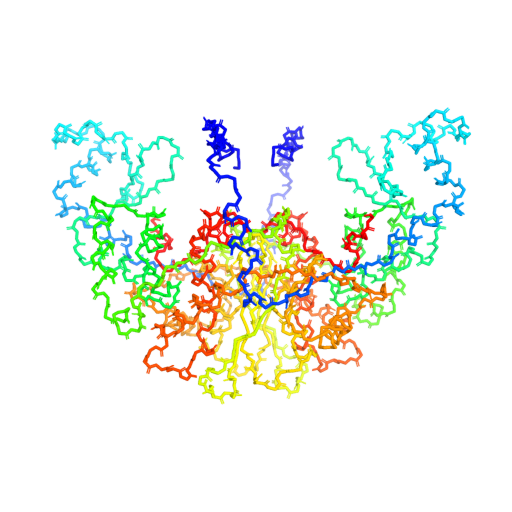GLY B CA 1
ATOM 4548 C C . GLY B 1 207 ? -21.672 0.976 -0.033 1 96.19 207 GLY B C 1
ATOM 4549 O O . GLY B 1 207 ? -21.188 1.571 -0.995 1 96.19 207 GLY B O 1
ATOM 4550 N N . ILE B 1 208 ? -20.969 0.444 0.975 1 97.31 208 ILE B N 1
ATOM 4551 C CA . ILE B 1 208 ? -19.516 0.354 0.958 1 97.31 208 ILE B CA 1
ATOM 4552 C C . ILE B 1 208 ? -19.094 -1.09 1.203 1 97.31 208 ILE B C 1
ATOM 4554 O O . ILE B 1 208 ? -19.594 -1.746 2.119 1 97.31 208 ILE B O 1
ATOM 4558 N N . LEU B 1 209 ? -18.344 -1.639 0.315 1 97.31 209 LEU B N 1
ATOM 4559 C CA . LEU B 1 209 ? -17.609 -2.875 0.562 1 97.31 209 LEU B CA 1
ATOM 4560 C C . LEU B 1 209 ? -16.328 -2.604 1.359 1 97.31 209 LEU B C 1
ATOM 4562 O O . LEU B 1 209 ? -15.5 -1.79 0.95 1 97.31 209 LEU B O 1
ATOM 4566 N N . VAL B 1 210 ? -16.188 -3.275 2.518 1 96.56 210 VAL B N 1
ATOM 4567 C CA . VAL B 1 210 ? -15.094 -3.031 3.447 1 96.56 210 VAL B CA 1
ATOM 4568 C C . VAL B 1 210 ? -14.211 -4.277 3.547 1 96.56 210 VAL B C 1
ATOM 4570 O O . VAL B 1 210 ? -14.703 -5.371 3.828 1 96.56 210 VAL B O 1
ATOM 4573 N N . PHE B 1 211 ? -12.93 -4.125 3.217 1 96.88 211 PHE B N 1
ATOM 4574 C CA . PHE B 1 211 ? -11.922 -5.141 3.504 1 96.88 211 PHE B CA 1
ATOM 4575 C C . PHE B 1 211 ? -11.016 -4.699 4.648 1 96.88 211 PHE B C 1
ATOM 4577 O O . PHE B 1 211 ? -10.602 -3.539 4.703 1 96.88 211 PHE B O 1
ATOM 4584 N N . VAL B 1 212 ? -10.727 -5.621 5.57 1 95.69 212 VAL B N 1
ATOM 4585 C CA . VAL B 1 212 ? -9.875 -5.273 6.703 1 95.69 212 VAL B CA 1
ATOM 4586 C C . VAL B 1 212 ? -8.773 -6.324 6.859 1 95.69 212 VAL B C 1
ATOM 4588 O O . VAL B 1 212 ? -9.055 -7.523 6.883 1 95.69 212 VAL B O 1
ATOM 4591 N N . CYS B 1 213 ? -7.547 -5.855 6.832 1 95.88 213 CYS B N 1
ATOM 4592 C CA . CYS B 1 213 ? -6.465 -6.719 7.293 1 95.88 213 CYS B CA 1
ATOM 4593 C C . CYS B 1 213 ? -6.594 -7.004 8.789 1 95.88 213 CYS B C 1
ATOM 4595 O O . CYS B 1 213 ? -6.492 -6.09 9.609 1 95.88 213 CYS B O 1
ATOM 4597 N N . ARG B 1 214 ? -6.695 -8.141 9.164 1 91.75 214 ARG B N 1
ATOM 4598 C CA . ARG B 1 214 ? -7.035 -8.477 10.547 1 91.75 214 ARG B CA 1
ATOM 4599 C C . ARG B 1 214 ? -5.863 -8.203 11.484 1 91.75 214 ARG B C 1
ATOM 4601 O O . ARG B 1 214 ? -6.059 -7.988 12.68 1 91.75 214 ARG B O 1
ATOM 4608 N N . LEU B 1 215 ? -4.68 -8.25 10.969 1 92.31 215 LEU B N 1
ATOM 4609 C CA . LEU B 1 215 ? -3.529 -7.953 11.82 1 92.31 215 LEU B CA 1
ATOM 4610 C C . LEU B 1 215 ? -3.314 -6.449 11.938 1 92.31 215 LEU B C 1
ATOM 4612 O O . LEU B 1 215 ? -3.387 -5.898 13.039 1 92.31 215 LEU B O 1
ATOM 4616 N N . SER B 1 216 ? -3.123 -5.801 10.812 1 94.56 216 SER B N 1
ATOM 4617 C CA . SER B 1 216 ? -2.74 -4.391 10.812 1 94.56 216 SER B CA 1
ATOM 4618 C C . SER B 1 216 ? -3.951 -3.49 11.039 1 94.56 216 SER B C 1
ATOM 4620 O O . SER B 1 216 ? -3.803 -2.307 11.352 1 94.56 216 SER B O 1
ATOM 4622 N N . LYS B 1 217 ? -5.141 -4.012 10.742 1 94.06 217 LYS B N 1
ATOM 4623 C CA . LYS B 1 217 ? -6.402 -3.285 10.836 1 94.06 217 LYS B CA 1
ATOM 4624 C C . LYS B 1 217 ? -6.547 -2.277 9.703 1 94.06 217 LYS B C 1
ATOM 4626 O O . LYS B 1 217 ? -7.453 -1.439 9.719 1 94.06 217 LYS B O 1
ATOM 4631 N N . MET B 1 218 ? -5.656 -2.35 8.75 1 96.69 218 MET B N 1
ATOM 4632 C CA . MET B 1 218 ? -5.809 -1.501 7.57 1 96.69 218 MET B CA 1
ATOM 4633 C C . MET B 1 218 ? -7.102 -1.825 6.832 1 96.69 218 MET B C 1
ATOM 4635 O O . MET B 1 218 ? -7.453 -2.994 6.664 1 96.69 218 MET B O 1
ATOM 4639 N N . VAL B 1 219 ? -7.73 -0.78 6.359 1 97.12 219 VAL B N 1
ATOM 4640 C CA . VAL B 1 219 ? -9.008 -0.978 5.676 1 97.12 219 VAL B CA 1
ATOM 4641 C C . VAL B 1 219 ? -8.875 -0.584 4.207 1 97.12 219 VAL B C 1
ATOM 4643 O O . VAL B 1 219 ? -8.039 0.254 3.855 1 97.12 219 VAL B O 1
ATOM 4646 N N . ARG B 1 220 ? -9.562 -1.212 3.361 1 97.94 220 ARG B N 1
ATOM 4647 C CA . ARG B 1 220 ? -9.812 -0.856 1.97 1 97.94 220 ARG B CA 1
ATOM 4648 C C . ARG B 1 220 ? -11.312 -0.718 1.702 1 97.94 220 ARG B C 1
ATOM 4650 O O . ARG B 1 220 ? -12.094 -1.601 2.059 1 97.94 220 ARG B O 1
ATOM 4657 N N . LEU B 1 221 ? -11.68 0.42 1.123 1 97.69 221 LEU B N 1
ATOM 4658 C CA . LEU B 1 221 ? -13.094 0.745 0.952 1 97.69 221 LEU B CA 1
ATOM 4659 C C . LEU B 1 221 ? -13.438 0.904 -0.525 1 97.69 221 LEU B C 1
ATOM 4661 O O . LEU B 1 221 ? -12.648 1.462 -1.295 1 97.69 221 LEU B O 1
ATOM 4665 N N . ALA B 1 222 ? -14.57 0.432 -0.901 1 97.75 222 ALA B N 1
ATOM 4666 C CA . ALA B 1 222 ? -15.086 0.617 -2.256 1 97.75 222 ALA B CA 1
ATOM 4667 C C . ALA B 1 222 ? -16.594 0.851 -2.248 1 97.75 222 ALA B C 1
ATOM 4669 O O . ALA B 1 222 ? -17.328 0.161 -1.54 1 97.75 222 ALA B O 1
ATOM 4670 N N . ALA B 1 223 ? -17.047 1.844 -2.994 1 97.75 223 ALA B N 1
ATOM 4671 C CA . ALA B 1 223 ? -18.469 2.117 -3.113 1 97.75 223 ALA B CA 1
ATOM 4672 C C . ALA B 1 223 ? -19.172 1.043 -3.945 1 97.75 223 ALA B C 1
ATOM 4674 O O . ALA B 1 223 ? -18.625 0.588 -4.957 1 97.75 223 ALA B O 1
ATOM 4675 N N . VAL B 1 224 ? -20.328 0.629 -3.508 1 97.81 224 VAL B N 1
ATOM 4676 C CA . VAL B 1 224 ? -21.062 -0.392 -4.238 1 97.81 224 VAL B CA 1
ATOM 4677 C C . VAL B 1 224 ? -22.547 -0.036 -4.258 1 97.81 224 VAL B C 1
ATOM 4679 O O . VAL B 1 224 ? -23.016 0.785 -3.461 1 97.81 224 VAL B O 1
ATOM 4682 N N . ARG B 1 225 ? -23.203 -0.605 -5.207 1 97.19 225 ARG B N 1
ATOM 4683 C CA . ARG B 1 225 ? -24.672 -0.581 -5.211 1 97.19 225 ARG B CA 1
ATOM 4684 C C . ARG B 1 225 ? -25.234 -1.714 -4.363 1 97.19 225 ARG B C 1
ATOM 4686 O O . ARG B 1 225 ? -24.562 -2.721 -4.133 1 97.19 225 ARG B O 1
ATOM 4693 N N . LYS B 1 226 ? -26.438 -1.522 -3.949 1 94.12 226 LYS B N 1
ATOM 4694 C CA . LYS B 1 226 ? -27.094 -2.557 -3.164 1 94.12 226 LYS B CA 1
ATOM 4695 C C . LYS B 1 226 ? -27.156 -3.879 -3.924 1 94.12 226 LYS B C 1
ATOM 4697 O O . LYS B 1 226 ? -27.094 -4.953 -3.316 1 94.12 226 LYS B O 1
ATOM 4702 N N . SER B 1 227 ? -27.141 -3.867 -5.223 1 95 227 SER B N 1
ATOM 4703 C CA . SER B 1 227 ? -27.266 -5.039 -6.082 1 95 227 SER B CA 1
ATOM 4704 C C . SER B 1 227 ? -25.906 -5.637 -6.418 1 95 227 SER B C 1
ATOM 4706 O O . SER B 1 227 ? -25.781 -6.441 -7.34 1 95 227 SER B O 1
ATOM 4708 N N . VAL B 1 228 ? -24.906 -5.254 -5.719 1 95.88 228 VAL B N 1
ATOM 4709 C CA . VAL B 1 228 ? -23.547 -5.723 -6.012 1 95.88 228 VAL B CA 1
ATOM 4710 C C . VAL B 1 228 ? -23.531 -7.25 -6.039 1 95.88 228 VAL B C 1
ATOM 4712 O O . VAL B 1 228 ? -24.109 -7.902 -5.16 1 95.88 228 VAL B O 1
ATOM 4715 N N . THR B 1 229 ? -22.906 -7.809 -7.074 1 96.69 229 THR B N 1
ATOM 4716 C CA . THR B 1 229 ? -22.797 -9.25 -7.242 1 96.69 229 THR B CA 1
ATOM 4717 C C . THR B 1 229 ? -21.438 -9.75 -6.766 1 96.69 229 THR B C 1
ATOM 4719 O O . THR B 1 229 ? -20.531 -8.953 -6.543 1 96.69 229 THR B O 1
ATOM 4722 N N . ALA B 1 230 ? -21.328 -11.062 -6.598 1 96.19 230 ALA B N 1
ATOM 4723 C CA . ALA B 1 230 ? -20.062 -11.688 -6.172 1 96.19 230 ALA B CA 1
ATOM 4724 C C . ALA B 1 230 ? -18.953 -11.391 -7.164 1 96.19 230 ALA B C 1
ATOM 4726 O O . ALA B 1 230 ? -17.844 -11.008 -6.766 1 96.19 230 ALA B O 1
ATOM 4727 N N . PRO B 1 231 ? -19.219 -11.5 -8.5 1 96.88 231 PRO B N 1
ATOM 4728 C CA . PRO B 1 231 ? -18.172 -11.156 -9.469 1 96.88 231 PRO B CA 1
ATOM 4729 C C . PRO B 1 231 ? -17.719 -9.695 -9.352 1 96.88 231 PRO B C 1
ATOM 4731 O O . PRO B 1 231 ? -16.531 -9.406 -9.461 1 96.88 231 PRO B O 1
ATOM 4734 N N . GLN B 1 232 ? -18.656 -8.844 -9.109 1 96.81 232 GLN B N 1
ATOM 4735 C CA . GLN B 1 232 ? -18.297 -7.438 -8.938 1 96.81 232 GLN B CA 1
ATOM 4736 C C . GLN B 1 232 ? -17.453 -7.23 -7.688 1 96.81 232 GLN B C 1
ATOM 4738 O O . GLN B 1 232 ? -16.484 -6.469 -7.707 1 96.81 232 GLN B O 1
ATOM 4743 N N . ALA B 1 233 ? -17.828 -7.879 -6.625 1 97.5 233 ALA B N 1
ATOM 4744 C CA . ALA B 1 233 ? -17.062 -7.805 -5.391 1 97.5 233 ALA B CA 1
ATOM 4745 C C . ALA B 1 233 ? -15.648 -8.344 -5.594 1 97.5 233 ALA B C 1
ATOM 4747 O O . ALA B 1 233 ? -14.688 -7.785 -5.059 1 97.5 233 ALA B O 1
ATOM 4748 N N . ALA B 1 234 ? -15.516 -9.43 -6.359 1 97.44 234 ALA B N 1
ATOM 4749 C CA . ALA B 1 234 ? -14.203 -9.992 -6.668 1 97.44 234 ALA B CA 1
ATOM 4750 C C . ALA B 1 234 ? -13.336 -9 -7.434 1 97.44 234 ALA B C 1
ATOM 4752 O O . ALA B 1 234 ? -12.148 -8.852 -7.141 1 97.44 234 ALA B O 1
ATOM 4753 N N . GLN B 1 235 ? -13.961 -8.359 -8.352 1 97.38 235 GLN B N 1
ATOM 4754 C CA . GLN B 1 235 ? -13.25 -7.336 -9.102 1 97.38 235 GLN B CA 1
ATOM 4755 C C . GLN B 1 235 ? -12.773 -6.215 -8.18 1 97.38 235 GLN B C 1
ATOM 4757 O O . GLN B 1 235 ? -11.641 -5.742 -8.305 1 97.38 235 GLN B O 1
ATOM 4762 N N . LEU B 1 236 ? -13.617 -5.812 -7.305 1 97.75 236 LEU B N 1
ATOM 4763 C CA . LEU B 1 236 ? -13.258 -4.766 -6.352 1 97.75 236 LEU B CA 1
ATOM 4764 C C . LEU B 1 236 ? -12.117 -5.227 -5.445 1 97.75 236 LEU B C 1
ATOM 4766 O O . LEU B 1 236 ? -11.273 -4.426 -5.043 1 97.75 236 LEU B O 1
ATOM 4770 N N . PHE B 1 237 ? -12.133 -6.52 -5.098 1 98.38 237 PHE B N 1
ATOM 4771 C CA . PHE B 1 237 ? -11.031 -7.07 -4.32 1 98.38 237 PHE B CA 1
ATOM 4772 C C . PHE B 1 237 ? -9.719 -6.965 -5.09 1 98.38 237 PHE B C 1
ATOM 4774 O O . PHE B 1 237 ? -8.695 -6.555 -4.535 1 98.38 237 PHE B O 1
ATOM 4781 N N . VAL B 1 238 ? -9.711 -7.281 -6.344 1 97.94 238 VAL B N 1
ATOM 4782 C CA . VAL B 1 238 ? -8.516 -7.203 -7.18 1 97.94 238 VAL B CA 1
ATOM 4783 C C . VAL B 1 238 ? -8.047 -5.754 -7.277 1 97.94 238 VAL B C 1
ATOM 4785 O O . VAL B 1 238 ? -6.867 -5.461 -7.09 1 97.94 238 VAL B O 1
ATOM 4788 N N . ASP B 1 239 ? -8.977 -4.844 -7.406 1 96.94 239 ASP B N 1
ATOM 4789 C CA . ASP B 1 239 ? -8.688 -3.436 -7.652 1 96.94 239 ASP B CA 1
ATOM 4790 C C . ASP B 1 239 ? -8.148 -2.754 -6.398 1 96.94 239 ASP B C 1
ATOM 4792 O O . ASP B 1 239 ? -7.375 -1.799 -6.484 1 96.94 239 ASP B O 1
ATOM 4796 N N . ASN B 1 240 ? -8.562 -3.232 -5.246 1 96.94 240 ASN B N 1
ATOM 4797 C CA . ASN B 1 240 ? -8.289 -2.463 -4.039 1 96.94 240 ASN B CA 1
ATOM 4798 C C . ASN B 1 240 ? -7.355 -3.211 -3.096 1 96.94 240 ASN B C 1
ATOM 4800 O O . ASN B 1 240 ? -6.602 -2.592 -2.346 1 96.94 240 ASN B O 1
ATOM 4804 N N . VAL B 1 241 ? -7.438 -4.52 -3.111 1 97.94 241 VAL B N 1
ATOM 4805 C CA . VAL B 1 241 ? -6.676 -5.293 -2.135 1 97.94 241 VAL B CA 1
ATOM 4806 C C . VAL B 1 241 ? -5.555 -6.055 -2.836 1 97.94 241 VAL B C 1
ATOM 4808 O O . VAL B 1 241 ? -4.371 -5.809 -2.58 1 97.94 241 VAL B O 1
ATOM 4811 N N . PHE B 1 242 ? -5.891 -6.918 -3.818 1 97.94 242 PHE B N 1
ATOM 4812 C CA . PHE B 1 242 ? -4.906 -7.816 -4.418 1 97.94 242 PHE B CA 1
ATOM 4813 C C . PHE B 1 242 ? -3.771 -7.023 -5.059 1 97.94 242 PHE B C 1
ATOM 4815 O O . PHE B 1 242 ? -2.598 -7.344 -4.859 1 97.94 242 PHE B O 1
ATOM 4822 N N . ARG B 1 243 ? -4.125 -5.992 -5.781 1 96.5 243 ARG B N 1
ATOM 4823 C CA . ARG B 1 243 ? -3.16 -5.168 -6.504 1 96.5 243 ARG B CA 1
ATOM 4824 C C . ARG B 1 243 ? -2.105 -4.605 -5.559 1 96.5 243 ARG B C 1
ATOM 4826 O O . ARG B 1 243 ? -0.978 -4.328 -5.973 1 96.5 243 ARG B O 1
ATOM 4833 N N . ASN B 1 244 ? -2.475 -4.508 -4.281 1 96.56 244 ASN B N 1
ATOM 4834 C CA . ASN B 1 244 ? -1.613 -3.865 -3.297 1 96.56 244 ASN B CA 1
ATOM 4835 C C . ASN B 1 244 ? -0.984 -4.887 -2.354 1 96.56 244 ASN B C 1
ATOM 4837 O O . ASN B 1 244 ? 0.146 -4.703 -1.896 1 96.56 244 ASN B O 1
ATOM 4841 N N . HIS B 1 245 ? -1.772 -5.973 -2.088 1 97.06 245 HIS B N 1
ATOM 4842 C CA . HIS B 1 245 ? -1.376 -6.789 -0.945 1 97.06 245 HIS B CA 1
ATOM 4843 C C . HIS B 1 245 ? -1.402 -8.273 -1.293 1 97.06 245 HIS B C 1
ATOM 4845 O O . HIS B 1 245 ? -1.016 -9.117 -0.477 1 97.06 245 HIS B O 1
ATOM 4851 N N . GLY B 1 246 ? -1.867 -8.656 -2.436 1 96.81 246 GLY B N 1
ATOM 4852 C CA . GLY B 1 246 ? -1.912 -10.047 -2.859 1 96.81 246 GLY B CA 1
ATOM 4853 C C . GLY B 1 246 ? -3.074 -10.812 -2.258 1 96.81 246 GLY B C 1
ATOM 4854 O O . GLY B 1 246 ? -4.086 -10.227 -1.88 1 96.81 246 GLY B O 1
ATOM 4855 N N . LEU B 1 247 ? -2.938 -12.133 -2.275 1 96.44 247 LEU B N 1
ATOM 4856 C CA . LEU B 1 247 ? -3.982 -13.023 -1.773 1 96.44 247 LEU B CA 1
ATOM 4857 C C . LEU B 1 247 ? -3.828 -13.25 -0.274 1 96.44 247 LEU B C 1
ATOM 4859 O O . LEU B 1 247 ? -2.709 -13.391 0.225 1 96.44 247 LEU B O 1
ATOM 4863 N N . PRO B 1 248 ? -4.965 -13.266 0.415 1 94.81 248 PRO B N 1
ATOM 4864 C CA . PRO B 1 248 ? -4.906 -13.734 1.802 1 94.81 248 PRO B CA 1
ATOM 4865 C C . PRO B 1 248 ? -4.855 -15.258 1.912 1 94.81 248 PRO B C 1
ATOM 4867 O O . PRO B 1 248 ? -5.172 -15.961 0.949 1 94.81 248 PRO B O 1
ATOM 4870 N N . GLU B 1 249 ? -4.426 -15.742 3.037 1 92.5 249 GLU B N 1
ATOM 4871 C CA . GLU B 1 249 ? -4.535 -17.156 3.359 1 92.5 249 GLU B CA 1
ATOM 4872 C C . GLU B 1 249 ? -5.914 -17.5 3.928 1 92.5 249 GLU B C 1
ATOM 4874 O O . GLU B 1 249 ? -6.445 -18.578 3.684 1 92.5 249 GLU B O 1
ATOM 4879 N N . ALA B 1 250 ? -6.359 -16.531 4.672 1 90.12 250 ALA B N 1
ATOM 4880 C CA . ALA B 1 250 ? -7.648 -16.688 5.34 1 90.12 250 ALA B CA 1
ATOM 4881 C C . ALA B 1 250 ? -8.562 -15.492 5.051 1 90.12 250 ALA B C 1
ATOM 4883 O O . ALA B 1 250 ? -8.102 -14.352 5.004 1 90.12 250 ALA B O 1
ATOM 4884 N N . PHE B 1 251 ? -9.812 -15.812 4.934 1 90.5 251 PHE B N 1
ATOM 4885 C CA . PHE B 1 251 ? -10.812 -14.812 4.555 1 90.5 251 PHE B CA 1
ATOM 4886 C C . PHE B 1 251 ? -12.078 -14.969 5.387 1 90.5 251 PHE B C 1
ATOM 4888 O O . PHE B 1 251 ? -12.688 -16.031 5.402 1 90.5 251 PHE B O 1
ATOM 4895 N N . VAL B 1 252 ? -12.484 -13.914 6.055 1 88.25 252 VAL B N 1
ATOM 4896 C CA . VAL B 1 252 ? -13.656 -13.922 6.922 1 88.25 252 VAL B CA 1
ATOM 4897 C C . VAL B 1 252 ? -14.789 -13.133 6.273 1 88.25 252 VAL B C 1
ATOM 4899 O O . VAL B 1 252 ? -14.586 -11.992 5.84 1 88.25 252 VAL B O 1
ATOM 4902 N N . SER B 1 253 ? -15.938 -13.734 6.145 1 88.62 253 SER B N 1
ATOM 4903 C CA . SER B 1 253 ? -17.109 -13.055 5.59 1 88.62 253 SER B CA 1
ATOM 4904 C C . SER B 1 253 ? -18.391 -13.547 6.234 1 88.62 253 SER B C 1
ATOM 4906 O O . SER B 1 253 ? -18.5 -14.719 6.605 1 88.62 253 SER B O 1
ATOM 4908 N N . ASP B 1 254 ? -19.359 -12.664 6.371 1 81 254 ASP B N 1
ATOM 4909 C CA . ASP B 1 254 ? -20.656 -13.062 6.902 1 81 254 ASP B CA 1
ATOM 4910 C C . ASP B 1 254 ? -21.672 -13.242 5.777 1 81 254 ASP B C 1
ATOM 4912 O O . ASP B 1 254 ? -22.859 -13.445 6.035 1 81 254 ASP B O 1
ATOM 4916 N N . ARG B 1 255 ? -21.188 -13.234 4.578 1 84.81 255 ARG B N 1
ATOM 4917 C CA . ARG B 1 255 ? -22.078 -13.414 3.438 1 84.81 255 ARG B CA 1
ATOM 4918 C C . ARG B 1 255 ? -22.438 -14.883 3.252 1 84.81 255 ARG B C 1
ATOM 4920 O O . ARG B 1 255 ? -21.766 -15.766 3.789 1 84.81 255 ARG B O 1
ATOM 4927 N N . ASP B 1 256 ? -23.5 -15.109 2.555 1 84.75 256 ASP B N 1
ATOM 4928 C CA . ASP B 1 256 ? -23.938 -16.469 2.281 1 84.75 256 ASP B CA 1
ATOM 4929 C C . ASP B 1 256 ? -22.875 -17.25 1.518 1 84.75 256 ASP B C 1
ATOM 4931 O O . ASP B 1 256 ? -22.125 -16.672 0.716 1 84.75 256 ASP B O 1
ATOM 4935 N N . PRO B 1 257 ? -22.766 -18.5 1.766 1 82.06 257 PRO B N 1
ATOM 4936 C CA . PRO B 1 257 ? -21.734 -19.359 1.175 1 82.06 257 PRO B CA 1
ATOM 4937 C C . PRO B 1 257 ? -21.75 -19.328 -0.352 1 82.06 257 PRO B C 1
ATOM 4939 O O . PRO B 1 257 ? -20.688 -19.453 -0.98 1 82.06 257 PRO B O 1
ATOM 4942 N N . ARG B 1 258 ? -22.922 -19.219 -0.917 1 87.31 258 ARG B N 1
ATOM 4943 C CA . ARG B 1 258 ? -23.016 -19.172 -2.373 1 87.31 258 ARG B CA 1
ATOM 4944 C C . ARG B 1 258 ? -22.328 -17.922 -2.92 1 87.31 258 ARG B C 1
ATOM 4946 O O . ARG B 1 258 ? -21.609 -17.984 -3.924 1 87.31 258 ARG B O 1
ATOM 4953 N N . PHE B 1 259 ? -22.594 -16.844 -2.295 1 91.06 259 PHE B N 1
ATOM 4954 C CA . PHE B 1 259 ? -21.938 -15.594 -2.676 1 91.06 259 PHE B CA 1
ATOM 4955 C C . PHE B 1 259 ? -20.422 -15.727 -2.576 1 91.06 259 PHE B C 1
ATOM 4957 O O . PHE B 1 259 ? -19.703 -15.367 -3.51 1 91.06 259 PHE B O 1
ATOM 4964 N N . VAL B 1 260 ? -19.938 -16.266 -1.558 1 89.69 260 VAL B N 1
ATOM 4965 C CA . VAL B 1 260 ? -18.5 -16.391 -1.304 1 89.69 260 VAL B CA 1
ATOM 4966 C C . VAL B 1 260 ? -17.875 -17.344 -2.318 1 89.69 260 VAL B C 1
ATOM 4968 O O . VAL B 1 260 ? -16.797 -17.078 -2.84 1 89.69 260 VAL B O 1
ATOM 4971 N N . SER B 1 261 ? -18.531 -18.406 -2.59 1 89.44 261 SER B N 1
ATOM 4972 C CA . SER B 1 261 ? -18.047 -19.359 -3.594 1 89.44 261 SER B CA 1
ATOM 4973 C C . SER B 1 261 ? -17.906 -18.688 -4.957 1 89.44 261 SER B C 1
ATOM 4975 O O . SER B 1 261 ? -16.875 -18.844 -5.621 1 89.44 261 SER B O 1
ATOM 4977 N N . HIS B 1 262 ? -18.922 -17.953 -5.352 1 93.5 262 HIS B N 1
ATOM 4978 C CA . HIS B 1 262 ? -18.891 -17.25 -6.629 1 93.5 262 HIS B CA 1
ATOM 4979 C C . HIS B 1 262 ? -17.797 -16.172 -6.629 1 93.5 262 HIS B C 1
ATOM 4981 O O . HIS B 1 262 ? -17.172 -15.922 -7.66 1 93.5 262 HIS B O 1
ATOM 4987 N N . PHE B 1 263 ? -17.672 -15.57 -5.484 1 95.81 263 PHE B N 1
ATOM 4988 C CA . PHE B 1 263 ? -16.609 -14.578 -5.309 1 95.81 263 PHE B CA 1
ATOM 4989 C C . PHE B 1 263 ? -15.25 -15.18 -5.633 1 95.81 263 PHE B C 1
ATOM 4991 O O . PHE B 1 263 ? -14.508 -14.641 -6.457 1 95.81 263 PHE B O 1
ATOM 4998 N N . TRP B 1 264 ? -14.93 -16.266 -5.117 1 93.31 264 TRP B N 1
ATOM 4999 C CA . TRP B 1 264 ? -13.609 -16.859 -5.281 1 93.31 264 TRP B CA 1
ATOM 5000 C C . TRP B 1 264 ? -13.43 -17.406 -6.699 1 93.31 264 TRP B C 1
ATOM 5002 O O . TRP B 1 264 ? -12.352 -17.25 -7.293 1 93.31 264 TRP B O 1
ATOM 5012 N N . GLN B 1 265 ? -14.445 -18.047 -7.223 1 93.62 265 GLN B N 1
ATOM 5013 C CA . GLN B 1 265 ? -14.383 -18.547 -8.586 1 93.62 265 GLN B CA 1
ATOM 5014 C C . GLN B 1 265 ? -14.023 -17.438 -9.57 1 93.62 265 GLN B C 1
ATOM 5016 O O . GLN B 1 265 ? -13.156 -17.609 -10.43 1 93.62 265 GLN B O 1
ATOM 5021 N N . HIS B 1 266 ? -14.695 -16.375 -9.359 1 95.88 266 HIS B N 1
ATOM 5022 C CA . HIS B 1 266 ? -14.445 -15.25 -10.242 1 95.88 266 HIS B CA 1
ATOM 5023 C C . HIS B 1 266 ? -13.07 -14.641 -9.984 1 95.88 266 HIS B C 1
ATOM 5025 O O . HIS B 1 266 ? -12.375 -14.25 -10.922 1 95.88 266 HIS B O 1
ATOM 5031 N N . LEU B 1 267 ? -12.688 -14.523 -8.742 1 96.44 267 LEU B N 1
ATOM 5032 C CA . LEU B 1 267 ? -11.391 -13.953 -8.398 1 96.44 267 LEU B CA 1
ATOM 5033 C C . LEU B 1 267 ? -10.258 -14.75 -9.039 1 96.44 267 LEU B C 1
ATOM 5035 O O . LEU B 1 267 ? -9.352 -14.172 -9.641 1 96.44 267 LEU B O 1
ATOM 5039 N N . PHE B 1 268 ? -10.32 -16.047 -8.977 1 95.25 268 PHE B N 1
ATOM 5040 C CA . PHE B 1 268 ? -9.258 -16.891 -9.523 1 95.25 268 PHE B CA 1
ATOM 5041 C C . PHE B 1 268 ? -9.211 -16.766 -11.047 1 95.25 268 PHE B C 1
ATOM 5043 O O . PHE B 1 268 ? -8.133 -16.812 -11.641 1 95.25 268 PHE B O 1
ATOM 5050 N N . ARG B 1 269 ? -10.328 -16.594 -11.633 1 94.44 269 ARG B N 1
ATOM 5051 C CA . ARG B 1 269 ? -10.367 -16.359 -13.07 1 94.44 269 ARG B CA 1
ATOM 5052 C C . ARG B 1 269 ? -9.703 -15.031 -13.422 1 94.44 269 ARG B C 1
ATOM 5054 O O . ARG B 1 269 ? -8.938 -14.953 -14.391 1 94.44 269 ARG B O 1
ATOM 5061 N N . LEU B 1 270 ? -9.992 -14.039 -12.617 1 94.88 270 LEU B N 1
ATOM 5062 C CA . LEU B 1 270 ? -9.406 -12.727 -12.844 1 94.88 270 LEU B CA 1
ATOM 5063 C C . LEU B 1 270 ? -7.887 -12.781 -12.719 1 94.88 270 LEU B C 1
ATOM 5065 O O . LEU B 1 270 ? -7.176 -12.047 -13.406 1 94.88 270 LEU B O 1
ATOM 5069 N N . LEU B 1 271 ? -7.398 -13.625 -11.852 1 95.75 271 LEU B N 1
ATOM 5070 C CA . LEU B 1 271 ? -5.961 -13.734 -11.617 1 95.75 271 LEU B CA 1
ATOM 5071 C C . LEU B 1 271 ? -5.305 -14.594 -12.688 1 95.75 271 LEU B C 1
ATOM 5073 O O . LEU B 1 271 ? -4.078 -14.609 -12.82 1 95.75 271 LEU B O 1
ATOM 5077 N N . GLY B 1 272 ? -6.066 -15.367 -13.438 1 94.19 272 GLY B N 1
ATOM 5078 C CA . GLY B 1 272 ? -5.574 -16.172 -14.539 1 94.19 272 GLY B CA 1
ATOM 5079 C C . GLY B 1 272 ? -4.879 -17.453 -14.086 1 94.19 272 GLY B C 1
ATOM 5080 O O . GLY B 1 272 ? -4.129 -18.062 -14.852 1 94.19 272 GLY B O 1
ATOM 5081 N N . THR B 1 273 ? -5.055 -17.828 -12.867 1 95.06 273 THR B N 1
ATOM 5082 C CA . THR B 1 273 ? -4.379 -19.016 -12.336 1 95.06 273 THR B CA 1
ATOM 5083 C C . THR B 1 273 ? -4.992 -20.297 -12.914 1 95.06 273 THR B C 1
ATOM 5085 O O . THR B 1 273 ? -6.191 -20.328 -13.203 1 95.06 273 THR B O 1
ATOM 5088 N N . ARG B 1 274 ? -4.16 -21.281 -13.055 1 92.94 274 ARG B N 1
ATOM 5089 C CA . ARG B 1 274 ? -4.617 -22.594 -13.5 1 92.94 274 ARG B CA 1
ATOM 5090 C C . ARG B 1 274 ? -4.324 -23.672 -12.453 1 92.94 274 ARG B C 1
ATOM 5092 O O . ARG B 1 274 ? -4.227 -24.844 -12.773 1 92.94 274 ARG B O 1
ATOM 5099 N N . LEU B 1 275 ? -4.105 -23.266 -11.195 1 90.56 275 LEU B N 1
ATOM 5100 C CA . LEU B 1 275 ? -3.752 -24.188 -10.125 1 90.56 275 LEU B CA 1
ATOM 5101 C C . LEU B 1 275 ? -5 -24.75 -9.453 1 90.56 275 LEU B C 1
ATOM 5103 O O . LEU B 1 275 ? -4.914 -25.375 -8.391 1 90.56 275 LEU B O 1
ATOM 5107 N N . ASP B 1 276 ? -6.145 -24.719 -10.023 1 87.81 276 ASP B N 1
ATOM 5108 C CA . ASP B 1 276 ? -7.383 -25.25 -9.461 1 87.81 276 ASP B CA 1
ATOM 5109 C C . ASP B 1 276 ? -7.52 -24.875 -7.984 1 87.81 276 ASP B C 1
ATOM 5111 O O . ASP B 1 276 ? -7.73 -25.734 -7.137 1 87.81 276 ASP B O 1
ATOM 5115 N N . MET B 1 277 ? -7.5 -23.719 -7.641 1 87.88 277 MET B N 1
ATOM 5116 C CA . MET B 1 277 ? -7.598 -23.188 -6.285 1 87.88 277 MET B CA 1
ATOM 5117 C C . MET B 1 277 ? -8.922 -23.578 -5.641 1 87.88 277 MET B C 1
ATOM 5119 O O . MET B 1 277 ? -9.93 -23.734 -6.328 1 87.88 277 MET B O 1
ATOM 5123 N N . SER B 1 278 ? -8.891 -23.766 -4.254 1 85.12 278 SER B N 1
ATOM 5124 C CA . SER B 1 278 ? -10.102 -24.078 -3.498 1 85.12 278 SER B CA 1
ATOM 5125 C C . SER B 1 278 ? -10.117 -23.344 -2.164 1 85.12 278 SER B C 1
ATOM 5127 O O . SER B 1 278 ? -9.148 -22.656 -1.809 1 85.12 278 SER B O 1
ATOM 5129 N N . THR B 1 279 ? -11.336 -23.344 -1.531 1 84.25 279 THR B N 1
ATOM 5130 C CA . THR B 1 279 ? -11.484 -22.766 -0.199 1 84.25 279 THR B CA 1
ATOM 5131 C C . THR B 1 279 ? -12.016 -23.812 0.783 1 84.25 279 THR B C 1
ATOM 5133 O O . THR B 1 279 ? -12.844 -24.641 0.419 1 84.25 279 THR B O 1
ATOM 5136 N N . ALA B 1 280 ? -11.453 -23.844 1.938 1 81.31 280 ALA B N 1
ATOM 5137 C CA . ALA B 1 280 ? -11.961 -24.656 3.039 1 81.31 280 ALA B CA 1
ATOM 5138 C C . ALA B 1 280 ? -12.617 -23.797 4.105 1 81.31 280 ALA B C 1
ATOM 5140 O O . ALA B 1 280 ? -11.977 -22.891 4.664 1 81.31 280 ALA B O 1
ATOM 5141 N N . ASP B 1 281 ? -13.914 -24.047 4.395 1 77.56 281 ASP B N 1
ATOM 5142 C CA . ASP B 1 281 ? -14.695 -23.172 5.262 1 77.56 281 ASP B CA 1
ATOM 5143 C C . ASP B 1 281 ? -14.719 -23.688 6.695 1 77.56 281 ASP B C 1
ATOM 5145 O O . ASP B 1 281 ? -14.797 -24.906 6.918 1 77.56 281 ASP B O 1
ATOM 5149 N N . HIS B 1 282 ? -14.555 -22.719 7.59 1 76.19 282 HIS B N 1
ATOM 5150 C CA . HIS B 1 282 ? -14.727 -22.984 9.016 1 76.19 282 HIS B CA 1
ATOM 5151 C C . HIS B 1 282 ? -15.586 -21.906 9.672 1 76.19 282 HIS B C 1
ATOM 5153 O O . HIS B 1 282 ? -15.391 -20.719 9.438 1 76.19 282 HIS B O 1
ATOM 5159 N N . PRO B 1 283 ? -16.688 -22.328 10.422 1 68.62 283 PRO B N 1
ATOM 5160 C CA . PRO B 1 283 ? -17.469 -21.328 11.133 1 68.62 283 PRO B CA 1
ATOM 5161 C C . PRO B 1 283 ? -16.656 -20.578 12.195 1 68.62 283 PRO B C 1
ATOM 5163 O O . PRO B 1 283 ? -15.797 -21.172 12.844 1 68.62 283 PRO B O 1
ATOM 5166 N N . GLN B 1 284 ? -16.578 -19.281 12.047 1 62.66 284 GLN B N 1
ATOM 5167 C CA . GLN B 1 284 ? -15.906 -18.516 13.094 1 62.66 284 GLN B CA 1
ATOM 5168 C C . GLN B 1 284 ? -16.719 -17.266 13.461 1 62.66 284 GLN B C 1
ATOM 5170 O O . GLN B 1 284 ? -17.5 -16.781 12.656 1 62.66 284 GLN B O 1
ATOM 5175 N N . THR B 1 285 ? -16.719 -16.891 14.812 1 53.59 285 THR B N 1
ATOM 5176 C CA . THR B 1 285 ? -17.344 -15.648 15.242 1 53.59 285 THR B CA 1
ATOM 5177 C C . THR B 1 285 ? -16.469 -14.445 14.906 1 53.59 285 THR B C 1
ATOM 5179 O O . THR B 1 285 ? -15.25 -14.484 15.117 1 53.59 285 THR B O 1
ATOM 5182 N N . ASP B 1 286 ? -16.875 -13.57 13.945 1 57.91 286 ASP B N 1
ATOM 5183 C CA . ASP B 1 286 ? -16.062 -12.398 13.633 1 57.91 286 ASP B CA 1
ATOM 5184 C C . ASP B 1 286 ? -16.625 -11.148 14.305 1 57.91 286 ASP B C 1
ATOM 5186 O O . ASP B 1 286 ? -17.719 -10.703 13.969 1 57.91 286 ASP B O 1
ATOM 5190 N N . GLY B 1 287 ? -16.141 -10.656 15.523 1 56.41 287 GLY B N 1
ATOM 5191 C CA . GLY B 1 287 ? -16.547 -9.438 16.203 1 56.41 287 GLY B CA 1
ATOM 5192 C C . GLY B 1 287 ? -15.758 -8.219 15.758 1 56.41 287 GLY B C 1
ATOM 5193 O O . GLY B 1 287 ? -16.156 -7.082 16.016 1 56.41 287 GLY B O 1
ATOM 5194 N N . GLN B 1 288 ? -14.703 -8.258 14.969 1 61.56 288 GLN B N 1
ATOM 5195 C CA . GLN B 1 288 ? -13.805 -7.152 14.656 1 61.56 288 GLN B CA 1
ATOM 5196 C C . GLN B 1 288 ? -14.367 -6.281 13.539 1 61.56 288 GLN B C 1
ATOM 5198 O O . GLN B 1 288 ? -14.273 -5.055 13.594 1 61.56 288 GLN B O 1
ATOM 5203 N N . THR B 1 289 ? -15.086 -6.746 12.641 1 65.81 289 THR B N 1
ATOM 5204 C CA . THR B 1 289 ? -15.586 -6 11.492 1 65.81 289 THR B CA 1
ATOM 5205 C C . THR B 1 289 ? -16.703 -5.055 11.906 1 65.81 289 THR B C 1
ATOM 5207 O O . THR B 1 289 ? -16.828 -3.949 11.367 1 65.81 289 THR B O 1
ATOM 5210 N N . GLU B 1 290 ? -17.359 -5.312 12.93 1 66.56 290 GLU B N 1
ATOM 5211 C CA . GLU B 1 290 ? -18.469 -4.48 13.391 1 66.56 290 GLU B CA 1
ATOM 5212 C C . GLU B 1 290 ? -17.969 -3.154 13.953 1 66.56 290 GLU B C 1
ATOM 5214 O O . GLU B 1 290 ? -18.547 -2.102 13.688 1 66.56 290 GLU B O 1
ATOM 5219 N N . ARG B 1 291 ? -16.906 -3.123 14.539 1 68.88 291 ARG B N 1
ATOM 5220 C CA . ARG B 1 291 ? -16.344 -1.898 15.102 1 68.88 291 ARG B CA 1
ATOM 5221 C C . ARG B 1 291 ? -15.852 -0.966 14.008 1 68.88 291 ARG B C 1
ATOM 5223 O O . ARG B 1 291 ? -16.078 0.243 14.055 1 68.88 291 ARG B O 1
ATOM 5230 N N . VAL B 1 292 ? -15.203 -1.491 13.039 1 80.19 292 VAL B N 1
ATOM 5231 C CA . VAL B 1 292 ? -14.688 -0.686 11.938 1 80.19 292 VAL B CA 1
ATOM 5232 C C . VAL B 1 292 ? -15.852 -0.016 11.203 1 80.19 292 VAL B C 1
ATOM 5234 O O . VAL B 1 292 ? -15.773 1.164 10.859 1 80.19 292 VAL B O 1
ATOM 5237 N N . ASN B 1 293 ? -16.922 -0.73 11.117 1 81.88 293 ASN B N 1
ATOM 5238 C CA . ASN B 1 293 ? -18.062 -0.193 10.406 1 81.88 293 ASN B CA 1
ATOM 5239 C C . ASN B 1 293 ? -18.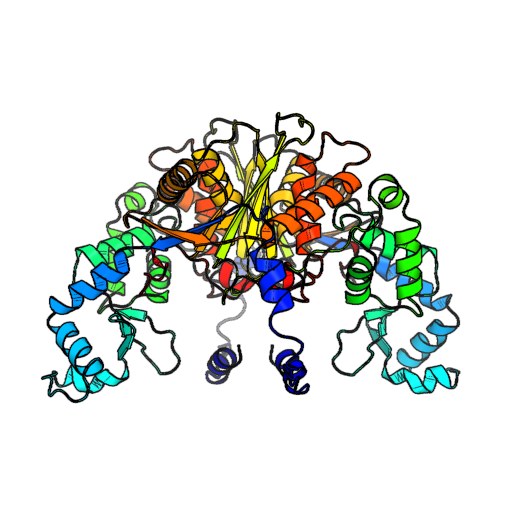703 0.971 11.164 1 81.88 293 ASN B C 1
ATOM 5241 O O . ASN B 1 293 ? -19.141 1.951 10.555 1 81.88 293 ASN B O 1
ATOM 5245 N N . ARG B 1 294 ? -18.703 0.839 12.406 1 82.31 294 ARG B N 1
ATOM 5246 C CA . ARG B 1 294 ? -19.25 1.92 13.219 1 82.31 294 ARG B CA 1
ATOM 5247 C C . ARG B 1 294 ? -18.406 3.182 13.094 1 82.31 294 ARG B C 1
ATOM 5249 O O . ARG B 1 294 ? -18.938 4.273 12.867 1 82.31 294 ARG B O 1
ATOM 5256 N N . VAL B 1 295 ? -17.125 3.033 13.242 1 85.94 295 VAL B N 1
ATOM 5257 C CA . VAL B 1 295 ? -16.203 4.164 13.141 1 85.94 295 VAL B CA 1
ATOM 5258 C C . VAL B 1 295 ? -16.312 4.785 11.75 1 85.94 295 VAL B C 1
ATOM 5260 O O . VAL B 1 295 ? -16.344 6.008 11.609 1 85.94 295 VAL B O 1
ATOM 5263 N N . LEU B 1 296 ? -16.375 3.91 10.75 1 90.69 296 LEU B N 1
ATOM 5264 C CA . LEU B 1 296 ? -16.5 4.367 9.375 1 90.69 296 LEU B CA 1
ATOM 5265 C C . LEU B 1 296 ? -17.75 5.207 9.188 1 90.69 296 LEU B C 1
ATOM 5267 O O . LEU B 1 296 ? -17.719 6.273 8.57 1 90.69 296 LEU B O 1
ATOM 5271 N N . ARG B 1 297 ? -18.828 4.777 9.766 1 88 297 ARG B N 1
ATOM 5272 C CA . ARG B 1 297 ? -20.078 5.52 9.656 1 88 297 ARG B CA 1
ATOM 5273 C C . ARG B 1 297 ? -19.969 6.883 10.328 1 88 297 ARG B C 1
ATOM 5275 O O . ARG B 1 297 ? -20.438 7.887 9.797 1 88 297 ARG B O 1
ATOM 5282 N N . ASP B 1 298 ? -19.359 6.895 11.461 1 86.38 298 ASP B N 1
ATOM 5283 C CA . ASP B 1 298 ? -19.188 8.141 12.203 1 86.38 298 ASP B CA 1
ATOM 5284 C C . ASP B 1 298 ? -18.344 9.133 11.414 1 86.38 298 ASP B C 1
ATOM 5286 O O . ASP B 1 298 ? -18.656 10.32 11.344 1 86.38 298 ASP B O 1
ATOM 5290 N N . ILE B 1 299 ? -17.297 8.672 10.844 1 91.56 299 ILE B N 1
ATOM 5291 C CA . ILE B 1 299 ? -16.406 9.531 10.07 1 91.56 299 ILE B CA 1
ATOM 5292 C C . ILE B 1 299 ? -17.156 10.078 8.852 1 91.56 299 ILE B C 1
ATOM 5294 O O . ILE B 1 299 ? -17.078 11.273 8.555 1 91.56 299 ILE B O 1
ATOM 5298 N N . LEU B 1 300 ? -17.875 9.203 8.211 1 91.75 300 LEU B N 1
ATOM 5299 C CA . LEU B 1 300 ? -18.594 9.625 7.012 1 91.75 300 LEU B CA 1
ATOM 5300 C C . LEU B 1 300 ? -19.641 10.68 7.348 1 91.75 300 LEU B C 1
ATOM 5302 O O . LEU B 1 300 ? -19.812 11.648 6.605 1 91.75 300 LEU B O 1
ATOM 5306 N N . ARG B 1 301 ? -20.297 10.469 8.461 1 89.25 301 ARG B N 1
ATOM 5307 C CA . ARG B 1 301 ? -21.281 11.445 8.898 1 89.25 301 ARG B CA 1
ATOM 5308 C C . ARG B 1 301 ? -20.641 12.805 9.164 1 89.25 301 ARG B C 1
ATOM 5310 O O . ARG B 1 301 ? -21.219 13.844 8.852 1 89.25 301 ARG B O 1
ATOM 5317 N N . SER B 1 302 ? -19.5 12.781 9.688 1 90.88 302 SER B N 1
ATOM 5318 C CA . SER B 1 302 ? -18.812 14.016 10.031 1 90.88 302 SER B CA 1
ATOM 5319 C C . SER B 1 302 ? -18.25 14.695 8.789 1 90.88 302 SER B C 1
ATOM 5321 O O . SER B 1 302 ? -18.438 15.898 8.594 1 90.88 302 SER B O 1
ATOM 5323 N N . VAL B 1 303 ? -17.578 13.93 7.949 1 92.06 303 VAL B N 1
ATOM 5324 C CA . VAL B 1 303 ? -16.859 14.484 6.805 1 92.06 303 VAL B CA 1
ATOM 5325 C C . VAL B 1 303 ? -17.859 14.898 5.723 1 92.06 303 VAL B C 1
ATOM 5327 O O . VAL B 1 303 ? -17.625 15.867 4.992 1 92.06 303 VAL B O 1
ATOM 5330 N N . CYS B 1 304 ? -18.969 14.203 5.648 1 90.5 304 CYS B N 1
ATOM 5331 C CA . CYS B 1 304 ? -19.953 14.469 4.594 1 90.5 304 CYS B CA 1
ATOM 5332 C C . CYS B 1 304 ? -21.156 15.219 5.145 1 90.5 304 CYS B C 1
ATOM 5334 O O . CYS B 1 304 ? -22.234 15.211 4.535 1 90.5 304 CYS B O 1
ATOM 5336 N N . ALA B 1 305 ? -21.078 15.82 6.238 1 86.38 305 ALA B N 1
ATOM 5337 C CA . ALA B 1 305 ? -22.203 16.484 6.91 1 86.38 305 ALA B CA 1
ATOM 5338 C C . ALA B 1 305 ? -22.859 17.516 5.992 1 86.38 305 ALA B C 1
ATOM 5340 O O . ALA B 1 305 ? -24.094 17.578 5.914 1 86.38 305 ALA B O 1
ATOM 5341 N N . ALA B 1 306 ? -22.078 18.25 5.277 1 84.56 306 ALA B N 1
ATOM 5342 C CA . ALA B 1 306 ? -22.594 19.297 4.418 1 84.56 306 ALA B CA 1
ATOM 5343 C C . ALA B 1 306 ? -23.203 18.719 3.145 1 84.56 306 ALA B C 1
ATOM 5345 O O . ALA B 1 306 ? -24.188 19.25 2.619 1 84.56 306 ALA B O 1
ATOM 5346 N N . GLU B 1 307 ? -22.609 17.625 2.635 1 90.31 307 GLU B N 1
ATOM 5347 C CA . GLU B 1 307 ? -23.062 16.969 1.409 1 90.31 307 GLU B CA 1
ATOM 5348 C C . GLU B 1 307 ? -23.078 15.453 1.562 1 90.31 307 GLU B C 1
ATOM 5350 O O . GLU B 1 307 ? -22.25 14.75 0.99 1 90.31 307 GLU B O 1
ATOM 5355 N N . PRO B 1 308 ? -24.141 14.984 2.082 1 89 308 PRO B N 1
ATOM 5356 C CA . PRO B 1 308 ? -24.203 13.562 2.426 1 89 308 PRO B CA 1
ATOM 5357 C C . PRO B 1 308 ? -24.172 12.656 1.197 1 89 308 PRO B C 1
ATOM 5359 O O . PRO B 1 308 ? -23.734 11.5 1.289 1 89 308 PRO B O 1
ATOM 5362 N N . THR B 1 309 ? -24.562 13.141 0.043 1 91.88 309 THR B N 1
ATOM 5363 C CA . THR B 1 309 ? -24.641 12.305 -1.149 1 91.88 309 THR B CA 1
ATOM 5364 C C . THR B 1 309 ? -23.281 12.211 -1.83 1 91.88 309 THR B C 1
ATOM 5366 O O . THR B 1 309 ? -23.094 11.43 -2.764 1 91.88 309 THR B O 1
ATOM 5369 N N . LYS B 1 310 ? -22.297 12.906 -1.336 1 92.38 310 LYS B N 1
ATOM 5370 C CA . LYS B 1 310 ? -20.984 12.906 -1.968 1 92.38 310 LYS B CA 1
ATOM 5371 C C . LYS B 1 310 ? -20.016 12.008 -1.212 1 92.38 310 LYS B C 1
ATOM 5373 O O . LYS B 1 310 ? -18.797 12.094 -1.409 1 92.38 310 LYS B O 1
ATOM 5378 N N . TRP B 1 311 ? -20.562 11.133 -0.405 1 94.56 311 TRP B N 1
ATOM 5379 C CA . TRP B 1 311 ? -19.734 10.32 0.479 1 94.56 311 TRP B CA 1
ATOM 5380 C C . TRP B 1 311 ? -18.781 9.445 -0.324 1 94.56 311 TRP B C 1
ATOM 5382 O O . TRP B 1 311 ? -17.641 9.219 0.083 1 94.56 311 TRP B O 1
ATOM 5392 N N . SER B 1 312 ? -19.234 8.969 -1.5 1 95.12 312 SER B N 1
ATOM 5393 C CA . SER B 1 312 ? -18.422 8.039 -2.27 1 95.12 312 SER B CA 1
ATOM 5394 C C . SER B 1 312 ? -17.172 8.719 -2.812 1 95.12 312 SER B C 1
ATOM 5396 O O . SER B 1 312 ? -16.109 8.086 -2.939 1 95.12 312 SER B O 1
ATOM 5398 N N . THR B 1 313 ? -17.219 9.977 -3.094 1 92.81 313 THR B N 1
ATOM 5399 C CA . THR B 1 313 ? -16.078 10.719 -3.631 1 92.81 313 THR B CA 1
ATOM 5400 C C . THR B 1 313 ? -15.039 10.984 -2.545 1 92.81 313 THR B C 1
ATOM 5402 O O . THR B 1 313 ? -13.875 11.258 -2.846 1 92.81 313 THR B O 1
ATOM 5405 N N . LEU B 1 314 ? -15.43 10.852 -1.275 1 94.19 314 LEU B N 1
ATOM 5406 C CA . LEU B 1 314 ? -14.539 11.148 -0.163 1 94.19 314 LEU B CA 1
ATOM 5407 C C . LEU B 1 314 ? -13.992 9.867 0.457 1 94.19 314 LEU B C 1
ATOM 5409 O O . LEU B 1 314 ? -13.195 9.922 1.401 1 94.19 314 LEU B O 1
ATOM 5413 N N . LEU B 1 315 ? -14.297 8.734 -0.122 1 96.12 315 LEU B N 1
ATOM 5414 C CA . LEU B 1 315 ? -13.914 7.453 0.46 1 96.12 315 LEU B CA 1
ATOM 5415 C C . LEU B 1 315 ? -12.391 7.328 0.546 1 96.12 315 LEU B C 1
ATOM 5417 O O . LEU B 1 315 ? -11.859 6.84 1.548 1 96.12 315 LEU B O 1
ATOM 5421 N N . PRO B 1 316 ? -11.664 7.797 -0.507 1 97 316 PRO B N 1
ATOM 5422 C CA . PRO B 1 316 ? -10.211 7.684 -0.382 1 97 316 PRO B CA 1
ATOM 5423 C C . PRO B 1 316 ? -9.656 8.477 0.801 1 97 316 PRO B C 1
ATOM 5425 O O . PRO B 1 316 ? -8.773 7.988 1.512 1 97 316 PRO B O 1
ATOM 5428 N N . GLN B 1 317 ? -10.195 9.617 1.05 1 96.5 317 GLN B N 1
ATOM 5429 C CA . GLN B 1 317 ? -9.758 10.438 2.178 1 96.5 317 GLN B CA 1
ATOM 5430 C C . GLN B 1 317 ? -10.141 9.789 3.506 1 96.5 317 GLN B C 1
ATOM 5432 O O . GLN B 1 317 ? -9.336 9.758 4.441 1 96.5 317 GLN B O 1
ATOM 5437 N N . VAL B 1 318 ? -11.336 9.305 3.535 1 96 318 VAL B N 1
ATOM 5438 C CA . VAL B 1 318 ? -11.828 8.656 4.746 1 96 318 VAL B CA 1
ATOM 5439 C C . VAL B 1 318 ? -11 7.402 5.035 1 96 318 VAL B C 1
ATOM 5441 O O . VAL B 1 318 ? -10.633 7.145 6.184 1 96 318 VAL B O 1
ATOM 5444 N N . GLU B 1 319 ? -10.766 6.625 3.994 1 97.56 319 GLU B N 1
ATOM 5445 C CA . GLU B 1 319 ? -9.891 5.461 4.141 1 97.56 319 GLU B CA 1
ATOM 5446 C C . GLU B 1 319 ? -8.523 5.863 4.695 1 97.56 319 GLU B C 1
ATOM 5448 O O . GLU B 1 319 ? -7.996 5.203 5.59 1 97.56 319 GLU B O 1
ATOM 5453 N N . PHE B 1 320 ? -7.953 6.902 4.137 1 97.81 320 PHE B N 1
ATOM 5454 C CA . PHE B 1 320 ? -6.68 7.426 4.617 1 97.81 320 PHE B CA 1
ATOM 5455 C C . PHE B 1 320 ? -6.758 7.77 6.098 1 97.81 320 PHE B C 1
ATOM 5457 O O . PHE B 1 320 ? -5.855 7.434 6.867 1 97.81 320 PHE B O 1
ATOM 5464 N N . ALA B 1 321 ? -7.82 8.422 6.48 1 96.44 321 ALA B N 1
ATOM 5465 C CA . ALA B 1 321 ? -8.016 8.828 7.871 1 96.44 321 ALA B CA 1
ATOM 5466 C C . ALA B 1 321 ? -7.996 7.613 8.797 1 96.44 321 ALA B C 1
ATOM 5468 O O . ALA B 1 321 ? -7.332 7.633 9.836 1 96.44 321 ALA B O 1
ATOM 5469 N N . LEU B 1 322 ? -8.672 6.617 8.453 1 95.75 322 LEU B N 1
ATOM 5470 C CA . LEU B 1 322 ? -8.742 5.398 9.258 1 95.75 322 LEU B CA 1
ATOM 5471 C C . LEU B 1 322 ? -7.371 4.727 9.336 1 95.75 322 LEU B C 1
ATOM 5473 O O . LEU B 1 322 ? -6.957 4.285 10.414 1 95.75 322 LEU B O 1
ATOM 5477 N N . ASN B 1 323 ? -6.66 4.684 8.219 1 97.38 323 ASN B N 1
ATOM 5478 C CA . ASN B 1 323 ? -5.395 3.967 8.133 1 97.38 323 ASN B CA 1
ATOM 5479 C C . ASN B 1 323 ? -4.254 4.77 8.758 1 97.38 323 ASN B C 1
ATOM 5481 O O . ASN B 1 323 ? -3.195 4.219 9.062 1 97.38 323 ASN B O 1
ATOM 5485 N N . ASN B 1 324 ? -4.484 6.078 8.914 1 97 324 ASN B N 1
ATOM 5486 C CA . ASN B 1 324 ? -3.453 6.949 9.469 1 97 324 ASN B CA 1
ATOM 5487 C C . ASN B 1 324 ? -3.697 7.23 10.953 1 97 324 ASN B C 1
ATOM 5489 O O . ASN B 1 324 ? -2.982 8.023 11.562 1 97 324 ASN B O 1
ATOM 5493 N N . ALA B 1 325 ? -4.695 6.664 11.539 1 94.94 325 ALA B N 1
ATOM 5494 C CA . ALA B 1 325 ? -5.004 6.824 12.961 1 94.94 325 ALA B CA 1
ATOM 5495 C C . ALA B 1 325 ? -4.535 5.613 13.758 1 94.94 325 ALA B C 1
ATOM 5497 O O . ALA B 1 325 ? -4.676 4.473 13.312 1 94.94 325 ALA B O 1
ATOM 5498 N N . VAL B 1 326 ? -4.035 5.926 14.914 1 93.81 326 VAL B N 1
ATOM 5499 C CA . VAL B 1 326 ? -3.582 4.84 15.773 1 93.81 326 VAL B CA 1
ATOM 5500 C C . VAL B 1 326 ? -4.766 3.953 16.156 1 93.81 326 VAL B C 1
ATOM 5502 O O . VAL B 1 326 ? -5.824 4.453 16.547 1 93.81 326 VAL B O 1
ATOM 5505 N N . HIS B 1 327 ? -4.559 2.746 15.945 1 90.44 327 HIS B N 1
ATOM 5506 C CA . HIS B 1 327 ? -5.59 1.784 16.312 1 90.44 327 HIS B CA 1
ATOM 5507 C C . HIS B 1 327 ? -5.371 1.268 17.734 1 90.44 327 HIS B C 1
ATOM 5509 O O . HIS B 1 327 ? -4.25 0.906 18.109 1 90.44 327 HIS B O 1
ATOM 5515 N N . SER B 1 328 ? -6.418 1.14 18.516 1 85.12 328 SER B N 1
ATOM 5516 C CA . SER B 1 328 ? -6.332 0.808 19.922 1 85.12 328 SER B CA 1
ATOM 5517 C C . SER B 1 328 ? -5.836 -0.62 20.141 1 85.12 328 SER B C 1
ATOM 5519 O O . SER B 1 328 ? -5.121 -0.901 21.094 1 85.12 328 SER B O 1
ATOM 5521 N N . SER B 1 329 ? -6.145 -1.535 19.25 1 83.12 329 SER B N 1
ATOM 5522 C CA . SER B 1 329 ? -5.781 -2.939 19.406 1 83.12 329 SER B CA 1
ATOM 5523 C C . SER B 1 329 ? -4.301 -3.166 19.109 1 83.12 329 SER B C 1
ATOM 5525 O O . SER B 1 329 ? -3.66 -4.004 19.75 1 83.12 329 SER B O 1
ATOM 5527 N N . THR B 1 330 ? -3.682 -2.365 18.188 1 88.62 330 THR B N 1
ATOM 5528 C CA . THR B 1 330 ? -2.303 -2.607 17.781 1 88.62 330 THR B CA 1
ATOM 5529 C C . THR B 1 330 ? -1.364 -1.58 18.406 1 88.62 330 THR B C 1
ATOM 5531 O O . THR B 1 330 ? -0.156 -1.807 18.5 1 88.62 330 THR B O 1
ATOM 5534 N N . GLY B 1 331 ? -1.951 -0.413 18.734 1 90.62 331 GLY B N 1
ATOM 5535 C CA . GLY B 1 331 ? -1.141 0.678 19.25 1 90.62 331 GLY B CA 1
ATOM 5536 C C . GLY B 1 331 ? -0.388 1.429 18.172 1 90.62 331 GLY B C 1
ATOM 5537 O O . GLY B 1 331 ? 0.411 2.318 18.469 1 90.62 331 GLY B O 1
ATOM 5538 N N . PHE B 1 332 ? -0.598 1.064 16.938 1 93.44 332 PHE B N 1
ATOM 5539 C CA . PHE B 1 332 ? 0.05 1.681 15.781 1 93.44 332 PHE B CA 1
ATOM 5540 C C . PHE B 1 332 ? -0.975 2.049 14.719 1 93.44 332 PHE B C 1
ATOM 5542 O O . PHE B 1 332 ? -2.115 1.581 14.758 1 93.44 332 PHE B O 1
ATOM 5549 N N . THR B 1 333 ? -0.544 2.963 13.906 1 95.94 333 THR B N 1
ATOM 5550 C CA . THR B 1 333 ? -1.388 3.176 12.734 1 95.94 333 THR B CA 1
ATOM 5551 C C . THR B 1 333 ? -1.281 1.999 11.766 1 95.94 333 THR B C 1
ATOM 5553 O O . THR B 1 333 ? -0.218 1.388 11.641 1 95.94 333 THR B O 1
ATOM 5556 N N . PRO B 1 334 ? -2.375 1.656 11.117 1 96.81 334 PRO B N 1
ATOM 5557 C CA . PRO B 1 334 ? -2.301 0.615 10.086 1 96.81 334 PRO B CA 1
ATOM 5558 C C . PRO B 1 334 ? -1.213 0.886 9.047 1 96.81 334 PRO B C 1
ATOM 5560 O O . PRO B 1 334 ? -0.533 -0.043 8.602 1 96.81 334 PRO B O 1
ATOM 5563 N N . PHE B 1 335 ? -0.95 2.129 8.633 1 97.19 335 PHE B N 1
ATOM 5564 C CA . PHE B 1 335 ? 0.13 2.469 7.711 1 97.19 335 PHE B CA 1
ATOM 5565 C C . PHE B 1 335 ? 1.476 2.021 8.273 1 97.19 335 PHE B C 1
ATOM 5567 O O . PHE B 1 335 ? 2.275 1.409 7.559 1 97.19 335 PHE B O 1
ATOM 5574 N N . TYR B 1 336 ? 1.658 2.266 9.484 1 94.94 336 TYR B N 1
ATOM 5575 C CA . TYR B 1 336 ? 2.949 1.961 10.094 1 94.94 336 TYR B CA 1
ATOM 5576 C C . TYR B 1 336 ? 3.162 0.456 10.195 1 94.94 336 TYR B C 1
ATOM 5578 O O . TYR B 1 336 ? 4.266 -0.04 9.945 1 94.94 336 TYR B O 1
ATOM 5586 N N . VAL B 1 337 ? 2.137 -0.238 10.562 1 94.06 337 VAL B N 1
ATOM 5587 C CA . VAL B 1 337 ? 2.24 -1.688 10.688 1 94.06 337 VAL B CA 1
ATOM 5588 C C . VAL B 1 337 ? 2.582 -2.301 9.328 1 94.06 337 VAL B C 1
ATOM 5590 O O . VAL B 1 337 ? 3.348 -3.264 9.25 1 94.06 337 VAL B O 1
ATOM 5593 N N . ASN B 1 338 ? 2.096 -1.755 8.234 1 94.62 338 ASN B N 1
ATOM 5594 C CA . ASN B 1 338 ? 2.266 -2.326 6.906 1 94.62 338 ASN B CA 1
ATOM 5595 C C . ASN B 1 338 ? 3.574 -1.875 6.266 1 94.62 338 ASN B C 1
ATOM 5597 O O . ASN B 1 338 ? 4.18 -2.617 5.488 1 94.62 338 ASN B O 1
ATOM 5601 N N . GLY B 1 339 ? 4.039 -0.682 6.516 1 91.75 339 GLY B N 1
ATOM 5602 C CA . GLY B 1 339 ? 5.156 -0.15 5.75 1 91.75 339 GLY B CA 1
ATOM 5603 C C . GLY B 1 339 ? 6.223 0.491 6.621 1 91.75 339 GLY B C 1
ATOM 5604 O O . GLY B 1 339 ? 7.219 1.009 6.109 1 91.75 339 GLY B O 1
ATOM 5605 N N . LEU B 1 340 ? 6.012 0.553 7.922 1 90.62 340 LEU B N 1
ATOM 5606 C CA . LEU B 1 340 ? 6.926 1.138 8.898 1 90.62 340 LEU B CA 1
ATOM 5607 C C . LEU B 1 340 ? 7.16 2.615 8.609 1 90.62 340 LEU B C 1
ATOM 5609 O O . LEU B 1 340 ? 8.273 3.117 8.773 1 90.62 340 LEU B O 1
ATOM 5613 N N . ARG B 1 341 ? 6.129 3.203 8.055 1 90.56 341 ARG B N 1
ATOM 5614 C CA . ARG B 1 341 ? 6.184 4.633 7.766 1 90.56 341 ARG B CA 1
ATOM 5615 C C . ARG B 1 341 ? 4.797 5.258 7.828 1 90.56 341 ARG B C 1
ATOM 5617 O O . ARG B 1 341 ? 3.789 4.566 7.645 1 90.56 341 ARG B O 1
ATOM 5624 N N . HIS B 1 342 ? 4.801 6.52 8.086 1 94 342 HIS B N 1
ATOM 5625 C CA . HIS B 1 342 ? 3.574 7.305 7.992 1 94 342 HIS B CA 1
ATOM 5626 C C . HIS B 1 342 ? 3.576 8.172 6.738 1 94 342 HIS B C 1
ATOM 5628 O O . HIS B 1 342 ? 4.539 8.898 6.484 1 94 342 HIS B O 1
ATOM 5634 N N . PRO B 1 343 ? 2.514 8.062 5.973 1 95.81 343 PRO B N 1
ATOM 5635 C CA . PRO B 1 343 ? 2.428 8.93 4.793 1 95.81 343 PRO B CA 1
ATOM 5636 C C . PRO B 1 343 ? 2.461 10.414 5.148 1 95.81 343 PRO B C 1
ATOM 5638 O O . PRO B 1 343 ? 1.936 10.812 6.191 1 95.81 343 PRO B O 1
ATOM 5641 N N . ARG B 1 344 ? 2.984 11.164 4.27 1 94.81 344 ARG B N 1
ATOM 5642 C CA . ARG B 1 344 ? 3.057 12.609 4.488 1 94.81 344 ARG B CA 1
ATOM 5643 C C . ARG B 1 344 ? 1.73 13.281 4.148 1 94.81 344 ARG B C 1
ATOM 5645 O O . ARG B 1 344 ? 1.066 12.906 3.182 1 94.81 344 ARG B O 1
ATOM 5652 N N . THR B 1 345 ? 1.39 14.203 4.93 1 96.19 345 THR B N 1
ATOM 5653 C CA . THR B 1 345 ? 0.219 15.055 4.742 1 96.19 345 THR B CA 1
ATOM 5654 C C . THR B 1 345 ? 0.625 16.516 4.66 1 96.19 345 THR B C 1
ATOM 5656 O O . THR B 1 345 ? 1.786 16.859 4.891 1 96.19 345 THR B O 1
ATOM 5659 N N . PRO B 1 346 ? -0.295 17.359 4.25 1 94.94 346 PRO B N 1
ATOM 5660 C CA . PRO B 1 346 ? 0.06 18.781 4.27 1 94.94 346 PRO B CA 1
ATOM 5661 C C . PRO B 1 346 ? 0.623 19.234 5.617 1 94.94 346 PRO B C 1
ATOM 5663 O O . PRO B 1 346 ? 1.562 20.031 5.66 1 94.94 346 PRO B O 1
ATOM 5666 N N . LEU B 1 347 ? 0.161 18.703 6.68 1 95.06 347 LEU B N 1
ATOM 5667 C CA . LEU B 1 347 ? 0.599 19.047 8.023 1 95.06 347 LEU B CA 1
ATOM 5668 C C . LEU B 1 347 ? 2.041 18.609 8.258 1 95.06 347 LEU B C 1
ATOM 5670 O O . LEU B 1 347 ? 2.801 19.297 8.945 1 95.06 347 LEU B O 1
ATOM 5674 N N . THR B 1 348 ? 2.443 17.531 7.664 1 93.44 348 THR B N 1
ATOM 5675 C CA . THR B 1 348 ? 3.723 16.938 8.031 1 93.44 348 THR B CA 1
ATOM 5676 C C . THR B 1 348 ? 4.746 17.109 6.914 1 93.44 348 THR B C 1
ATOM 5678 O O . THR B 1 348 ? 5.82 16.516 6.949 1 93.44 348 THR B O 1
ATOM 5681 N N . LEU B 1 349 ? 4.457 17.781 5.875 1 89.56 349 LEU B N 1
ATOM 5682 C CA . LEU B 1 349 ? 5.438 18.031 4.824 1 89.56 349 LEU B CA 1
ATOM 5683 C C . LEU B 1 349 ? 6.5 19.016 5.297 1 89.56 349 LEU B C 1
ATOM 5685 O O . LEU B 1 349 ? 6.172 20.094 5.793 1 89.56 349 LEU B O 1
ATOM 5689 N N . PRO B 1 350 ? 7.848 18.5 5.285 1 70.31 350 PRO B N 1
ATOM 5690 C CA . PRO B 1 350 ? 8.883 19.391 5.824 1 70.31 350 PRO B CA 1
ATOM 5691 C C . PRO B 1 350 ? 9.117 20.625 4.953 1 70.31 350 PRO B C 1
ATOM 5693 O O . PRO B 1 350 ? 8.93 20.562 3.734 1 70.31 350 PRO B O 1
ATOM 5696 N N . GLY B 1 351 ? 8.891 21.797 5.383 1 59.06 351 GLY B N 1
ATOM 5697 C CA . GLY B 1 351 ? 9.266 22.984 4.648 1 59.06 351 GLY B CA 1
ATOM 5698 C C . GLY B 1 351 ? 10.711 22.984 4.184 1 59.06 351 GLY B C 1
ATOM 5699 O O . GLY B 1 351 ? 11.523 22.203 4.68 1 59.06 351 GLY B O 1
ATOM 5700 N N . ARG B 1 352 ? 11.062 23.203 2.766 1 53.91 352 ARG B N 1
ATOM 5701 C CA . ARG B 1 352 ? 12.438 23.375 2.303 1 53.91 352 ARG B CA 1
ATOM 5702 C C . ARG B 1 352 ? 13.242 24.219 3.283 1 53.91 352 ARG B C 1
ATOM 5704 O O . ARG B 1 352 ? 12.812 25.297 3.68 1 53.91 352 ARG B O 1
ATOM 5711 N N . GLY B 1 353 ? 13.648 23.656 4.469 1 43.41 353 GLY B N 1
ATOM 5712 C CA . GLY B 1 353 ? 14.688 24.531 5.008 1 43.41 353 GLY B CA 1
ATOM 5713 C C . GLY B 1 353 ? 15.883 24.656 4.086 1 43.41 353 GLY B C 1
ATOM 5714 O O . GLY B 1 353 ? 16.062 23.859 3.172 1 43.41 353 GLY B O 1
#

Sequence (706 aa):
MVRWISFFAEYNFTVEYKPGKQNVLVDALSRRPDYELAQLAYLESPLYELIREAYADDDDLAGLVEALSAPNKAVELTARQRSRLHRYSVVEGLLYYQVEEGDEPRIVVPNDEDLRHRVLYEAHDTPLCGHLGREKTYTSVARNFWWSHMYKWVRKYVQTCETCQRVKPAPSASAPLMRLPVPADCWRSVSMDFIFELPADARGHTGILVFVCRLSKMVRLAAVRKSVTAPQAAQLFVDNVFRNHGLPEAFVSDRDPRFVSHFWQHLFRLLGTRLDMSTADHPQTDGQTERVNRVLRDILRSVCAAEPTKWSTLLPQVEFALNNAVHSSTGFTPFYVNGLRHPRTPLTLPGRGMVRWISFFAEYNFTVEYKPGKQNVLVDALSRRPDYELAQLAYLESPLYELIREAYADDDDLAGLVEALSAPNKAVELTARQRSRLHRYSVVEGLLYYQVEEGDEPRIVVPNDEDLRHRVLYEAHDTPLCGHLGREKTYTSVARNFWWSHMYKWVRKYVQTCETCQRVKPAPSASAPLMRLPVPADCWRSVSMDFIFELPADARGHTGILVFVCRLSKMVRLAAVRKSVTAPQAAQLFVDNVFRNHGLPEAFVSDRDPRFVSHFWQHLFRLLGTRLDMSTADHPQTDGQTERVNRVLRDILRSVCAAEPTKWSTLLPQVEFALNNAVHSSTGFTPFYVNGLRHPRTPLTLPGRG